Protein AF-A0A8B8AY73-F1 (afdb_monomer_lite)

Structure (mmCIF, N/CA/C/O backbone):
data_AF-A0A8B8AY73-F1
#
_entry.id   AF-A0A8B8AY73-F1
#
loop_
_atom_site.group_PDB
_atom_site.id
_atom_site.type_symbol
_atom_site.label_atom_id
_atom_site.label_alt_id
_atom_site.label_comp_id
_atom_site.label_asym_id
_atom_site.label_entity_id
_atom_site.label_seq_id
_atom_site.pdbx_PDB_ins_code
_atom_site.Cartn_x
_atom_site.Cartn_y
_atom_site.Cartn_z
_atom_site.occupancy
_atom_site.B_iso_or_equiv
_atom_site.auth_seq_id
_atom_site.auth_comp_id
_atom_site.auth_asym_id
_atom_site.auth_atom_id
_atom_site.pdbx_PDB_model_num
ATOM 1 N N . MET A 1 1 ? 14.470 41.910 -40.630 1.00 61.94 1 MET A N 1
ATOM 2 C CA . MET A 1 1 ? 15.644 41.073 -40.271 1.00 61.94 1 MET A CA 1
ATOM 3 C C . MET A 1 1 ? 15.359 40.024 -39.194 1.00 61.94 1 MET A C 1
ATOM 5 O O . MET A 1 1 ? 15.831 38.907 -39.354 1.00 61.94 1 MET A O 1
ATOM 9 N N . TYR A 1 2 ? 14.580 40.313 -38.143 1.00 66.38 2 TYR A N 1
ATOM 10 C CA . TYR A 1 2 ? 14.285 39.324 -37.088 1.00 66.38 2 TYR A CA 1
ATOM 11 C C . TYR A 1 2 ? 13.473 38.103 -37.562 1.00 66.38 2 TYR A C 1
ATOM 13 O O . TYR A 1 2 ? 13.771 36.991 -37.144 1.00 66.38 2 TYR A O 1
ATOM 21 N N . ALA A 1 3 ? 12.538 38.277 -38.503 1.00 70.81 3 ALA A N 1
ATOM 22 C CA . ALA A 1 3 ? 11.755 37.168 -39.062 1.00 70.81 3 ALA A CA 1
ATOM 23 C C . ALA A 1 3 ? 12.611 36.147 -39.840 1.00 70.81 3 ALA A C 1
ATOM 25 O O . ALA A 1 3 ? 12.424 34.948 -39.692 1.00 70.81 3 ALA A O 1
ATOM 26 N N . ILE A 1 4 ? 13.611 36.607 -40.604 1.00 75.69 4 ILE A N 1
ATOM 27 C CA . ILE A 1 4 ? 14.516 35.720 -41.358 1.00 75.69 4 ILE A CA 1
ATOM 28 C C . ILE A 1 4 ? 15.413 34.925 -40.401 1.00 75.69 4 ILE A C 1
ATOM 30 O O . ILE A 1 4 ? 15.630 33.737 -40.614 1.00 75.69 4 ILE A O 1
ATOM 34 N N . ARG A 1 5 ? 15.877 35.536 -39.300 1.00 70.19 5 ARG A N 1
ATOM 35 C CA . ARG A 1 5 ? 16.622 34.804 -38.262 1.00 70.19 5 ARG A CA 1
ATOM 36 C C . ARG A 1 5 ? 15.757 33.753 -37.568 1.00 70.19 5 ARG A C 1
ATOM 38 O O . ARG A 1 5 ? 16.247 32.659 -37.333 1.00 70.19 5 ARG A O 1
ATOM 45 N N . TYR A 1 6 ? 14.485 34.049 -37.299 1.00 74.44 6 TYR A N 1
ATOM 46 C CA . TYR A 1 6 ? 13.560 33.073 -36.718 1.00 74.44 6 TYR A CA 1
ATOM 47 C C . TYR A 1 6 ? 13.299 31.888 -37.653 1.00 74.44 6 TYR A C 1
ATOM 49 O O . TYR A 1 6 ? 13.301 30.752 -37.198 1.00 74.44 6 TYR A O 1
ATOM 57 N N . ILE A 1 7 ? 13.144 32.131 -38.958 1.00 72.38 7 ILE A N 1
ATOM 58 C CA . ILE A 1 7 ? 12.944 31.062 -39.947 1.00 72.38 7 ILE A CA 1
ATOM 59 C C . ILE A 1 7 ? 14.194 30.179 -40.044 1.00 72.38 7 ILE A C 1
ATOM 61 O O . ILE A 1 7 ? 14.075 28.961 -39.981 1.00 72.38 7 ILE A O 1
ATOM 65 N N . VAL A 1 8 ? 15.393 30.767 -40.114 1.00 71.38 8 VAL A N 1
ATOM 66 C CA . VAL A 1 8 ? 16.645 29.989 -40.152 1.00 71.38 8 VAL A CA 1
ATOM 67 C C . VAL A 1 8 ? 16.831 29.179 -38.866 1.00 71.38 8 VAL A C 1
ATOM 69 O O . VAL A 1 8 ? 17.129 27.994 -38.949 1.00 71.38 8 VAL A O 1
ATOM 72 N N . VAL A 1 9 ? 16.582 29.771 -37.692 1.00 68.94 9 VAL A N 1
ATOM 73 C CA . VAL A 1 9 ? 16.690 29.069 -36.403 1.00 68.94 9 VAL A CA 1
ATOM 74 C C . VAL A 1 9 ? 15.668 27.931 -36.305 1.00 68.94 9 VAL A C 1
ATOM 76 O O . VAL A 1 9 ? 16.051 26.826 -35.937 1.00 68.94 9 VAL A O 1
ATOM 79 N N . MET A 1 10 ? 14.414 28.140 -36.716 1.00 67.19 10 MET A N 1
ATOM 80 C CA . MET A 1 10 ? 13.390 27.086 -36.711 1.00 67.19 10 MET A CA 1
ATOM 81 C C . MET A 1 10 ? 13.726 25.940 -37.674 1.00 67.19 10 MET A C 1
ATOM 83 O O . MET A 1 10 ? 13.630 24.787 -37.268 1.00 67.19 10 MET A O 1
ATOM 87 N N . PHE A 1 11 ? 14.199 26.229 -38.894 1.00 62.84 11 PHE A N 1
ATOM 88 C CA . PHE A 1 11 ? 14.614 25.188 -39.846 1.00 62.84 11 PHE A CA 1
ATOM 89 C C . PHE A 1 11 ? 15.855 24.419 -39.375 1.00 62.84 11 PHE A C 1
ATOM 91 O O . PHE A 1 11 ? 15.918 23.200 -39.534 1.00 62.84 11 PHE A O 1
ATOM 98 N N . THR A 1 12 ? 16.820 25.096 -38.741 1.00 59.38 12 THR A N 1
ATOM 99 C CA . THR A 1 12 ? 17.968 24.401 -38.141 1.00 59.38 12 THR A CA 1
ATOM 100 C C . THR A 1 12 ? 17.558 23.574 -36.925 1.00 59.38 12 THR A C 1
ATOM 102 O O . THR A 1 12 ? 18.043 22.464 -36.770 1.00 59.38 12 THR A O 1
ATOM 105 N N . LEU A 1 13 ? 16.623 24.036 -36.093 1.00 55.59 13 LEU A N 1
ATOM 106 C CA . LEU A 1 13 ? 16.191 23.284 -34.912 1.00 55.59 13 LEU A CA 1
ATOM 107 C C . LEU A 1 13 ? 15.340 22.058 -35.275 1.00 55.59 13 LEU A C 1
ATOM 109 O O . LEU A 1 13 ? 15.451 21.035 -34.605 1.00 55.59 13 LEU A O 1
ATOM 113 N N . THR A 1 14 ? 14.562 22.104 -36.363 1.00 56.53 14 THR A N 1
ATOM 114 C CA . THR A 1 14 ? 13.767 20.945 -36.810 1.00 56.53 14 THR A CA 1
ATOM 115 C C . THR A 1 14 ? 14.602 19.771 -37.320 1.00 56.53 14 THR A C 1
ATOM 117 O O . THR A 1 14 ? 14.114 18.646 -37.323 1.00 56.53 14 THR A O 1
ATOM 120 N N . TRP A 1 15 ? 15.853 19.992 -37.733 1.00 58.78 15 TRP A N 1
ATOM 121 C CA . TRP A 1 15 ? 16.710 18.920 -38.258 1.00 58.78 15 TRP A CA 1
ATOM 122 C C . TRP A 1 15 ? 17.527 18.182 -37.198 1.00 58.78 15 TRP A C 1
ATOM 124 O O . TRP A 1 15 ? 18.015 17.087 -37.472 1.00 58.78 15 TRP A O 1
ATOM 134 N N . TYR A 1 16 ? 17.675 18.734 -35.992 1.00 60.34 16 TYR A N 1
ATOM 135 C CA . TYR A 1 16 ? 18.717 18.260 -35.080 1.00 60.34 16 TYR A CA 1
ATOM 136 C C . TYR A 1 16 ? 18.289 17.247 -34.018 1.00 60.34 16 TYR A C 1
ATOM 138 O O . TYR A 1 16 ? 19.160 16.727 -33.324 1.00 60.34 16 TYR A O 1
ATOM 146 N N . SER A 1 17 ? 17.008 16.905 -33.849 1.00 57.53 17 SER A N 1
ATOM 147 C CA . SER A 1 17 ? 16.617 15.979 -32.766 1.00 57.53 17 SER A CA 1
ATOM 148 C C . SER A 1 17 ? 15.270 15.292 -32.986 1.00 57.53 17 SER A C 1
ATOM 150 O O . SER A 1 17 ? 14.418 15.302 -32.101 1.00 57.53 17 SER A O 1
ATOM 152 N N . ALA A 1 18 ? 15.049 14.683 -34.151 1.00 70.94 18 ALA A N 1
ATOM 153 C CA . ALA A 1 18 ? 13.910 13.782 -34.289 1.00 70.94 18 ALA A CA 1
ATOM 154 C C . ALA A 1 18 ? 14.233 12.452 -33.586 1.00 70.94 18 ALA A C 1
ATOM 156 O O . ALA A 1 18 ? 15.113 11.703 -34.017 1.00 70.94 18 ALA A O 1
ATOM 157 N N . ALA A 1 19 ? 13.549 12.183 -32.475 1.00 84.38 19 ALA A N 1
ATOM 158 C CA . ALA A 1 19 ? 13.449 10.838 -31.926 1.00 84.38 19 ALA A CA 1
ATOM 159 C C . ALA A 1 19 ? 12.525 10.019 -32.835 1.00 84.38 19 ALA A C 1
ATOM 161 O O . ALA A 1 19 ? 11.444 10.483 -33.206 1.00 84.38 19 ALA A O 1
ATOM 162 N N . TYR A 1 20 ? 12.956 8.822 -33.221 1.00 90.69 20 TYR A N 1
ATOM 163 C CA . TYR A 1 20 ? 12.123 7.891 -33.967 1.00 90.69 20 TYR A CA 1
ATOM 164 C C . TYR A 1 20 ? 11.442 6.932 -32.992 1.00 90.69 20 TYR A C 1
ATOM 166 O O . TYR A 1 20 ? 12.063 5.980 -32.519 1.00 90.69 20 TYR A O 1
ATOM 174 N N . TYR A 1 21 ? 10.171 7.198 -32.700 1.00 92.00 21 TYR A N 1
ATOM 175 C CA . TYR A 1 21 ? 9.333 6.324 -31.885 1.00 92.00 21 TYR A CA 1
ATOM 176 C C . TYR A 1 21 ? 9.052 5.021 -32.640 1.00 92.00 21 TYR A C 1
ATOM 178 O O . TYR A 1 21 ? 8.460 5.038 -33.724 1.00 92.00 21 TYR A O 1
ATOM 186 N N . ILE A 1 22 ? 9.506 3.895 -32.086 1.00 92.25 22 ILE A N 1
ATOM 187 C CA . ILE A 1 22 ? 9.282 2.567 -32.670 1.00 92.25 22 ILE A CA 1
ATOM 188 C C . ILE A 1 22 ? 7.903 2.042 -32.263 1.00 92.25 22 ILE A C 1
ATOM 190 O O . ILE A 1 22 ? 7.213 1.433 -33.080 1.00 92.25 22 ILE A O 1
ATOM 194 N N . GLY A 1 23 ? 7.509 2.263 -31.009 1.00 92.56 23 GLY A N 1
ATOM 195 C CA . GLY A 1 23 ? 6.276 1.726 -30.442 1.00 92.56 23 GLY A CA 1
ATOM 196 C C . GLY A 1 23 ? 6.382 1.426 -28.949 1.00 92.56 23 GLY A C 1
ATOM 197 O O . GLY A 1 23 ? 7.413 1.659 -28.316 1.00 92.56 23 GLY A O 1
ATOM 198 N N . ASP A 1 24 ? 5.304 0.857 -28.413 1.00 92.94 24 ASP A N 1
ATOM 199 C CA . ASP A 1 24 ? 5.203 0.427 -27.021 1.00 92.94 24 ASP A CA 1
ATOM 200 C C . ASP A 1 24 ? 5.350 -1.095 -26.905 1.00 92.94 24 ASP A C 1
ATOM 202 O O . ASP A 1 24 ? 4.497 -1.854 -27.382 1.00 92.94 24 ASP A O 1
ATOM 206 N N . PHE A 1 25 ? 6.389 -1.553 -26.205 1.00 92.06 25 PHE A N 1
ATOM 207 C CA . PHE A 1 25 ? 6.745 -2.972 -26.101 1.00 92.06 25 PHE A CA 1
ATOM 208 C C . PHE A 1 25 ? 7.022 -3.406 -24.665 1.00 92.06 25 PHE A C 1
ATOM 210 O O . PHE A 1 25 ? 7.200 -2.593 -23.762 1.00 92.06 25 PHE A O 1
ATOM 217 N N . CYS A 1 26 ? 7.067 -4.716 -24.440 1.00 90.38 26 CYS A N 1
ATOM 218 C CA . CYS A 1 26 ? 7.536 -5.270 -23.176 1.00 90.38 26 CYS A CA 1
ATOM 219 C C . CYS A 1 26 ? 9.020 -4.938 -22.972 1.00 90.38 26 CYS A C 1
ATOM 221 O O . CYS A 1 26 ? 9.791 -4.933 -23.937 1.00 90.38 26 CYS A O 1
ATOM 223 N N . LEU A 1 27 ? 9.424 -4.678 -21.725 1.00 89.38 27 LEU A N 1
ATOM 224 C CA . LEU A 1 27 ? 10.815 -4.351 -21.392 1.00 89.38 27 LEU A CA 1
ATOM 225 C C . LEU A 1 27 ? 11.759 -5.463 -21.866 1.00 89.38 27 LEU A C 1
ATOM 227 O O . LEU A 1 27 ? 12.796 -5.186 -22.456 1.00 89.38 27 LEU A O 1
ATOM 231 N N . GLU A 1 28 ? 11.342 -6.712 -21.691 1.00 87.94 28 GLU A N 1
ATOM 232 C CA . GLU A 1 28 ? 12.053 -7.922 -22.094 1.00 87.94 28 GLU A CA 1
ATOM 233 C C . GLU A 1 28 ? 12.333 -7.936 -23.601 1.00 87.94 28 GLU A C 1
ATOM 235 O O . GLU A 1 28 ? 13.419 -8.326 -24.018 1.00 87.94 28 GLU A O 1
ATOM 240 N N . LYS A 1 29 ? 11.396 -7.438 -24.423 1.00 90.88 29 LYS A N 1
ATOM 241 C CA . LYS A 1 29 ? 11.581 -7.328 -25.877 1.00 90.88 29 LYS A CA 1
ATOM 242 C C . LYS A 1 29 ? 12.611 -6.248 -26.219 1.00 90.88 29 LYS A C 1
ATOM 244 O O . LYS A 1 29 ? 13.487 -6.478 -27.045 1.00 90.88 29 LYS A O 1
ATOM 249 N N . GLY A 1 30 ? 12.548 -5.092 -25.554 1.00 90.19 30 GLY A N 1
ATOM 250 C CA . GLY A 1 30 ? 13.546 -4.029 -25.718 1.00 90.19 30 GLY A CA 1
ATOM 251 C C . GLY A 1 30 ? 14.954 -4.459 -25.293 1.00 90.19 30 GLY A C 1
ATOM 252 O O . GLY A 1 30 ? 15.928 -4.096 -25.943 1.00 90.19 30 GLY A O 1
ATOM 253 N N . VAL A 1 31 ? 15.063 -5.277 -24.245 1.00 87.81 31 VAL A N 1
ATOM 254 C CA . VAL A 1 31 ? 16.336 -5.851 -23.781 1.00 87.81 31 VAL A CA 1
ATOM 255 C C . VAL A 1 31 ? 16.847 -6.918 -24.747 1.00 87.81 31 VAL A C 1
ATOM 257 O O . VAL A 1 31 ? 18.011 -6.865 -25.134 1.00 87.81 31 VAL A O 1
ATOM 260 N N . ALA A 1 32 ? 15.981 -7.828 -25.201 1.00 90.31 32 ALA A N 1
ATOM 261 C CA . ALA A 1 32 ? 16.337 -8.863 -26.172 1.00 90.31 32 ALA A CA 1
ATOM 262 C C . ALA A 1 32 ? 16.864 -8.264 -27.487 1.00 90.31 32 ALA A C 1
ATOM 264 O O . ALA A 1 32 ? 17.840 -8.768 -28.038 1.00 90.31 32 ALA A O 1
ATOM 265 N N . PHE A 1 33 ? 16.297 -7.136 -27.939 1.00 91.38 33 PHE A N 1
ATOM 266 C CA . PHE A 1 33 ? 16.811 -6.401 -29.099 1.00 91.38 33 PHE A CA 1
ATOM 267 C C . PHE A 1 33 ? 18.294 -6.044 -28.942 1.00 91.38 33 PHE A C 1
ATOM 269 O O . PHE A 1 33 ? 19.082 -6.198 -29.872 1.00 91.38 33 PHE A O 1
ATOM 276 N N . ILE A 1 34 ? 18.685 -5.592 -27.749 1.00 88.06 34 ILE A N 1
ATOM 277 C CA . ILE A 1 34 ? 20.070 -5.229 -27.447 1.00 88.06 34 ILE A CA 1
ATOM 278 C C . ILE A 1 34 ? 20.938 -6.477 -27.396 1.00 88.06 34 ILE A C 1
ATOM 280 O O . ILE A 1 34 ? 22.070 -6.431 -27.849 1.00 88.06 34 ILE A O 1
ATOM 284 N N . GLU A 1 35 ? 20.451 -7.593 -26.865 1.00 87.19 35 GLU A N 1
ATOM 285 C CA . GLU A 1 35 ? 21.243 -8.822 -26.792 1.00 87.19 35 GLU A CA 1
ATOM 286 C C . GLU A 1 35 ? 21.496 -9.458 -28.164 1.00 87.19 35 GLU A C 1
ATOM 288 O O . GLU A 1 35 ? 22.598 -9.962 -28.399 1.00 87.19 35 GLU A O 1
ATOM 293 N N . GLU A 1 36 ? 20.517 -9.397 -29.066 1.00 87.44 36 GLU A N 1
ATOM 294 C CA . GLU A 1 36 ? 20.599 -9.970 -30.412 1.00 87.44 36 GLU A CA 1
ATOM 295 C C . GLU A 1 36 ? 21.353 -9.052 -31.388 1.00 87.44 36 GLU A C 1
ATOM 297 O O . GLU A 1 36 ? 22.216 -9.512 -32.136 1.00 87.44 36 GLU A O 1
ATOM 302 N N . TYR A 1 37 ? 21.107 -7.738 -31.330 1.00 83.75 37 TYR A N 1
ATOM 303 C CA . TYR A 1 37 ? 21.655 -6.749 -32.271 1.00 83.75 37 TYR A CA 1
ATOM 304 C C . TYR A 1 37 ? 22.689 -5.809 -31.642 1.00 83.75 37 TYR A C 1
ATOM 306 O O . TYR A 1 37 ? 22.854 -4.681 -32.114 1.00 83.75 37 TYR A O 1
ATOM 314 N N . LYS A 1 38 ? 23.402 -6.283 -30.605 1.00 74.75 38 LYS A N 1
ATOM 315 C CA . LYS A 1 38 ? 24.306 -5.531 -29.702 1.00 74.75 38 LYS A CA 1
ATOM 316 C C . LYS A 1 38 ? 24.895 -4.253 -30.276 1.00 74.75 38 LYS A C 1
ATOM 318 O O . LYS A 1 38 ? 24.752 -3.207 -29.655 1.00 74.75 38 LYS A O 1
ATOM 323 N N . CYS A 1 39 ? 25.528 -4.324 -31.446 1.00 85.69 39 CYS A N 1
ATOM 324 C CA . CYS A 1 39 ? 26.230 -3.177 -32.010 1.00 85.69 39 CYS A CA 1
ATOM 325 C C . CYS A 1 39 ? 25.720 -2.668 -33.351 1.00 85.69 39 CYS A C 1
ATOM 327 O O . CYS A 1 39 ? 26.046 -1.533 -33.681 1.00 85.69 39 CYS A O 1
ATOM 329 N N . PHE A 1 40 ? 24.975 -3.449 -34.138 1.00 91.00 40 PHE A N 1
ATOM 330 C CA . PHE A 1 40 ? 24.633 -3.048 -35.504 1.00 91.00 40 PHE A CA 1
ATOM 331 C C . PHE A 1 40 ? 23.257 -3.543 -35.930 1.00 91.00 40 PHE A C 1
ATOM 333 O O . PHE A 1 40 ? 22.960 -4.731 -35.837 1.00 91.00 40 PHE A O 1
ATOM 340 N N . PHE A 1 41 ? 22.453 -2.639 -36.480 1.00 92.81 41 PHE A N 1
ATOM 341 C CA . PHE A 1 41 ? 21.157 -2.964 -37.069 1.00 92.81 41 PHE A CA 1
ATOM 342 C C . PHE A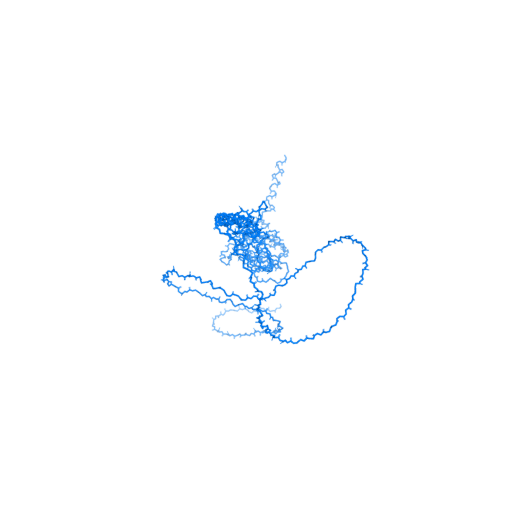 1 41 ? 20.797 -1.968 -38.176 1.00 92.81 41 PHE A C 1
ATOM 344 O O . PHE A 1 41 ? 21.440 -0.932 -38.343 1.00 92.81 41 PHE A O 1
ATOM 351 N N . THR A 1 42 ? 19.765 -2.286 -38.949 1.00 92.44 42 THR A N 1
ATOM 352 C CA . THR A 1 42 ? 19.176 -1.384 -39.947 1.00 92.44 42 THR A CA 1
ATOM 353 C C . THR A 1 42 ? 17.793 -0.934 -39.485 1.00 92.44 42 THR A C 1
ATOM 355 O O . THR A 1 42 ? 17.164 -1.588 -38.648 1.00 92.44 42 THR A O 1
ATOM 358 N N . LYS A 1 43 ? 17.265 0.158 -40.051 1.00 89.56 43 LYS A N 1
ATOM 359 C CA . LYS A 1 43 ? 15.889 0.605 -39.754 1.00 89.56 43 LYS A CA 1
ATOM 360 C C . LYS A 1 43 ? 14.880 -0.523 -39.974 1.00 89.56 43 LYS A C 1
ATOM 362 O O . LYS A 1 43 ? 13.939 -0.678 -39.197 1.00 89.56 43 LYS A O 1
ATOM 367 N N . LYS A 1 44 ? 15.093 -1.294 -41.042 1.00 92.00 44 LYS A N 1
ATOM 368 C CA . LYS A 1 44 ? 14.260 -2.427 -41.430 1.00 92.00 44 LYS A CA 1
ATOM 369 C C . LYS A 1 44 ? 14.298 -3.539 -40.383 1.00 92.00 44 LYS A C 1
ATOM 371 O O . LYS A 1 44 ? 13.241 -3.905 -39.886 1.00 92.00 44 LYS A O 1
ATOM 376 N N . THR A 1 45 ? 15.486 -3.987 -39.972 1.00 93.31 45 THR A N 1
ATOM 377 C CA . THR A 1 45 ? 15.614 -5.076 -38.985 1.00 93.31 45 THR A CA 1
ATOM 378 C C . THR A 1 45 ? 15.055 -4.685 -37.618 1.00 93.31 45 THR A C 1
ATOM 380 O O . THR A 1 45 ? 14.402 -5.500 -36.978 1.00 93.31 45 THR A O 1
ATOM 383 N N . ALA A 1 46 ? 15.231 -3.430 -37.180 1.00 92.75 46 ALA A N 1
ATOM 384 C CA . ALA A 1 46 ? 14.607 -2.955 -35.941 1.00 92.75 46 ALA A CA 1
ATOM 385 C C . ALA A 1 46 ? 13.075 -2.986 -36.030 1.00 92.75 46 ALA A C 1
ATOM 387 O O . ALA A 1 46 ? 12.411 -3.495 -35.130 1.00 92.75 46 ALA A O 1
ATOM 388 N N . LYS A 1 47 ? 12.500 -2.487 -37.131 1.00 91.19 47 LYS A N 1
ATOM 389 C CA . LYS A 1 47 ? 11.048 -2.545 -37.346 1.00 91.19 47 LYS A CA 1
ATOM 390 C C . LYS A 1 47 ? 10.533 -3.972 -37.395 1.00 91.19 47 LYS A C 1
ATOM 392 O O . LYS A 1 47 ? 9.510 -4.238 -36.786 1.00 91.19 47 LYS A O 1
ATOM 397 N N . GLU A 1 48 ? 11.210 -4.861 -38.112 1.00 92.50 48 GLU A N 1
ATOM 398 C CA . GLU A 1 48 ? 10.830 -6.272 -38.207 1.00 92.50 48 GLU A CA 1
ATOM 399 C C . GLU A 1 48 ? 10.840 -6.922 -36.821 1.00 92.50 48 GLU A C 1
ATOM 401 O O . GLU A 1 48 ? 9.808 -7.440 -36.404 1.00 92.50 48 GLU A O 1
ATOM 406 N N . PHE A 1 49 ? 11.922 -6.761 -36.054 1.00 92.62 49 PHE A N 1
ATOM 407 C CA . PHE A 1 49 ? 12.028 -7.286 -34.691 1.00 92.62 49 PHE A CA 1
ATOM 408 C C . PHE A 1 49 ? 10.896 -6.786 -33.778 1.00 92.62 49 PHE A C 1
ATOM 410 O O . PHE A 1 49 ? 10.240 -7.559 -33.073 1.00 92.62 49 PHE A O 1
ATOM 417 N N . PHE A 1 50 ? 10.624 -5.479 -33.787 1.00 90.88 50 PHE A N 1
ATOM 418 C CA . PHE A 1 50 ? 9.609 -4.889 -32.916 1.00 90.88 50 PHE A CA 1
ATOM 419 C C . PHE A 1 50 ? 8.169 -5.143 -33.394 1.00 90.88 50 PHE A C 1
ATOM 421 O O . PHE A 1 50 ? 7.301 -5.357 -32.545 1.00 90.88 50 PHE A O 1
ATOM 428 N N . ASN A 1 51 ? 7.926 -5.236 -34.703 1.00 90.12 51 ASN A N 1
ATOM 429 C CA . ASN A 1 51 ? 6.610 -5.537 -35.280 1.00 90.12 51 ASN A CA 1
ATOM 430 C C . ASN A 1 51 ? 6.261 -7.026 -35.285 1.00 90.12 51 ASN A C 1
ATOM 432 O O . ASN A 1 51 ? 5.094 -7.354 -35.472 1.00 90.12 51 ASN A O 1
ATOM 436 N N . GLU A 1 52 ? 7.232 -7.924 -35.111 1.00 85.44 52 GLU A N 1
ATOM 437 C CA . GLU A 1 52 ? 6.945 -9.352 -35.052 1.00 85.44 52 GLU A CA 1
ATOM 438 C C . GLU A 1 52 ? 5.973 -9.631 -33.893 1.00 85.44 52 GLU A C 1
ATOM 440 O O . GLU A 1 52 ? 6.263 -9.294 -32.732 1.00 85.44 52 GLU A O 1
ATOM 445 N N . ASP A 1 53 ? 4.802 -10.189 -34.240 1.00 70.12 53 ASP A N 1
ATOM 446 C CA . ASP A 1 53 ? 3.686 -10.536 -33.351 1.00 70.12 53 ASP A CA 1
ATOM 447 C C . ASP A 1 53 ? 4.108 -11.652 -32.388 1.00 70.12 53 ASP A C 1
ATOM 449 O O . ASP A 1 53 ? 3.675 -12.806 -32.453 1.00 70.12 53 ASP A O 1
ATOM 453 N N . ASN A 1 54 ? 4.984 -11.308 -31.453 1.00 60.09 54 ASN A N 1
ATOM 454 C CA . ASN A 1 54 ? 5.432 -12.225 -30.433 1.00 60.09 54 ASN A CA 1
ATOM 455 C C . ASN A 1 54 ? 4.359 -12.312 -29.353 1.00 60.09 54 ASN A C 1
ATOM 457 O O . ASN A 1 54 ? 4.426 -11.660 -28.310 1.00 60.09 54 ASN A O 1
ATOM 461 N N . LYS A 1 55 ? 3.421 -13.241 -29.580 1.00 63.81 55 LYS A N 1
ATOM 462 C CA . LYS A 1 55 ? 2.571 -13.871 -28.552 1.00 63.81 55 LYS A CA 1
ATOM 463 C C . LYS A 1 55 ? 3.371 -14.340 -27.321 1.00 63.81 55 LYS A C 1
ATOM 465 O O . LYS A 1 55 ? 2.787 -14.624 -26.286 1.00 63.81 55 LYS A O 1
ATOM 470 N N . MET A 1 56 ? 4.698 -14.423 -27.439 1.00 64.62 56 MET A N 1
ATOM 471 C CA . MET A 1 56 ? 5.628 -14.850 -26.401 1.00 64.62 56 MET A CA 1
ATOM 472 C C . MET A 1 56 ? 5.735 -13.879 -25.213 1.00 64.62 56 MET A C 1
ATOM 474 O O . MET A 1 56 ? 6.055 -14.323 -24.115 1.00 64.62 56 MET A O 1
ATOM 478 N N . TYR A 1 57 ? 5.433 -12.586 -25.385 1.00 70.62 57 TYR A N 1
ATOM 479 C CA . TYR A 1 57 ? 5.550 -11.603 -24.300 1.00 70.62 57 TYR A CA 1
ATOM 480 C C . TYR A 1 57 ? 4.179 -11.097 -23.847 1.00 70.62 57 TYR A C 1
ATOM 482 O O . TYR A 1 57 ? 3.715 -10.029 -24.247 1.00 70.62 57 TYR A O 1
ATOM 490 N N . HIS A 1 58 ? 3.530 -11.847 -22.958 1.00 74.06 58 HIS A N 1
ATOM 491 C CA . HIS A 1 58 ? 2.426 -11.312 -22.166 1.00 74.06 58 HIS A CA 1
ATOM 492 C C . HIS A 1 58 ? 2.993 -10.438 -21.042 1.00 74.06 58 HIS A C 1
ATOM 494 O O . HIS A 1 58 ? 3.206 -10.909 -19.929 1.00 74.06 58 HIS A O 1
ATOM 500 N N . CYS A 1 59 ? 3.257 -9.161 -21.323 1.00 76.81 59 CYS A N 1
ATOM 501 C CA . CYS A 1 59 ? 3.624 -8.211 -20.277 1.00 76.81 59 CYS A CA 1
ATOM 502 C C . CYS A 1 59 ? 2.417 -7.394 -19.817 1.00 76.81 59 CYS A C 1
ATOM 504 O O . CYS A 1 59 ? 1.601 -6.921 -20.609 1.00 76.81 59 CYS A O 1
ATOM 506 N N . GLN A 1 60 ? 2.336 -7.182 -18.505 1.00 70.75 60 GLN A N 1
ATOM 507 C CA . GLN A 1 60 ? 1.285 -6.371 -17.897 1.00 70.75 60 GLN A CA 1
ATOM 508 C C . GLN A 1 60 ? 1.454 -4.872 -18.203 1.00 70.75 60 GLN A C 1
ATOM 510 O O . GLN A 1 60 ? 0.479 -4.125 -18.170 1.00 70.75 60 GLN A O 1
ATOM 515 N N . ARG A 1 61 ? 2.684 -4.413 -18.487 1.00 82.25 61 ARG A N 1
ATOM 516 C CA . ARG A 1 61 ? 2.992 -3.001 -18.766 1.00 82.25 61 ARG A CA 1
ATOM 517 C C . ARG A 1 61 ? 3.967 -2.863 -19.928 1.00 82.25 61 ARG A C 1
ATOM 519 O O . ARG A 1 61 ? 4.991 -3.544 -19.957 1.00 82.25 61 ARG A O 1
ATOM 526 N N . LYS A 1 62 ? 3.649 -1.936 -20.832 1.00 90.25 62 LYS A N 1
ATOM 527 C CA . LYS A 1 62 ? 4.471 -1.578 -21.990 1.00 90.25 62 LYS A CA 1
ATOM 528 C C . LYS A 1 62 ? 5.370 -0.375 -21.682 1.00 90.25 62 LYS A C 1
ATOM 530 O O . LYS A 1 62 ? 5.014 0.474 -20.858 1.00 90.25 62 LYS A O 1
ATOM 535 N N . CYS A 1 63 ? 6.508 -0.324 -22.358 1.00 92.69 63 CYS A N 1
ATOM 536 C CA . CYS A 1 63 ? 7.484 0.755 -22.350 1.00 92.69 63 CYS A CA 1
ATOM 537 C C . CYS A 1 63 ? 7.607 1.337 -23.761 1.00 92.69 63 CYS A C 1
ATOM 539 O O . CYS A 1 63 ? 7.624 0.577 -24.729 1.00 92.69 63 CYS A O 1
ATOM 541 N N . SER A 1 64 ? 7.730 2.659 -23.857 1.00 94.69 64 SER A N 1
ATOM 542 C CA . SER A 1 64 ? 8.046 3.351 -25.109 1.00 94.69 64 SER A CA 1
ATOM 543 C C . SER A 1 64 ? 9.473 3.018 -25.514 1.00 94.69 64 SER A C 1
ATOM 545 O O . SER A 1 64 ? 10.373 3.069 -24.672 1.00 94.69 64 SER A O 1
ATOM 547 N N . VAL A 1 65 ? 9.690 2.672 -26.777 1.00 94.25 65 VAL A N 1
ATOM 548 C CA . VAL A 1 65 ? 11.030 2.469 -27.328 1.00 94.25 65 VAL A CA 1
ATOM 549 C C . VAL A 1 65 ? 11.273 3.499 -28.422 1.00 94.25 65 VAL A C 1
ATOM 551 O O . VAL A 1 65 ? 10.559 3.539 -29.427 1.00 94.25 65 VAL A O 1
ATOM 554 N N . ASP A 1 66 ? 12.310 4.308 -28.232 1.00 94.25 66 ASP A N 1
ATOM 555 C CA . ASP A 1 66 ? 12.667 5.424 -29.101 1.00 94.25 66 ASP A CA 1
ATOM 556 C C . ASP A 1 66 ? 14.131 5.320 -29.538 1.00 94.25 66 ASP A C 1
ATOM 558 O O . ASP A 1 66 ? 15.024 5.061 -28.728 1.00 94.25 66 ASP A O 1
ATOM 562 N N . LEU A 1 67 ? 14.402 5.578 -30.817 1.00 92.12 67 LEU A N 1
ATOM 563 C CA . LEU A 1 67 ? 15.763 5.716 -31.340 1.00 92.12 67 LEU A CA 1
ATOM 564 C C . LEU A 1 67 ? 16.071 7.198 -31.553 1.00 92.12 67 LEU A C 1
ATOM 566 O O . LEU A 1 67 ? 15.509 7.834 -32.449 1.00 92.12 67 LEU A O 1
ATOM 570 N N . ASN A 1 68 ? 16.979 7.760 -30.759 1.00 90.88 68 ASN A N 1
ATOM 571 C CA . ASN A 1 68 ? 17.428 9.138 -30.951 1.00 90.88 68 ASN A CA 1
ATOM 572 C C . ASN A 1 68 ? 18.505 9.232 -32.034 1.00 90.88 68 ASN A C 1
ATOM 574 O O . ASN A 1 68 ? 19.331 8.335 -32.178 1.00 90.88 68 ASN A O 1
ATOM 578 N N . TRP A 1 69 ? 18.522 10.371 -32.735 1.00 84.06 69 TRP A N 1
ATOM 579 C CA . TRP A 1 69 ? 19.482 10.702 -33.803 1.00 84.06 69 TRP A CA 1
ATOM 580 C C . TRP A 1 69 ? 19.327 9.860 -35.075 1.00 84.06 69 TRP A C 1
ATOM 582 O O . TRP A 1 69 ? 20.286 9.568 -35.789 1.00 84.06 69 TRP A O 1
ATOM 592 N N . PHE A 1 70 ? 18.083 9.519 -35.404 1.00 80.38 70 PHE A N 1
ATOM 593 C CA . PHE A 1 70 ? 17.753 8.821 -36.639 1.00 80.38 70 PHE A CA 1
ATOM 594 C C . PHE A 1 70 ? 17.754 9.802 -37.830 1.00 80.38 70 PHE A C 1
ATOM 596 O O . PHE A 1 70 ? 16.768 10.492 -38.072 1.00 80.38 70 PHE A O 1
ATOM 603 N N . HIS A 1 71 ? 18.879 9.917 -38.550 1.00 74.19 71 HIS A N 1
ATOM 604 C CA . HIS A 1 71 ? 19.089 10.991 -39.543 1.00 74.19 71 HIS A CA 1
ATOM 605 C C . HIS A 1 71 ? 18.681 10.652 -40.994 1.00 74.19 71 HIS A C 1
ATOM 607 O O . HIS A 1 71 ? 18.668 11.545 -41.835 1.00 74.19 71 HIS A O 1
ATOM 613 N N . SER A 1 72 ? 18.347 9.395 -41.316 1.00 75.06 72 SER A N 1
ATOM 614 C CA . SER A 1 72 ? 18.098 8.972 -42.706 1.00 75.06 72 SER A CA 1
ATOM 615 C C . SER A 1 72 ? 16.765 8.239 -42.886 1.00 75.06 72 SER A C 1
ATOM 617 O O . SER A 1 72 ? 16.353 7.416 -42.059 1.00 75.06 72 SER A O 1
ATOM 619 N N . ASP A 1 73 ? 16.090 8.539 -43.996 1.00 76.19 73 ASP A N 1
ATOM 620 C CA . ASP A 1 73 ? 14.910 7.802 -44.455 1.00 76.19 73 ASP A CA 1
ATOM 621 C C . ASP A 1 73 ? 15.263 6.483 -45.143 1.00 76.19 73 ASP A C 1
ATOM 623 O O . ASP A 1 73 ? 14.416 5.589 -45.217 1.00 76.19 73 ASP A O 1
ATOM 627 N N . ASP A 1 74 ? 16.510 6.341 -45.587 1.00 83.19 74 ASP A N 1
ATOM 628 C CA . ASP A 1 74 ? 16.997 5.129 -46.227 1.00 83.19 74 ASP A CA 1
ATOM 629 C C . ASP A 1 74 ? 17.079 3.982 -45.205 1.00 83.19 74 ASP A C 1
ATOM 631 O O . ASP A 1 74 ? 17.634 4.102 -44.107 1.00 83.19 74 ASP A O 1
ATOM 635 N N . GLN A 1 75 ? 16.428 2.875 -45.561 1.00 81.31 75 GLN A N 1
ATOM 636 C CA . GLN A 1 75 ? 16.217 1.739 -44.676 1.00 81.31 75 GLN A CA 1
ATOM 637 C C . GLN A 1 75 ? 17.453 0.854 -44.524 1.00 81.31 75 GLN A C 1
ATOM 639 O O . GLN A 1 75 ? 17.517 0.122 -43.533 1.00 81.31 75 GLN A O 1
ATOM 644 N N . ASP A 1 76 ? 18.414 0.949 -45.448 1.00 85.56 76 ASP A N 1
ATOM 645 C CA . ASP A 1 76 ? 19.569 0.050 -45.529 1.00 85.56 76 ASP A CA 1
ATOM 646 C C . ASP A 1 76 ? 20.808 0.595 -44.800 1.00 85.56 76 ASP A C 1
ATOM 648 O O . ASP A 1 76 ? 21.816 -0.107 -44.654 1.00 85.56 76 ASP A O 1
ATOM 652 N N . TYR A 1 77 ? 20.742 1.827 -44.279 1.00 88.38 77 TYR A N 1
ATOM 653 C CA . TYR A 1 77 ? 21.816 2.364 -43.449 1.00 88.38 77 TYR A CA 1
ATOM 654 C C . TYR A 1 77 ? 22.017 1.521 -42.191 1.00 88.38 77 TYR A C 1
ATOM 656 O O . TYR A 1 77 ? 21.078 1.179 -41.468 1.00 88.38 77 TYR A O 1
ATOM 664 N N . LYS A 1 78 ? 23.291 1.225 -41.919 1.00 90.69 78 LYS A N 1
ATOM 665 C CA . LYS A 1 78 ? 23.719 0.551 -40.697 1.00 90.69 78 LYS A CA 1
ATOM 666 C C . LYS A 1 78 ? 23.875 1.566 -39.577 1.00 90.69 78 LYS A C 1
ATOM 668 O O . LYS A 1 78 ? 24.652 2.519 -39.672 1.00 90.69 78 LYS A O 1
ATOM 673 N N . TYR A 1 79 ? 23.148 1.306 -38.511 1.00 90.94 79 TYR A N 1
ATOM 674 C CA . TYR A 1 79 ? 23.119 2.075 -37.288 1.00 90.94 79 TYR A CA 1
ATOM 675 C C . TYR A 1 79 ? 23.796 1.300 -36.167 1.00 90.94 79 TYR A C 1
ATOM 677 O O . TYR A 1 79 ? 23.770 0.069 -36.164 1.00 90.94 79 TYR A O 1
ATOM 685 N N . HIS A 1 80 ? 24.375 2.025 -35.214 1.00 90.94 80 HIS A N 1
ATOM 686 C CA . HIS A 1 80 ? 25.061 1.451 -34.065 1.00 90.94 80 HIS A CA 1
ATOM 687 C C . HIS A 1 80 ? 24.522 2.017 -32.748 1.00 90.94 80 HIS A C 1
ATOM 689 O O . HIS A 1 80 ? 24.520 3.238 -32.556 1.00 90.94 80 HIS A O 1
ATOM 695 N N . VAL A 1 81 ? 24.110 1.141 -31.820 1.00 92.25 81 VAL A N 1
ATOM 696 C CA . VAL A 1 81 ? 23.699 1.543 -30.461 1.00 92.25 81 VAL A CA 1
ATOM 697 C C . VAL A 1 81 ? 24.935 1.965 -29.672 1.00 92.25 81 VAL A C 1
ATOM 699 O O . VAL A 1 81 ? 25.702 1.129 -29.203 1.00 92.25 81 VAL A O 1
ATOM 702 N N . GLN A 1 82 ? 25.139 3.272 -29.516 1.00 92.94 82 GLN A N 1
ATOM 703 C CA . GLN A 1 82 ? 26.229 3.789 -28.690 1.00 92.94 82 GLN A CA 1
ATOM 704 C C . GLN A 1 82 ? 25.857 3.736 -27.213 1.00 92.94 82 GLN A C 1
ATOM 706 O O . GLN A 1 82 ? 26.615 3.203 -26.405 1.00 92.94 82 GLN A O 1
ATOM 711 N N . GLU A 1 83 ? 24.684 4.262 -26.875 1.00 93.75 83 GLU A N 1
ATOM 712 C CA . GLU A 1 83 ? 24.194 4.352 -25.503 1.00 93.75 83 GLU A CA 1
ATOM 713 C C . GLU A 1 83 ? 22.793 3.738 -25.417 1.00 93.75 83 GLU A C 1
ATOM 715 O O . GLU A 1 83 ? 21.910 4.037 -26.223 1.00 93.75 83 GLU A O 1
ATOM 720 N N . LEU A 1 84 ? 22.594 2.874 -24.427 1.00 93.50 84 LEU A N 1
ATOM 721 C CA . LEU A 1 84 ? 21.284 2.491 -23.926 1.00 93.50 84 LEU A CA 1
ATOM 722 C C . LEU A 1 84 ? 20.911 3.462 -22.810 1.00 93.50 84 LEU A C 1
ATOM 724 O O . LEU A 1 84 ? 21.631 3.557 -21.815 1.00 93.50 84 LEU A O 1
ATOM 728 N N . GLN A 1 85 ? 19.764 4.116 -22.945 1.00 95.31 85 GLN A N 1
ATOM 729 C CA . GLN A 1 85 ? 19.151 4.900 -21.885 1.00 95.31 85 GLN A CA 1
ATOM 730 C C . GLN A 1 85 ? 17.823 4.250 -21.480 1.00 95.31 85 GLN A C 1
ATOM 732 O O . GLN A 1 85 ? 16.822 4.340 -22.184 1.00 95.31 85 GLN A O 1
ATOM 737 N N . LEU A 1 86 ? 17.813 3.577 -20.335 1.00 93.56 86 LEU A N 1
ATOM 738 C CA . LEU A 1 86 ? 16.626 2.931 -19.782 1.00 93.56 86 LEU A CA 1
ATOM 739 C C . LEU A 1 86 ? 16.075 3.770 -18.630 1.00 93.56 86 LEU A C 1
ATOM 741 O O . LEU A 1 86 ? 16.726 3.906 -17.596 1.00 93.56 86 LEU A O 1
ATOM 745 N N . THR A 1 87 ? 14.866 4.292 -18.787 1.00 93.25 87 THR A N 1
ATOM 746 C CA . THR A 1 87 ? 14.163 5.060 -17.757 1.00 93.25 87 THR A CA 1
ATOM 747 C C . THR A 1 87 ? 13.005 4.237 -17.197 1.00 93.25 87 THR A C 1
ATOM 749 O O . THR A 1 87 ? 12.139 3.784 -17.942 1.00 93.25 87 THR A O 1
ATOM 752 N N . ILE A 1 88 ? 12.978 4.029 -15.881 1.00 90.12 88 ILE A N 1
ATOM 753 C CA . ILE A 1 88 ? 11.897 3.346 -15.161 1.00 90.12 88 ILE A CA 1
ATOM 754 C C . ILE A 1 88 ? 11.474 4.228 -13.991 1.00 90.12 88 ILE A C 1
ATOM 756 O O . ILE A 1 88 ? 12.243 4.408 -13.042 1.00 90.12 88 ILE A O 1
ATOM 760 N N . GLY A 1 89 ? 10.258 4.777 -14.066 1.00 87.50 89 GLY A N 1
ATOM 761 C CA . GLY A 1 89 ? 9.806 5.847 -13.170 1.00 87.50 89 GLY A CA 1
ATOM 762 C C . GLY A 1 89 ? 10.842 6.973 -13.112 1.00 87.50 89 GLY A C 1
ATOM 763 O O . GLY A 1 89 ? 11.239 7.491 -14.152 1.00 87.50 89 GLY A O 1
ATOM 764 N N . ASP A 1 90 ? 11.332 7.291 -11.914 1.00 87.25 90 ASP A N 1
ATOM 765 C CA . ASP A 1 90 ? 12.330 8.356 -11.708 1.00 87.25 90 ASP A CA 1
ATOM 766 C C . ASP A 1 90 ? 13.786 7.891 -11.899 1.00 87.25 90 ASP A C 1
ATOM 768 O O . ASP A 1 90 ? 14.719 8.695 -11.870 1.00 87.25 90 ASP A O 1
ATOM 772 N N . PHE A 1 91 ? 14.010 6.589 -12.084 1.00 87.81 91 PHE A N 1
ATOM 773 C CA . PHE A 1 91 ? 15.343 6.025 -12.255 1.00 87.81 91 PHE A CA 1
ATOM 774 C C . PHE A 1 91 ? 15.734 6.002 -13.734 1.00 87.81 91 PHE A C 1
ATOM 776 O O . PHE A 1 91 ? 14.971 5.533 -14.575 1.00 87.81 91 PHE A O 1
ATOM 783 N N . THR A 1 92 ? 16.941 6.469 -14.060 1.00 93.25 92 THR A N 1
ATOM 784 C CA . THR A 1 92 ? 17.497 6.402 -15.419 1.00 93.25 92 THR A CA 1
ATOM 785 C C . THR A 1 92 ? 18.865 5.732 -15.401 1.00 93.25 92 THR A C 1
ATOM 787 O O . THR A 1 92 ? 19.806 6.240 -14.794 1.00 93.25 92 THR A O 1
ATOM 790 N N . LEU A 1 93 ? 18.980 4.611 -16.109 1.00 92.25 93 LEU A N 1
ATOM 791 C CA . LEU A 1 93 ? 20.225 3.902 -16.372 1.00 92.25 93 LEU A CA 1
ATOM 792 C C . LEU A 1 93 ? 20.773 4.326 -17.732 1.00 92.25 93 LEU A C 1
ATOM 794 O O . LEU A 1 93 ? 20.064 4.251 -18.733 1.00 92.25 93 LEU A O 1
ATOM 798 N N . LYS A 1 94 ? 22.046 4.715 -17.769 1.00 94.25 94 LYS A N 1
ATOM 799 C CA . LYS A 1 94 ? 22.794 4.945 -19.008 1.00 94.25 94 LYS A CA 1
ATOM 800 C C . LYS A 1 94 ? 23.923 3.937 -19.108 1.00 94.25 94 LYS A C 1
ATOM 802 O O . LYS A 1 94 ? 24.688 3.779 -18.156 1.00 94.25 94 LYS A O 1
ATOM 807 N N . HIS A 1 95 ? 24.031 3.261 -20.243 1.00 91.94 95 HIS A N 1
ATOM 808 C CA . HIS A 1 95 ? 25.087 2.289 -20.479 1.00 91.94 95 HIS A CA 1
ATOM 809 C C . HIS A 1 95 ? 25.627 2.383 -21.900 1.00 91.94 95 HIS A C 1
ATOM 811 O O . HIS A 1 95 ? 24.864 2.350 -22.861 1.00 91.94 95 HIS A O 1
ATOM 817 N N . ASN A 1 96 ? 26.950 2.440 -22.032 1.00 92.62 96 ASN A N 1
ATOM 818 C CA . ASN A 1 96 ? 27.604 2.360 -23.332 1.00 92.62 96 ASN A CA 1
ATOM 819 C C . ASN A 1 96 ? 27.596 0.907 -23.798 1.00 92.62 96 ASN A C 1
ATOM 821 O O . ASN A 1 96 ? 28.270 0.073 -23.198 1.00 92.62 96 ASN A O 1
ATOM 825 N N . VAL A 1 97 ? 26.825 0.604 -24.840 1.00 89.94 97 VAL A N 1
ATOM 826 C CA . VAL A 1 97 ? 26.650 -0.778 -25.311 1.00 89.94 97 VAL A CA 1
ATOM 827 C C . VAL A 1 97 ? 27.831 -1.193 -26.182 1.00 89.94 97 VAL A C 1
ATOM 829 O O . VAL A 1 97 ? 28.398 -2.266 -25.984 1.00 89.94 97 VAL A O 1
ATOM 832 N N . CYS A 1 98 ? 28.237 -0.328 -27.114 1.00 89.25 98 CYS A N 1
ATOM 833 C CA . CYS A 1 98 ? 29.277 -0.642 -28.085 1.00 89.25 98 CYS A CA 1
ATOM 834 C C . CYS A 1 98 ? 30.285 0.500 -28.250 1.00 89.25 98 CYS A C 1
ATOM 836 O O . CYS A 1 98 ? 29.964 1.686 -28.134 1.00 89.25 98 CYS A O 1
ATOM 838 N N . GLN A 1 99 ? 31.545 0.121 -28.486 1.00 86.12 99 GLN A N 1
ATOM 839 C CA . GLN A 1 99 ? 32.617 1.068 -28.774 1.00 86.12 99 GLN A CA 1
ATOM 840 C C . GLN A 1 99 ? 32.459 1.634 -30.186 1.00 86.12 99 GLN A C 1
ATOM 842 O O . GLN A 1 99 ? 32.090 0.924 -31.116 1.00 86.12 99 GLN A O 1
ATOM 847 N N . TYR A 1 100 ? 32.776 2.921 -30.330 1.00 82.94 100 TYR A N 1
ATOM 848 C CA . TYR A 1 100 ? 32.672 3.662 -31.583 1.00 82.94 100 TYR A CA 1
ATOM 849 C C . TYR A 1 100 ? 33.310 2.915 -32.765 1.00 82.94 100 TYR A C 1
ATOM 851 O O . TYR A 1 100 ? 34.485 2.551 -32.721 1.00 82.94 100 TYR A O 1
ATOM 859 N N . SER A 1 101 ? 32.541 2.755 -33.845 1.00 79.12 101 SER A N 1
ATOM 860 C CA . SER A 1 101 ? 33.008 2.198 -35.114 1.00 79.12 101 SER A CA 1
ATOM 861 C C . SER A 1 101 ? 33.059 3.288 -36.185 1.00 79.12 101 SER A C 1
ATOM 863 O O . SER A 1 101 ? 32.105 4.045 -36.374 1.00 79.12 101 SER A O 1
ATOM 865 N N . TYR A 1 102 ? 34.173 3.363 -36.915 1.00 83.38 102 TYR A N 1
ATOM 866 C CA . TYR A 1 102 ? 34.328 4.299 -38.027 1.00 83.38 102 TYR A CA 1
ATOM 867 C C . TYR A 1 102 ? 33.341 3.969 -39.157 1.00 83.38 102 TYR A C 1
ATOM 869 O O . TYR A 1 102 ? 33.232 2.820 -39.580 1.00 83.38 102 TYR A O 1
ATOM 877 N N . GLY A 1 103 ? 32.641 4.989 -39.665 1.00 80.62 103 GLY A N 1
ATOM 878 C CA . GLY A 1 103 ? 31.733 4.863 -40.813 1.00 80.62 103 GLY A CA 1
ATOM 879 C C . GLY A 1 103 ? 30.291 4.464 -40.481 1.00 80.62 103 GLY A C 1
ATOM 880 O O . GLY A 1 103 ? 29.498 4.284 -41.402 1.00 80.62 103 GLY A O 1
ATOM 881 N N . THR A 1 104 ? 29.928 4.356 -39.201 1.00 82.88 104 THR A N 1
ATOM 882 C CA . THR A 1 104 ? 28.545 4.109 -38.759 1.00 82.88 104 THR A CA 1
ATOM 883 C C . THR A 1 104 ? 28.014 5.262 -37.923 1.00 82.88 104 THR A C 1
ATOM 885 O O . THR A 1 104 ? 28.754 5.862 -37.146 1.00 82.88 104 THR A O 1
ATOM 888 N N . TRP A 1 105 ? 26.721 5.553 -38.059 1.00 84.62 105 TRP A N 1
ATOM 889 C CA . TRP A 1 105 ? 26.051 6.555 -37.236 1.00 84.62 105 TRP A CA 1
ATOM 890 C C . TRP A 1 105 ? 25.742 5.976 -35.859 1.00 84.62 105 TRP A C 1
ATOM 892 O O . TRP A 1 105 ? 25.163 4.889 -35.752 1.00 84.62 105 TRP A O 1
ATOM 902 N N . SER A 1 106 ? 26.125 6.701 -34.812 1.00 88.56 106 SER A N 1
ATOM 903 C CA . SER A 1 106 ? 25.756 6.350 -33.451 1.00 88.56 106 SER A CA 1
ATOM 904 C C . SER A 1 106 ? 24.349 6.831 -33.120 1.00 88.56 106 SER A C 1
ATOM 906 O O . SER A 1 106 ? 23.940 7.927 -33.502 1.00 88.56 106 SER A O 1
ATOM 908 N N . LEU A 1 107 ? 23.618 6.007 -32.379 1.00 92.38 107 LEU A N 1
ATOM 909 C CA . LEU A 1 107 ? 22.315 6.358 -31.828 1.00 92.38 107 LEU A CA 1
ATOM 910 C C . LEU A 1 107 ? 22.245 6.061 -30.334 1.00 92.38 107 LEU A C 1
ATOM 912 O O . LEU A 1 107 ? 23.017 5.256 -29.799 1.00 92.38 107 LEU A O 1
ATOM 916 N N . ILE A 1 108 ? 21.259 6.684 -29.698 1.00 93.31 108 ILE A N 1
ATOM 917 C CA . ILE A 1 108 ? 20.861 6.380 -28.327 1.00 93.31 108 ILE A CA 1
ATOM 918 C C . ILE A 1 108 ? 19.538 5.622 -28.391 1.00 93.31 108 ILE A C 1
ATOM 920 O O . ILE A 1 108 ? 18.558 6.134 -28.939 1.00 93.31 108 ILE A O 1
ATOM 924 N N . LEU A 1 109 ? 19.525 4.400 -27.864 1.00 94.12 109 LEU A N 1
ATOM 925 C CA . LEU A 1 109 ? 18.307 3.615 -27.694 1.00 94.12 109 LEU A CA 1
ATOM 926 C C . LEU A 1 109 ? 17.686 4.011 -26.358 1.00 94.12 109 LEU A C 1
ATOM 928 O O . LEU A 1 109 ? 18.230 3.673 -25.305 1.00 94.12 109 LEU A O 1
ATOM 932 N N . ASN A 1 110 ? 16.560 4.716 -26.397 1.00 95.31 110 ASN A N 1
ATOM 933 C CA . ASN A 1 110 ? 15.806 5.031 -25.195 1.00 95.31 110 ASN A CA 1
ATOM 934 C C . ASN A 1 110 ? 14.699 4.004 -24.997 1.00 95.31 110 ASN A C 1
ATOM 936 O O . ASN A 1 110 ? 13.872 3.791 -25.882 1.00 95.31 110 ASN A O 1
ATOM 940 N N . ILE A 1 111 ? 14.656 3.407 -23.814 1.00 94.31 111 ILE A N 1
ATOM 941 C CA . ILE A 1 111 ? 13.541 2.577 -23.370 1.00 94.31 111 ILE A CA 1
ATOM 942 C C . ILE A 1 111 ? 12.918 3.292 -22.182 1.00 94.31 111 ILE A C 1
ATOM 944 O O . ILE A 1 111 ? 13.558 3.450 -21.145 1.00 94.31 111 ILE A O 1
ATOM 948 N N . ASN A 1 112 ? 11.679 3.743 -22.332 1.00 94.81 112 ASN A N 1
ATOM 949 C CA . ASN A 1 112 ? 11.009 4.558 -21.339 1.00 94.81 112 ASN A CA 1
ATOM 950 C C . ASN A 1 112 ? 9.770 3.860 -20.762 1.00 94.81 112 ASN A C 1
ATOM 952 O O . ASN A 1 112 ? 8.741 3.703 -21.417 1.00 94.81 112 ASN A O 1
ATOM 956 N N . CYS A 1 113 ? 9.865 3.460 -19.499 1.00 91.75 113 CYS A N 1
ATOM 957 C CA . CYS A 1 113 ? 8.858 2.717 -18.751 1.00 91.75 113 CYS A CA 1
ATOM 958 C C . CYS A 1 113 ? 8.180 3.586 -17.668 1.00 91.75 113 CYS A C 1
ATOM 960 O O . CYS A 1 113 ? 7.982 3.119 -16.546 1.00 91.75 113 CYS A O 1
ATOM 962 N N . LEU A 1 114 ? 7.812 4.842 -17.968 1.00 86.56 114 LEU A N 1
ATOM 963 C CA . LEU A 1 114 ? 7.157 5.757 -17.001 1.00 86.56 114 LEU A CA 1
ATOM 964 C C . LEU A 1 114 ? 5.815 5.248 -16.470 1.00 86.56 114 LEU A C 1
ATOM 966 O O . LEU A 1 114 ? 5.381 5.645 -15.395 1.00 86.56 114 LEU A O 1
ATOM 970 N N . SER A 1 115 ? 5.158 4.345 -17.199 1.00 77.50 115 SER A N 1
ATOM 971 C CA . SER A 1 115 ? 3.928 3.694 -16.741 1.00 77.50 115 SER A CA 1
ATOM 972 C C . SER A 1 115 ? 4.141 2.817 -15.492 1.00 77.50 115 SER A C 1
ATOM 974 O O . SER A 1 115 ? 3.169 2.328 -14.911 1.00 77.50 115 SER A O 1
ATOM 976 N N . ARG A 1 116 ? 5.391 2.586 -15.059 1.00 69.56 116 ARG A N 1
ATOM 977 C CA . ARG A 1 116 ? 5.743 1.875 -13.822 1.00 69.56 116 ARG A CA 1
ATOM 978 C C . ARG A 1 116 ? 5.872 2.864 -12.656 1.00 69.56 116 ARG A C 1
ATOM 980 O O . ARG A 1 116 ? 6.762 3.702 -12.648 1.00 69.56 116 ARG A O 1
ATOM 987 N N . THR A 1 117 ? 4.996 2.734 -11.660 1.00 66.62 117 THR A N 1
ATOM 988 C CA . THR A 1 117 ? 5.117 3.428 -10.368 1.00 66.62 117 THR A CA 1
ATOM 989 C C . THR A 1 117 ? 6.150 2.711 -9.490 1.00 66.62 117 THR A C 1
ATOM 991 O O . THR A 1 117 ? 6.319 1.495 -9.615 1.00 66.62 117 THR A O 1
ATOM 994 N N . GLN A 1 118 ? 6.856 3.458 -8.631 1.00 58.22 118 GLN A N 1
ATOM 995 C CA . GLN A 1 118 ? 7.968 2.962 -7.795 1.00 58.22 118 GLN A CA 1
ATOM 996 C C . GLN A 1 118 ? 7.594 1.795 -6.871 1.00 58.22 118 GLN A C 1
ATOM 998 O O . GLN A 1 118 ? 8.462 1.012 -6.506 1.00 58.22 118 GLN A O 1
ATOM 1003 N N . ASP A 1 119 ? 6.312 1.607 -6.564 1.00 58.12 119 ASP A N 1
ATOM 1004 C CA . ASP A 1 119 ? 5.836 0.584 -5.621 1.00 58.12 119 ASP A CA 1
ATOM 1005 C C . ASP A 1 119 ? 6.074 -0.872 -6.083 1.00 58.12 119 ASP A C 1
ATOM 1007 O O . ASP A 1 119 ? 5.766 -1.816 -5.354 1.00 58.12 119 ASP A O 1
ATOM 1011 N N . VAL A 1 120 ? 6.572 -1.075 -7.310 1.00 69.12 120 VAL A N 1
ATOM 1012 C CA . VAL A 1 120 ? 6.593 -2.387 -7.979 1.00 69.12 120 VAL A CA 1
ATOM 1013 C C . VAL A 1 120 ? 8.000 -2.881 -8.327 1.00 69.12 120 VAL A C 1
ATOM 1015 O O . VAL A 1 120 ? 8.148 -4.072 -8.607 1.00 69.12 120 VAL A O 1
ATOM 1018 N N . TYR A 1 121 ? 9.033 -2.030 -8.321 1.00 77.69 121 TYR A N 1
ATOM 1019 C CA . TYR A 1 121 ? 10.362 -2.433 -8.794 1.00 77.69 121 TYR A CA 1
ATOM 1020 C C . TYR A 1 121 ? 11.521 -1.945 -7.928 1.00 77.69 121 TYR A C 1
ATOM 1022 O O . TYR A 1 121 ? 11.468 -0.878 -7.324 1.00 77.69 121 TYR A O 1
ATOM 1030 N N . THR A 1 122 ? 12.608 -2.715 -7.931 1.00 81.38 122 THR A N 1
ATOM 1031 C CA . THR A 1 122 ? 13.918 -2.264 -7.445 1.00 81.38 122 THR A CA 1
ATOM 1032 C C . THR A 1 122 ? 14.978 -2.471 -8.505 1.00 81.38 122 THR A C 1
ATOM 1034 O O . THR A 1 122 ? 14.878 -3.363 -9.352 1.00 81.38 122 THR A O 1
ATOM 1037 N N . VAL A 1 123 ? 15.991 -1.612 -8.459 1.00 85.19 123 VAL A N 1
ATOM 1038 C CA . VAL A 1 123 ? 17.130 -1.667 -9.364 1.00 85.19 123 VAL A CA 1
ATOM 1039 C C . VAL A 1 123 ? 18.397 -1.874 -8.550 1.00 85.19 123 VAL A C 1
ATOM 1041 O O . VAL A 1 123 ? 18.687 -1.091 -7.648 1.00 85.19 123 VAL A O 1
ATOM 1044 N N . TRP A 1 124 ? 19.150 -2.915 -8.893 1.00 83.19 124 TRP A N 1
ATOM 1045 C CA . TRP A 1 124 ? 20.412 -3.279 -8.250 1.00 83.19 124 TRP A CA 1
ATOM 1046 C C . TRP A 1 124 ? 21.520 -3.230 -9.292 1.00 83.19 124 TRP A C 1
ATOM 1048 O O . TRP A 1 124 ? 21.413 -3.872 -10.335 1.00 83.19 124 TRP A O 1
ATOM 1058 N N . THR A 1 125 ? 22.578 -2.464 -9.043 1.00 81.56 125 THR A N 1
ATOM 1059 C CA . THR A 1 125 ? 23.708 -2.336 -9.979 1.00 81.56 125 THR A CA 1
ATOM 1060 C C . THR A 1 125 ? 24.768 -3.419 -9.800 1.00 81.56 125 THR A C 1
ATOM 1062 O O . THR A 1 125 ? 25.632 -3.555 -10.660 1.00 81.56 125 THR A O 1
ATOM 1065 N N . GLU A 1 126 ? 24.716 -4.178 -8.702 1.00 78.94 126 GLU A N 1
ATOM 1066 C CA . GLU A 1 126 ? 25.687 -5.215 -8.350 1.00 78.94 126 GLU A CA 1
ATOM 1067 C C . GLU A 1 126 ? 24.979 -6.342 -7.578 1.00 78.94 126 GLU A C 1
ATOM 1069 O O . GLU A 1 126 ? 24.174 -6.068 -6.688 1.00 78.94 126 GLU A O 1
ATOM 1074 N N . GLY A 1 127 ? 25.260 -7.604 -7.919 1.00 77.25 127 GLY A N 1
ATOM 1075 C CA . GLY A 1 127 ? 24.715 -8.773 -7.220 1.00 77.25 127 GLY A CA 1
ATOM 1076 C C . GLY A 1 127 ? 24.223 -9.887 -8.143 1.00 77.25 127 GLY A C 1
ATOM 1077 O O . GLY A 1 127 ? 24.169 -9.739 -9.365 1.00 77.25 127 GLY A O 1
ATOM 1078 N N . ASN A 1 128 ? 23.887 -11.031 -7.544 1.00 77.69 128 ASN A N 1
ATOM 1079 C CA . ASN A 1 128 ? 23.220 -12.116 -8.252 1.00 77.69 128 ASN A CA 1
ATOM 1080 C C . ASN A 1 128 ? 21.742 -11.735 -8.428 1.00 77.69 128 ASN A C 1
ATOM 1082 O O . ASN A 1 128 ? 21.079 -11.395 -7.449 1.00 77.69 128 ASN A O 1
ATOM 1086 N N . CYS A 1 129 ? 21.238 -11.738 -9.664 1.00 81.38 129 CYS A N 1
ATOM 1087 C CA . CYS A 1 129 ? 19.819 -11.499 -9.907 1.00 81.38 129 CYS A CA 1
ATOM 1088 C C . CYS A 1 129 ? 19.045 -12.756 -9.478 1.00 81.38 129 CYS A C 1
ATOM 1090 O O . CYS A 1 129 ? 18.985 -13.723 -10.237 1.00 81.38 129 CYS A O 1
ATOM 1092 N N . ASP A 1 130 ? 18.494 -12.757 -8.265 1.00 78.50 130 ASP A N 1
ATOM 1093 C CA . ASP A 1 130 ? 17.641 -13.843 -7.768 1.00 78.50 130 ASP A CA 1
ATOM 1094 C C . ASP A 1 130 ? 16.262 -13.862 -8.479 1.00 78.50 130 ASP A C 1
ATOM 1096 O O . ASP A 1 130 ? 15.981 -13.080 -9.394 1.00 78.50 130 ASP A O 1
ATOM 1100 N N . PHE A 1 131 ? 15.398 -14.811 -8.096 1.00 66.31 131 PHE A N 1
ATOM 1101 C CA . PHE A 1 131 ? 14.110 -15.093 -8.743 1.00 66.31 131 PHE A CA 1
ATOM 1102 C C . PHE A 1 131 ? 13.232 -13.832 -8.944 1.00 66.31 131 PHE A C 1
ATOM 1104 O O . PHE A 1 131 ? 13.002 -13.069 -8.009 1.00 66.31 131 PHE A O 1
ATOM 1111 N N . ASN A 1 132 ? 12.679 -13.672 -10.158 1.00 78.62 132 ASN A N 1
ATOM 1112 C CA . ASN A 1 132 ? 11.836 -12.555 -10.645 1.00 78.62 132 ASN A CA 1
ATOM 1113 C C . ASN A 1 132 ? 12.552 -11.234 -10.992 1.00 78.62 132 ASN A C 1
ATOM 1115 O O . ASN A 1 132 ? 11.915 -10.179 -11.091 1.00 78.62 132 ASN A O 1
ATOM 1119 N N . CYS A 1 133 ? 13.858 -11.285 -11.242 1.00 85.44 133 CYS A N 1
ATOM 1120 C CA . CYS A 1 133 ? 14.613 -10.154 -11.771 1.00 85.44 133 CYS A CA 1
ATOM 1121 C C . CYS A 1 133 ? 14.943 -10.333 -13.256 1.00 85.44 133 CYS A C 1
ATOM 1123 O O . CYS A 1 133 ? 15.417 -11.383 -13.683 1.00 85.44 133 CYS A O 1
ATOM 1125 N N . THR A 1 134 ? 14.741 -9.279 -14.046 1.00 84.94 134 THR A N 1
ATOM 1126 C CA . THR A 1 134 ? 15.283 -9.197 -15.406 1.00 84.94 134 THR A CA 1
ATOM 1127 C C . THR A 1 134 ? 16.677 -8.597 -15.323 1.00 84.94 134 THR A C 1
ATOM 1129 O O . THR A 1 134 ? 16.848 -7.467 -14.856 1.00 84.94 134 THR A O 1
ATOM 1132 N N . ARG A 1 135 ? 17.686 -9.352 -15.758 1.00 86.75 135 ARG A N 1
ATOM 1133 C CA . ARG A 1 135 ? 19.050 -8.841 -15.866 1.00 86.75 135 ARG A CA 1
ATOM 1134 C C . ARG A 1 135 ? 19.174 -8.032 -17.149 1.00 86.75 135 ARG A C 1
ATOM 1136 O O . ARG A 1 135 ? 18.913 -8.539 -18.232 1.00 86.75 135 ARG A O 1
ATOM 1143 N N . ILE A 1 136 ? 19.595 -6.785 -17.018 1.00 86.50 136 ILE A N 1
ATOM 1144 C CA . ILE A 1 136 ? 19.935 -5.912 -18.134 1.00 86.50 136 ILE A CA 1
ATOM 1145 C C . ILE A 1 136 ? 21.394 -5.535 -17.938 1.00 86.50 136 ILE A C 1
ATOM 1147 O O . ILE A 1 136 ? 21.729 -4.710 -17.087 1.00 86.50 136 ILE A O 1
ATOM 1151 N N . LEU A 1 137 ? 22.273 -6.179 -18.709 1.00 84.81 137 LEU A N 1
ATOM 1152 C CA . LEU A 1 137 ? 23.726 -6.026 -18.594 1.00 84.81 137 LEU A CA 1
ATOM 1153 C C . LEU A 1 137 ? 24.219 -6.446 -17.192 1.00 84.81 137 LEU A C 1
ATOM 1155 O O . LEU A 1 137 ? 24.134 -7.620 -16.823 1.00 84.81 137 LEU A O 1
ATOM 1159 N N . ASN A 1 138 ? 24.714 -5.494 -16.397 1.00 85.50 138 ASN A N 1
ATOM 1160 C CA . ASN A 1 138 ? 25.139 -5.704 -15.009 1.00 85.50 138 ASN A CA 1
ATOM 1161 C C . ASN A 1 138 ? 24.105 -5.214 -13.988 1.00 85.50 138 ASN A C 1
ATOM 1163 O O . ASN A 1 138 ? 24.369 -5.239 -12.795 1.00 85.50 138 ASN A O 1
ATOM 1167 N N . THR A 1 139 ? 22.936 -4.764 -14.441 1.00 86.94 139 THR A N 1
ATOM 1168 C CA . THR A 1 139 ? 21.884 -4.228 -13.582 1.00 86.94 139 THR A CA 1
ATOM 1169 C C . THR A 1 139 ? 20.723 -5.216 -13.501 1.00 86.94 139 THR A C 1
ATOM 1171 O O . THR A 1 139 ? 20.198 -5.651 -14.524 1.00 86.94 139 THR A O 1
ATOM 1174 N N . CYS A 1 140 ? 20.301 -5.573 -12.291 1.00 88.81 140 CYS A N 1
ATOM 1175 C CA . CYS A 1 140 ? 19.105 -6.379 -12.064 1.00 88.81 140 CYS A CA 1
ATOM 1176 C C . CYS A 1 140 ? 17.909 -5.452 -11.857 1.00 88.81 140 CYS A C 1
ATOM 1178 O O . CYS A 1 140 ? 17.945 -4.565 -11.001 1.00 88.81 140 CYS A O 1
ATOM 1180 N N . ILE A 1 141 ? 16.842 -5.675 -12.618 1.00 87.50 141 ILE A N 1
ATOM 1181 C CA . ILE A 1 141 ? 15.568 -4.979 -12.452 1.00 87.50 141 ILE A CA 1
ATOM 1182 C C . ILE A 1 141 ? 14.557 -6.000 -11.968 1.00 87.50 141 ILE A C 1
ATOM 1184 O O . ILE A 1 141 ? 14.114 -6.865 -12.723 1.00 87.50 141 ILE A O 1
ATOM 1188 N N . CYS A 1 142 ? 14.232 -5.916 -10.688 1.00 86.19 142 CYS A N 1
ATOM 1189 C CA . CYS A 1 142 ? 13.368 -6.868 -10.014 1.00 86.19 142 CYS A CA 1
ATOM 1190 C C . CYS A 1 142 ? 11.961 -6.304 -9.919 1.00 86.19 142 CYS A C 1
ATOM 1192 O O . CYS A 1 142 ? 11.793 -5.129 -9.592 1.00 86.19 142 CYS A O 1
ATOM 1194 N N . SER A 1 143 ? 10.959 -7.136 -10.193 1.00 85.12 143 SER A N 1
ATOM 1195 C CA . SER A 1 143 ? 9.554 -6.780 -9.995 1.00 85.12 143 SER A CA 1
ATOM 1196 C C . SER A 1 143 ? 8.839 -7.851 -9.197 1.00 85.12 143 SER A C 1
ATOM 1198 O O . SER A 1 143 ? 9.066 -9.041 -9.413 1.00 85.12 143 SER A O 1
ATOM 1200 N N . CYS A 1 144 ? 7.939 -7.433 -8.313 1.00 86.56 144 CYS A N 1
ATOM 1201 C CA . CYS A 1 144 ? 7.145 -8.389 -7.560 1.00 86.56 144 CYS A CA 1
ATOM 1202 C C . CYS A 1 144 ? 5.948 -8.927 -8.347 1.00 86.56 144 CYS A C 1
ATOM 1204 O O . CYS A 1 144 ? 5.368 -8.197 -9.155 1.00 86.56 144 CYS A O 1
ATOM 1206 N N . PRO A 1 145 ? 5.542 -10.186 -8.090 1.00 85.12 145 PRO A N 1
ATOM 1207 C CA . PRO A 1 145 ? 4.288 -10.716 -8.605 1.00 85.12 145 PRO A CA 1
ATOM 1208 C C . PRO A 1 145 ? 3.088 -9.849 -8.190 1.00 85.12 145 PRO A C 1
ATOM 1210 O O . PRO A 1 145 ? 3.138 -9.177 -7.153 1.00 85.12 145 PRO A O 1
ATOM 1213 N N . PRO A 1 146 ? 1.975 -9.884 -8.946 1.00 82.56 146 PRO A N 1
ATOM 1214 C CA . PRO A 1 146 ? 0.739 -9.223 -8.542 1.00 82.56 146 PRO A CA 1
ATOM 1215 C C . PRO A 1 146 ? 0.324 -9.612 -7.116 1.00 82.56 146 PRO A C 1
ATOM 1217 O O . PRO A 1 146 ? 0.344 -10.786 -6.756 1.00 82.56 146 PRO A O 1
ATOM 1220 N N . GLY A 1 147 ? -0.046 -8.620 -6.303 1.00 89.50 147 GLY A N 1
ATOM 1221 C CA . GLY A 1 147 ? -0.393 -8.817 -4.889 1.00 89.50 147 GLY A CA 1
ATOM 1222 C C . GLY A 1 147 ? 0.789 -8.726 -3.917 1.00 89.50 147 GLY A C 1
ATOM 1223 O O . GLY A 1 147 ? 0.572 -8.783 -2.712 1.00 89.50 147 GLY A O 1
ATOM 1224 N N . TYR A 1 148 ? 2.013 -8.523 -4.406 1.00 91.69 148 TYR A N 1
ATOM 1225 C CA . TYR A 1 148 ? 3.208 -8.312 -3.589 1.00 91.69 148 TYR A CA 1
ATOM 1226 C C . TYR A 1 148 ? 3.771 -6.899 -3.805 1.00 91.69 148 TYR A C 1
ATOM 1228 O O . TYR A 1 148 ? 3.589 -6.303 -4.867 1.00 91.69 148 TYR A O 1
ATOM 1236 N N . ILE A 1 149 ? 4.450 -6.360 -2.795 1.00 90.31 149 ILE A N 1
ATOM 1237 C CA . ILE A 1 149 ? 5.200 -5.098 -2.836 1.00 90.31 149 ILE A CA 1
ATOM 1238 C C . ILE A 1 149 ? 6.669 -5.365 -2.571 1.00 90.31 149 ILE A C 1
ATOM 1240 O O . ILE A 1 149 ? 7.014 -6.283 -1.822 1.00 90.31 149 ILE A O 1
ATOM 1244 N N . MET A 1 150 ? 7.535 -4.552 -3.172 1.00 88.88 150 MET A N 1
ATOM 1245 C CA . MET A 1 150 ? 8.952 -4.628 -2.869 1.00 88.88 150 MET A CA 1
ATOM 1246 C C . MET A 1 150 ? 9.313 -3.724 -1.694 1.00 88.88 150 MET A C 1
ATOM 1248 O O . MET A 1 150 ? 9.177 -2.508 -1.783 1.00 88.88 150 MET A O 1
ATOM 1252 N N . LEU A 1 151 ? 9.842 -4.317 -0.625 1.00 88.88 151 LEU A N 1
ATOM 1253 C CA . LEU A 1 151 ? 10.383 -3.598 0.527 1.00 88.88 151 LEU A CA 1
ATOM 1254 C C . LEU A 1 151 ? 11.778 -4.136 0.837 1.00 88.88 151 LEU A C 1
ATOM 1256 O O . LEU A 1 151 ? 11.957 -5.339 1.028 1.00 88.88 151 LEU A O 1
ATOM 1260 N N . ASN A 1 152 ? 12.776 -3.248 0.852 1.00 87.31 152 ASN A N 1
ATOM 1261 C CA . ASN A 1 152 ? 14.182 -3.584 1.110 1.00 87.31 152 ASN A CA 1
ATOM 1262 C C . ASN A 1 152 ? 14.715 -4.760 0.264 1.00 87.31 152 ASN A C 1
ATOM 1264 O O . ASN A 1 152 ? 15.459 -5.597 0.760 1.00 87.31 152 ASN A O 1
ATOM 1268 N N . GLY A 1 153 ? 14.309 -4.844 -1.008 1.00 82.94 153 GLY A N 1
ATOM 1269 C CA . GLY A 1 153 ? 14.745 -5.907 -1.924 1.00 82.94 153 GLY A CA 1
ATOM 1270 C C . GLY A 1 153 ? 13.976 -7.219 -1.841 1.00 82.94 153 GLY A C 1
ATOM 1271 O O . GLY A 1 153 ? 14.235 -8.120 -2.633 1.00 82.94 153 GLY A O 1
ATOM 1272 N N . HIS A 1 154 ? 13.007 -7.335 -0.936 1.00 86.56 154 HIS A N 1
ATOM 1273 C CA . HIS A 1 154 ? 12.182 -8.529 -0.806 1.00 86.56 154 HIS A CA 1
ATOM 1274 C C . HIS A 1 154 ? 10.774 -8.282 -1.340 1.00 86.56 154 HIS A C 1
ATOM 1276 O O . HIS A 1 154 ? 10.183 -7.230 -1.095 1.00 86.56 154 HIS A O 1
ATOM 1282 N N . CYS A 1 155 ? 10.221 -9.272 -2.045 1.00 90.88 155 CYS A N 1
ATOM 1283 C CA . CYS A 1 155 ? 8.802 -9.285 -2.381 1.00 90.88 155 CYS A CA 1
ATOM 1284 C C . CYS A 1 155 ? 7.999 -9.793 -1.199 1.00 90.88 155 CYS A C 1
ATOM 1286 O O . CYS A 1 155 ? 8.079 -10.967 -0.839 1.00 90.88 155 CYS A O 1
ATOM 1288 N N . LEU A 1 156 ? 7.199 -8.908 -0.621 1.00 93.38 156 LEU A N 1
ATOM 1289 C CA . LEU A 1 156 ? 6.351 -9.207 0.519 1.00 93.38 156 LEU A CA 1
ATOM 1290 C C . LEU A 1 156 ? 4.889 -9.037 0.135 1.00 93.38 156 LEU A C 1
ATOM 1292 O O . LEU A 1 156 ? 4.566 -8.242 -0.743 1.00 93.38 156 LEU A O 1
ATOM 1296 N N . LEU A 1 157 ? 4.003 -9.802 0.770 1.00 95.56 157 LEU A N 1
ATOM 1297 C CA . LEU A 1 157 ? 2.572 -9.714 0.497 1.00 95.56 157 LEU A CA 1
ATOM 1298 C C . LEU A 1 157 ? 2.096 -8.277 0.757 1.00 95.56 157 LEU A C 1
ATOM 1300 O O . LEU A 1 157 ? 2.376 -7.712 1.820 1.00 95.56 157 LEU A O 1
ATOM 1304 N N . ASN A 1 158 ? 1.422 -7.695 -0.230 1.00 95.38 158 ASN A N 1
ATOM 1305 C CA . ASN A 1 158 ? 0.825 -6.370 -0.146 1.00 95.38 158 ASN A CA 1
ATOM 1306 C C . ASN A 1 158 ? -0.580 -6.461 0.455 1.00 95.38 158 ASN A C 1
ATOM 1308 O O . ASN A 1 158 ? -1.221 -7.508 0.376 1.00 95.38 158 ASN A O 1
ATOM 1312 N N . ASN A 1 159 ? -1.083 -5.345 0.986 1.00 96.12 159 ASN A N 1
ATOM 1313 C CA . ASN A 1 159 ? -2.449 -5.226 1.496 1.00 96.12 159 ASN A CA 1
ATOM 1314 C C . ASN A 1 159 ? -2.806 -6.347 2.486 1.00 96.12 159 ASN A C 1
ATOM 1316 O O . ASN A 1 159 ? -3.876 -6.951 2.419 1.00 96.12 159 ASN A O 1
ATOM 1320 N N . VAL A 1 160 ? -1.891 -6.631 3.410 1.00 97.44 160 VAL A N 1
ATOM 1321 C CA . VAL A 1 160 ? -2.113 -7.566 4.508 1.00 97.44 160 VAL A CA 1
ATOM 1322 C C . VAL A 1 160 ? -3.199 -6.991 5.415 1.00 97.44 160 VAL A C 1
ATOM 1324 O O . VAL A 1 160 ? -3.132 -5.833 5.835 1.00 97.44 160 VAL A O 1
ATOM 1327 N N . VAL A 1 161 ? -4.225 -7.797 5.679 1.00 98.06 161 VAL A N 1
ATOM 1328 C CA . VAL A 1 161 ? -5.341 -7.449 6.567 1.00 98.06 161 VAL A CA 1
ATOM 1329 C C . VAL A 1 161 ? -4.925 -7.530 8.038 1.00 98.06 161 VAL A C 1
ATOM 1331 O O . VAL A 1 161 ? -3.932 -8.175 8.386 1.00 98.06 161 VAL A O 1
ATOM 1334 N N . VAL A 1 162 ? -5.697 -6.906 8.928 1.00 98.31 162 VAL A N 1
ATOM 1335 C CA . VAL A 1 162 ? -5.469 -6.991 10.384 1.00 98.31 162 VAL A CA 1
ATOM 1336 C C . VAL A 1 162 ? -5.424 -8.443 10.852 1.00 98.31 162 VAL A C 1
ATOM 1338 O O . VAL A 1 162 ? -6.291 -9.244 10.512 1.00 98.31 162 VAL A O 1
ATOM 1341 N N . GLY A 1 163 ? -4.434 -8.771 11.682 1.00 97.75 163 GLY A N 1
ATOM 1342 C CA . GLY A 1 163 ? -4.164 -10.132 12.148 1.00 97.75 163 GLY A CA 1
ATOM 1343 C C . GLY A 1 163 ? -3.268 -10.944 11.210 1.00 97.75 163 GLY A C 1
ATOM 1344 O O . GLY A 1 163 ? -2.772 -11.993 11.615 1.00 97.75 163 GLY A O 1
ATOM 1345 N N . GLY A 1 164 ? -3.020 -10.465 9.988 1.00 98.06 164 GLY A N 1
ATOM 1346 C CA . GLY A 1 164 ? -2.082 -11.077 9.053 1.00 98.06 164 GLY A CA 1
ATOM 1347 C C . GLY A 1 164 ? -0.620 -10.811 9.418 1.00 98.06 164 GLY A C 1
ATOM 1348 O O . GLY A 1 164 ? -0.297 -9.835 10.097 1.00 98.06 164 GLY A O 1
ATOM 1349 N N . ALA A 1 165 ? 0.275 -11.685 8.956 1.00 98.00 165 ALA A N 1
ATOM 1350 C CA . ALA A 1 165 ? 1.707 -11.566 9.209 1.00 98.00 165 ALA A CA 1
ATOM 1351 C C . ALA A 1 165 ? 2.343 -10.436 8.384 1.00 98.00 165 ALA A C 1
ATOM 1353 O O . ALA A 1 165 ? 2.103 -10.317 7.182 1.00 98.00 165 ALA A O 1
ATOM 1354 N N . CYS A 1 166 ? 3.207 -9.650 9.018 1.00 98.31 166 CYS A N 1
ATOM 1355 C CA . CYS A 1 166 ? 3.936 -8.552 8.389 1.00 98.31 166 CYS A CA 1
ATOM 1356 C C . CYS A 1 166 ? 5.389 -8.498 8.871 1.00 98.31 166 CYS A C 1
ATOM 1358 O O . CYS A 1 166 ? 5.736 -8.970 9.955 1.00 98.31 166 CYS A O 1
ATOM 1360 N N . MET A 1 167 ? 6.241 -7.906 8.043 1.00 97.56 167 MET A N 1
ATOM 1361 C CA . MET A 1 167 ? 7.607 -7.508 8.381 1.00 97.56 167 MET A CA 1
ATOM 1362 C C . MET A 1 167 ? 7.735 -5.989 8.491 1.00 97.56 167 MET A C 1
ATOM 1364 O O . MET A 1 167 ? 8.526 -5.514 9.302 1.00 97.56 167 MET A O 1
ATOM 1368 N N . TYR A 1 168 ? 6.944 -5.252 7.707 1.00 97.31 168 TYR A N 1
ATOM 1369 C CA . TYR A 1 168 ? 6.957 -3.794 7.647 1.00 97.31 168 TYR A CA 1
ATOM 1370 C C . TYR A 1 168 ? 5.535 -3.219 7.669 1.00 97.31 168 TYR A C 1
ATOM 1372 O O . TYR A 1 168 ? 4.570 -3.902 7.313 1.00 97.31 168 TYR A O 1
ATOM 1380 N N . GLU A 1 169 ? 5.406 -1.960 8.089 1.00 97.38 169 GLU A N 1
ATOM 1381 C CA . GLU A 1 169 ? 4.122 -1.259 8.243 1.00 97.38 169 GLU A CA 1
ATOM 1382 C C . GLU A 1 169 ? 3.420 -1.032 6.898 1.00 97.38 169 GLU A C 1
ATOM 1384 O O . GLU A 1 169 ? 2.196 -1.136 6.804 1.00 97.38 169 GLU A O 1
ATOM 1389 N N . GLU A 1 170 ? 4.186 -0.836 5.824 1.00 95.75 170 GLU A N 1
ATOM 1390 C CA . GLU A 1 170 ? 3.686 -0.587 4.471 1.00 95.75 170 GLU A CA 1
ATOM 1391 C C . GLU A 1 170 ? 2.863 -1.752 3.908 1.00 95.75 170 GLU A C 1
ATOM 1393 O O . GLU A 1 170 ? 2.065 -1.543 2.992 1.00 95.75 170 GLU A O 1
ATOM 1398 N N . GLN A 1 171 ? 3.028 -2.959 4.461 1.00 97.00 171 GLN A N 1
ATOM 1399 C CA . GLN A 1 171 ? 2.228 -4.128 4.101 1.00 97.00 171 GLN A CA 1
ATOM 1400 C C . GLN A 1 171 ? 0.802 -4.047 4.644 1.00 97.00 171 GLN A C 1
ATOM 1402 O O . GLN A 1 171 ? -0.110 -4.605 4.037 1.00 97.00 171 GLN A O 1
ATOM 1407 N N . CYS A 1 172 ? 0.590 -3.369 5.772 1.00 98.00 172 CYS A N 1
ATOM 1408 C CA . CYS A 1 172 ? -0.651 -3.411 6.538 1.00 98.00 172 CYS A CA 1
ATOM 1409 C C . CYS A 1 172 ? -1.730 -2.481 5.979 1.00 98.00 172 CYS A C 1
ATOM 1411 O O . CYS A 1 172 ? -2.368 -1.770 6.736 1.00 98.00 172 CYS A O 1
ATOM 1413 N N . LYS A 1 173 ? -1.950 -2.477 4.662 1.00 96.69 173 LYS A N 1
ATOM 1414 C CA . LYS A 1 173 ? -2.943 -1.628 3.974 1.00 96.69 173 LYS A CA 1
ATOM 1415 C C . LYS A 1 173 ? -4.214 -2.385 3.570 1.00 96.69 173 LYS A C 1
ATOM 1417 O O . LYS A 1 173 ? -5.065 -1.841 2.873 1.00 96.69 173 LYS A O 1
ATOM 1422 N N . GLY A 1 174 ? -4.336 -3.655 3.968 1.00 96.56 174 GLY A N 1
ATOM 1423 C CA . GLY A 1 174 ? -5.457 -4.517 3.581 1.00 96.56 174 GLY A CA 1
ATOM 1424 C C . GLY A 1 174 ? -6.775 -4.188 4.269 1.00 96.56 174 GLY A C 1
ATOM 1425 O O . GLY A 1 174 ? -7.836 -4.608 3.813 1.00 96.56 174 GLY A O 1
ATOM 1426 N N . THR A 1 175 ? -6.728 -3.449 5.372 1.00 97.56 175 THR A N 1
ATOM 1427 C CA . THR A 1 175 ? -7.900 -3.047 6.143 1.00 97.56 175 THR A CA 1
ATOM 1428 C C . THR A 1 175 ? -7.840 -1.541 6.378 1.00 97.56 175 THR A C 1
ATOM 1430 O O . THR A 1 175 ? -6.783 -0.980 6.642 1.00 97.56 175 THR A O 1
ATOM 1433 N N . GLU A 1 176 ? -8.974 -0.853 6.282 1.00 97.75 176 GLU A N 1
ATOM 1434 C CA . GLU A 1 176 ? -9.027 0.570 6.623 1.00 97.75 176 GLU A CA 1
ATOM 1435 C C . GLU A 1 176 ? -8.617 0.768 8.091 1.00 97.75 176 GLU A C 1
ATOM 1437 O O . GLU A 1 176 ? -9.068 0.022 8.961 1.00 97.75 176 GLU A O 1
ATOM 1442 N N . HIS A 1 177 ? -7.737 1.737 8.361 1.00 97.69 177 HIS A N 1
ATOM 1443 C CA . HIS A 1 177 ? -7.114 1.970 9.673 1.00 97.69 177 HIS A CA 1
ATOM 1444 C C . HIS A 1 177 ? -6.250 0.815 10.205 1.00 97.69 177 HIS A C 1
ATOM 1446 O O . HIS A 1 177 ? -5.912 0.801 11.393 1.00 97.69 177 HIS A O 1
ATOM 1452 N N . SER A 1 178 ? -5.866 -0.150 9.361 1.00 93.69 178 SER A N 1
ATOM 1453 C CA . SER A 1 178 ? -4.647 -0.916 9.598 1.00 93.69 178 SER A CA 1
ATOM 1454 C C . SER A 1 178 ? -3.485 -0.153 8.983 1.00 93.69 178 SER A C 1
ATOM 1456 O O . SER A 1 178 ? -3.588 0.347 7.867 1.00 93.69 178 SER A O 1
ATOM 1458 N N . GLY A 1 179 ? -2.396 -0.032 9.728 1.00 94.56 179 GLY A N 1
ATOM 1459 C CA . GLY A 1 179 ? -1.217 0.700 9.264 1.00 94.56 179 GLY A CA 1
ATOM 1460 C C . GLY A 1 179 ? 0.028 0.439 10.096 1.00 94.56 179 GLY A C 1
ATOM 1461 O O . GLY A 1 179 ? 1.073 1.006 9.820 1.00 94.56 179 GLY A O 1
ATOM 1462 N N . VAL A 1 180 ? -0.069 -0.420 11.114 1.00 97.62 180 VAL A N 1
ATOM 1463 C CA . VAL A 1 180 ? 1.012 -0.674 12.065 1.00 97.62 180 VAL A CA 1
ATOM 1464 C C . VAL A 1 180 ? 1.333 -2.160 12.052 1.00 97.62 180 VAL A C 1
ATOM 1466 O O . VAL A 1 180 ? 0.441 -3.002 12.180 1.00 97.62 180 VAL A O 1
ATOM 1469 N N . CYS A 1 181 ? 2.616 -2.487 11.924 1.00 98.25 181 CYS A N 1
ATOM 1470 C CA . CYS A 1 181 ? 3.120 -3.848 12.034 1.00 98.25 181 CYS A CA 1
ATOM 1471 C C . CYS A 1 181 ? 3.702 -4.057 13.436 1.00 98.25 181 CYS A C 1
ATOM 1473 O O . CYS A 1 181 ? 4.849 -3.704 13.710 1.00 98.25 181 CYS A O 1
ATOM 1475 N N . LEU A 1 182 ? 2.915 -4.639 14.343 1.00 98.12 182 LEU A N 1
ATOM 1476 C CA . LEU A 1 182 ? 3.316 -4.863 15.732 1.00 98.12 182 LEU A CA 1
ATOM 1477 C C . LEU A 1 182 ? 3.526 -6.356 15.984 1.00 98.12 182 LEU A C 1
ATOM 1479 O O . LEU A 1 182 ? 2.649 -7.170 15.709 1.00 98.12 182 LEU A O 1
ATOM 1483 N N . ASN A 1 183 ? 4.687 -6.734 16.527 1.00 97.62 183 ASN A N 1
ATOM 1484 C CA . ASN A 1 183 ? 5.038 -8.138 16.789 1.00 97.62 183 ASN A CA 1
ATOM 1485 C C . ASN A 1 183 ? 4.835 -9.049 15.561 1.00 97.62 183 ASN A C 1
ATOM 1487 O O . ASN A 1 183 ? 4.319 -10.160 15.677 1.00 97.62 183 ASN A O 1
ATOM 1491 N N . ARG A 1 184 ? 5.242 -8.567 14.378 1.00 97.81 184 ARG A N 1
ATOM 1492 C CA . ARG A 1 184 ? 5.086 -9.251 13.080 1.00 97.81 184 ARG A CA 1
ATOM 1493 C C . ARG A 1 184 ? 3.638 -9.503 12.651 1.00 97.81 184 ARG A C 1
ATOM 1495 O O . ARG A 1 184 ? 3.392 -10.379 11.828 1.00 97.81 184 ARG A O 1
ATOM 1502 N N . THR A 1 185 ? 2.685 -8.764 13.208 1.00 98.25 185 THR A N 1
ATOM 1503 C CA . THR A 1 185 ? 1.265 -8.876 12.873 1.00 98.25 185 THR A CA 1
ATOM 1504 C C . THR A 1 185 ? 0.694 -7.496 12.571 1.00 98.25 185 THR A C 1
ATOM 1506 O O . THR A 1 185 ? 0.989 -6.534 13.281 1.00 98.25 185 THR A O 1
ATOM 1509 N N . CYS A 1 186 ? -0.123 -7.381 11.527 1.00 98.62 186 CYS A N 1
ATOM 1510 C CA . CYS A 1 186 ? -0.814 -6.134 11.230 1.00 98.62 186 CYS A CA 1
ATOM 1511 C C . CYS A 1 186 ? -1.863 -5.853 12.303 1.00 98.62 186 CYS A C 1
ATOM 1513 O O . CYS A 1 186 ? -2.737 -6.684 12.567 1.00 98.62 186 CYS A O 1
ATOM 1515 N N . VAL A 1 187 ? -1.791 -4.674 12.909 1.00 98.44 187 VAL A N 1
ATOM 1516 C CA . VAL A 1 187 ? -2.732 -4.214 13.931 1.00 98.44 187 VAL A CA 1
ATOM 1517 C C . VAL A 1 187 ? -3.390 -2.907 13.501 1.00 98.44 187 VAL A C 1
ATOM 1519 O O . VAL A 1 187 ? -2.944 -2.229 12.572 1.00 98.44 187 VAL A O 1
ATOM 1522 N N . CYS A 1 188 ? -4.489 -2.576 14.173 1.00 98.50 188 CYS A N 1
ATOM 1523 C CA . CYS A 1 188 ? -5.167 -1.306 13.974 1.00 98.50 188 CYS A CA 1
ATOM 1524 C C . CYS A 1 188 ? -4.319 -0.140 14.488 1.00 98.50 188 CYS A C 1
ATOM 1526 O O . CYS A 1 188 ? -3.584 -0.278 15.468 1.00 98.50 188 CYS A O 1
ATOM 1528 N N . GLU A 1 189 ? -4.451 1.009 13.835 1.00 98.12 189 GLU A N 1
ATOM 1529 C CA . GLU A 1 189 ? -3.846 2.267 14.262 1.00 98.12 189 GLU A CA 1
ATOM 1530 C C . GLU A 1 189 ? -4.304 2.674 15.673 1.00 98.12 189 GLU A C 1
ATOM 1532 O O . GLU A 1 189 ? -5.361 2.272 16.170 1.00 98.12 189 GLU A O 1
ATOM 1537 N N . THR A 1 190 ? -3.512 3.524 16.327 1.00 96.56 190 THR A N 1
ATOM 1538 C CA . THR A 1 190 ? -3.832 4.051 17.657 1.00 96.56 190 THR A CA 1
ATOM 1539 C C . THR A 1 190 ? -5.223 4.692 17.683 1.00 96.56 190 THR A C 1
ATOM 1541 O O . THR A 1 190 ? -5.535 5.573 16.886 1.00 96.56 190 THR A O 1
ATOM 1544 N N . GLY A 1 191 ? -6.057 4.275 18.640 1.00 96.31 191 GLY A N 1
ATOM 1545 C CA . GLY A 1 191 ? -7.447 4.730 18.764 1.00 96.31 191 GLY A CA 1
ATOM 1546 C C . GLY A 1 191 ? -8.470 3.834 18.059 1.00 96.31 191 GLY A C 1
ATOM 1547 O O . GLY A 1 191 ? -9.671 4.065 18.202 1.00 96.31 191 GLY A O 1
ATOM 1548 N N . TYR A 1 192 ? -8.024 2.788 17.364 1.00 98.12 192 TYR A N 1
ATOM 1549 C CA . TYR A 1 192 ? -8.874 1.760 16.772 1.00 98.12 192 TYR A CA 1
ATOM 1550 C C . TYR A 1 192 ? -8.668 0.408 17.467 1.00 98.12 192 TYR A C 1
ATOM 1552 O O . TYR A 1 192 ? -7.615 0.126 18.036 1.00 98.12 192 TYR A O 1
ATOM 1560 N N . ILE A 1 193 ? -9.697 -0.434 17.432 1.00 97.12 193 ILE A N 1
ATOM 1561 C CA . ILE A 1 193 ? -9.694 -1.801 17.958 1.00 97.12 193 ILE A CA 1
ATOM 1562 C C . ILE A 1 193 ? -10.052 -2.788 16.848 1.00 97.12 193 ILE A C 1
ATOM 1564 O O . ILE A 1 193 ? -10.858 -2.480 15.969 1.00 97.12 193 ILE A O 1
ATOM 1568 N N . SER A 1 194 ? -9.456 -3.979 16.899 1.00 97.75 194 SER A N 1
ATOM 1569 C CA . SER A 1 194 ? -9.721 -5.049 15.935 1.00 97.75 194 SER A CA 1
ATOM 1570 C C . SER A 1 194 ? -10.938 -5.868 16.357 1.00 97.75 194 SER A C 1
ATOM 1572 O O . SER A 1 194 ? -10.953 -6.440 17.448 1.00 97.75 194 SER A O 1
ATOM 1574 N N . ILE A 1 195 ? -11.950 -5.938 15.492 1.00 97.19 195 ILE A N 1
ATOM 1575 C CA . ILE A 1 195 ? -13.126 -6.801 15.653 1.00 97.19 195 ILE A CA 1
ATOM 1576 C C . ILE A 1 195 ? -13.370 -7.481 14.305 1.00 97.19 195 ILE A C 1
ATOM 1578 O O . ILE A 1 195 ? -13.537 -6.807 13.294 1.00 97.19 195 ILE A O 1
ATOM 1582 N N . HIS A 1 196 ? -13.365 -8.817 14.272 1.00 96.38 196 HIS A N 1
ATOM 1583 C CA . HIS A 1 196 ? -13.547 -9.604 13.040 1.00 96.38 196 HIS A CA 1
ATOM 1584 C C . HIS A 1 196 ? -12.629 -9.170 11.875 1.00 96.38 196 HIS A C 1
ATOM 1586 O O . HIS A 1 196 ? -13.094 -8.993 10.752 1.00 96.38 196 HIS A O 1
ATOM 1592 N N . GLN A 1 197 ? -11.329 -8.978 12.146 1.00 96.50 197 GLN A N 1
ATOM 1593 C CA . GLN A 1 197 ? -10.317 -8.543 11.159 1.00 96.50 197 GLN A CA 1
ATOM 1594 C C . GLN A 1 197 ? -10.595 -7.167 10.521 1.00 96.50 197 GLN A C 1
ATOM 1596 O O . GLN A 1 197 ? -10.030 -6.829 9.484 1.00 96.50 197 GLN A O 1
ATOM 1601 N N . LYS A 1 198 ? -11.453 -6.352 11.141 1.00 97.62 198 LYS A N 1
ATOM 1602 C CA . LYS A 1 198 ? -11.697 -4.959 10.764 1.00 97.62 198 LYS A CA 1
ATOM 1603 C C . LYS A 1 198 ? -11.326 -4.035 11.911 1.00 97.62 198 LYS A C 1
ATOM 1605 O O . LYS A 1 198 ? -11.471 -4.399 13.078 1.00 97.62 198 LYS A O 1
ATOM 1610 N N . CYS A 1 199 ? -10.875 -2.833 11.576 1.00 98.31 199 CYS A N 1
ATOM 1611 C CA . CYS A 1 199 ? -10.609 -1.801 12.564 1.00 98.31 199 CYS A CA 1
ATOM 1612 C C . CYS A 1 199 ? -11.843 -0.937 12.772 1.00 98.31 199 CYS A C 1
ATOM 1614 O O . CYS A 1 199 ? -12.389 -0.357 11.836 1.00 98.31 199 CYS A O 1
ATOM 1616 N N . TYR A 1 200 ? -12.260 -0.828 14.025 1.00 97.94 200 TYR A N 1
ATOM 1617 C CA . TYR A 1 200 ? -13.335 0.056 14.446 1.00 97.94 200 TYR A CA 1
ATOM 1618 C C . TYR A 1 200 ? -12.784 1.074 15.423 1.00 97.94 200 TYR A C 1
ATOM 1620 O O . TYR A 1 200 ? -11.913 0.750 16.227 1.00 97.94 200 TYR A O 1
ATOM 1628 N N . LYS A 1 201 ? -13.301 2.303 15.386 1.00 97.88 201 LYS A N 1
ATOM 1629 C CA . LYS A 1 201 ? -12.920 3.319 16.368 1.00 97.88 201 LYS A CA 1
ATOM 1630 C C . LYS A 1 201 ? -13.190 2.777 17.774 1.00 97.88 201 LYS A C 1
ATOM 1632 O O . LYS A 1 201 ? -14.319 2.377 18.075 1.00 97.88 201 LYS A O 1
ATOM 1637 N N . GLY A 1 202 ? -12.141 2.707 18.583 1.00 97.00 202 GLY A N 1
ATOM 1638 C CA . GLY A 1 202 ? -12.199 2.319 19.985 1.00 97.00 202 GLY A CA 1
ATOM 1639 C C . GLY A 1 202 ? -12.350 3.540 20.882 1.00 97.00 202 GLY A C 1
ATOM 1640 O O . GLY A 1 202 ? -12.351 4.679 20.409 1.00 97.00 202 GLY A O 1
ATOM 1641 N N . ASN A 1 203 ? -12.459 3.299 22.188 1.00 95.75 203 ASN A N 1
ATOM 1642 C CA . ASN A 1 203 ? -12.566 4.350 23.202 1.00 95.75 203 ASN A CA 1
ATOM 1643 C C . ASN A 1 203 ? -13.637 5.408 22.882 1.00 95.75 203 ASN A C 1
ATOM 1645 O O . ASN A 1 203 ? -13.437 6.606 23.085 1.00 95.75 203 ASN A O 1
ATOM 1649 N N . ILE A 1 204 ? -14.776 4.959 22.358 1.00 96.56 204 ILE A N 1
ATOM 1650 C CA . ILE A 1 204 ? -15.923 5.811 22.073 1.00 96.56 204 ILE A CA 1
ATOM 1651 C C . ILE A 1 204 ? -16.510 6.278 23.408 1.00 96.56 204 ILE A C 1
ATOM 1653 O O . ILE A 1 204 ? -16.754 5.469 24.304 1.00 96.56 204 ILE A O 1
ATOM 1657 N N . SER A 1 205 ? -16.696 7.592 23.552 1.00 96.19 205 SER A N 1
ATOM 1658 C CA . SER A 1 205 ? -17.310 8.175 24.746 1.00 96.19 205 SER A CA 1
ATOM 1659 C C . SER A 1 205 ? -18.804 7.853 24.817 1.00 96.19 205 SER A C 1
ATOM 1661 O O . SER A 1 205 ? -19.414 7.452 23.825 1.00 96.19 205 SER A O 1
ATOM 1663 N N . LEU A 1 206 ? -19.414 8.075 25.981 1.00 96.69 206 LEU A N 1
ATOM 1664 C CA . LEU A 1 206 ? -20.865 7.958 26.133 1.00 96.69 206 LEU A CA 1
ATOM 1665 C C . LEU A 1 206 ? -21.619 8.820 25.110 1.00 96.69 206 LEU A C 1
ATOM 1667 O O . LEU A 1 206 ? -21.090 9.823 24.625 1.00 96.69 206 LEU A O 1
ATOM 1671 N N . GLU A 1 207 ? -22.834 8.380 24.773 1.00 94.75 207 GLU A N 1
ATOM 1672 C CA . GLU A 1 207 ? -23.767 9.030 23.833 1.00 94.75 207 GLU A CA 1
ATOM 1673 C C . GLU A 1 207 ? -23.292 9.102 22.373 1.00 94.75 207 GLU A C 1
ATOM 1675 O O . GLU A 1 207 ? -24.018 9.576 21.498 1.00 94.75 207 GLU A O 1
ATOM 1680 N N . ASN A 1 208 ? -22.107 8.574 22.067 1.00 97.06 208 ASN A N 1
ATOM 1681 C CA . ASN A 1 208 ? -21.631 8.428 20.700 1.00 97.06 208 ASN A CA 1
ATOM 1682 C C . ASN A 1 208 ? -22.005 7.070 20.107 1.00 97.06 208 ASN A C 1
ATOM 1684 O O . ASN A 1 208 ? -22.210 6.083 20.818 1.00 97.06 208 ASN A O 1
ATOM 1688 N N . ARG A 1 209 ? -22.085 7.036 18.772 1.00 97.81 209 ARG A N 1
ATOM 1689 C CA . ARG A 1 209 ? -22.483 5.845 18.021 1.00 97.81 209 ARG A CA 1
ATOM 1690 C C . ARG A 1 209 ? -21.454 4.728 18.131 1.00 97.81 209 ARG A C 1
ATOM 1692 O O . ARG A 1 209 ? -20.259 4.967 17.982 1.00 97.81 209 ARG A O 1
ATOM 1699 N N . CYS A 1 210 ? -21.939 3.508 18.288 1.00 98.19 210 CYS A N 1
ATOM 1700 C CA . CYS A 1 210 ? -21.151 2.283 18.326 1.00 98.19 210 CYS A CA 1
ATOM 1701 C C . CYS A 1 210 ? -21.871 1.161 17.567 1.00 98.19 210 CYS A C 1
ATOM 1703 O O . CYS A 1 210 ? -23.071 1.225 17.310 1.00 98.19 210 CYS A O 1
ATOM 1705 N N . LEU A 1 211 ? -21.114 0.131 17.202 1.00 97.94 211 LEU A N 1
ATOM 1706 C CA . LEU A 1 211 ? -21.599 -1.107 16.588 1.00 97.94 211 LEU A CA 1
ATOM 1707 C C . LEU A 1 211 ? -21.388 -2.309 17.516 1.00 97.94 211 LEU A C 1
ATOM 1709 O O . LEU A 1 211 ? -22.193 -3.233 17.522 1.00 97.94 211 LEU A O 1
ATOM 1713 N N . PHE A 1 212 ? -20.317 -2.288 18.315 1.00 98.00 212 PHE A N 1
ATOM 1714 C CA . PHE A 1 212 ? -19.941 -3.375 19.216 1.00 98.00 212 PHE A CA 1
ATOM 1715 C C . PHE A 1 212 ? -19.656 -2.852 20.622 1.00 98.00 212 PHE A C 1
ATOM 1717 O O . PHE A 1 212 ? -19.084 -1.772 20.787 1.00 98.00 212 PHE A O 1
ATOM 1724 N N . HIS A 1 213 ? -19.970 -3.651 21.648 1.00 97.50 213 HIS A N 1
ATOM 1725 C CA . HIS A 1 213 ? -19.740 -3.270 23.048 1.00 97.50 213 HIS A CA 1
ATOM 1726 C C . HIS A 1 213 ? -18.274 -2.918 23.347 1.00 97.50 213 HIS A C 1
ATOM 1728 O O . HIS A 1 213 ? -18.017 -1.978 24.095 1.00 97.50 213 HIS A O 1
ATOM 1734 N N . ALA A 1 214 ? -17.318 -3.608 22.715 1.00 96.94 214 ALA A N 1
ATOM 1735 C CA . ALA A 1 214 ? -15.885 -3.373 22.907 1.00 96.94 214 ALA A CA 1
ATOM 1736 C C . ALA A 1 214 ? -15.436 -1.946 22.537 1.00 96.94 214 ALA A C 1
ATOM 1738 O O . ALA A 1 214 ? -14.424 -1.475 23.047 1.00 96.94 214 ALA A O 1
ATOM 1739 N N . GLN A 1 215 ? -16.185 -1.230 21.690 1.00 97.75 215 GLN A N 1
ATOM 1740 C CA . GLN A 1 215 ? -15.843 0.141 21.302 1.00 97.75 215 GLN A CA 1
ATOM 1741 C C . GLN A 1 215 ? -16.017 1.146 22.446 1.00 97.75 215 GLN A C 1
ATOM 1743 O O . GLN A 1 215 ? -15.353 2.180 22.448 1.00 97.75 215 GLN A O 1
ATOM 1748 N N . CYS A 1 216 ? -16.866 0.840 23.429 1.00 97.69 216 CYS A N 1
ATOM 1749 C CA . CYS A 1 216 ? -17.167 1.718 24.561 1.00 97.69 216 CYS A CA 1
ATOM 1750 C C . CYS A 1 216 ? -16.141 1.606 25.706 1.00 97.69 216 CYS A C 1
ATOM 1752 O O . CYS A 1 216 ? -16.380 2.103 26.803 1.00 97.69 216 CYS A O 1
ATOM 1754 N N . SER A 1 217 ? -14.977 0.986 25.468 1.00 94.94 217 SER A N 1
ATOM 1755 C CA . SER A 1 217 ? -13.906 0.790 26.460 1.00 94.94 217 SER A CA 1
ATOM 1756 C C . SER A 1 217 ? -13.337 2.081 27.062 1.00 94.94 217 SER A C 1
ATOM 1758 O O . SER A 1 217 ? -12.653 2.029 28.081 1.00 94.94 217 SER A O 1
ATOM 1760 N N . GLY A 1 218 ? -13.611 3.236 26.446 1.00 91.88 218 GLY A N 1
ATOM 1761 C CA . GLY A 1 218 ? -13.180 4.550 26.930 1.00 91.88 218 GLY A CA 1
ATOM 1762 C C . GLY A 1 218 ? -13.923 5.008 28.188 1.00 91.88 218 GLY A C 1
ATOM 1763 O O . GLY A 1 218 ? -13.379 5.793 28.965 1.00 91.88 218 GLY A O 1
ATOM 1764 N N . SER A 1 219 ? -15.126 4.477 28.421 1.00 94.62 219 SER A N 1
ATOM 1765 C CA . SER A 1 219 ? -15.918 4.720 29.625 1.00 94.62 219 SER A CA 1
ATOM 1766 C C . SER A 1 219 ? -16.099 3.393 30.373 1.00 94.62 219 SER A C 1
ATOM 1768 O O . SER A 1 219 ? -16.849 2.533 29.912 1.00 94.62 219 SER A O 1
ATOM 1770 N N . PRO A 1 220 ? -15.432 3.178 31.523 1.00 95.12 220 PRO A N 1
ATOM 1771 C CA . PRO A 1 220 ? -15.599 1.941 32.281 1.00 95.12 220 PRO A CA 1
ATOM 1772 C C . PRO A 1 220 ? -17.066 1.761 32.681 1.00 95.12 220 PRO A C 1
ATOM 1774 O O . PRO A 1 220 ? -17.726 2.732 33.044 1.00 95.12 220 PRO A O 1
ATOM 1777 N N . ASN A 1 221 ? -17.562 0.522 32.642 1.00 96.88 221 ASN A N 1
ATOM 1778 C CA . ASN A 1 221 ? -18.974 0.174 32.865 1.00 96.88 221 ASN A CA 1
ATOM 1779 C C . ASN A 1 221 ? -19.941 0.730 31.800 1.00 96.88 221 ASN A C 1
ATOM 1781 O O . ASN A 1 221 ? -21.123 0.926 32.082 1.00 96.88 221 ASN A O 1
ATOM 1785 N N . ALA A 1 222 ? -19.461 0.982 30.580 1.00 97.69 222 ALA A N 1
ATOM 1786 C CA . ALA A 1 222 ? -20.301 1.276 29.425 1.00 97.69 222 ALA A CA 1
ATOM 1787 C C . ALA A 1 222 ? -20.363 0.088 28.455 1.00 97.69 222 ALA A C 1
ATOM 1789 O O . ALA A 1 222 ? -19.429 -0.707 28.352 1.00 97.69 222 ALA A O 1
ATOM 1790 N N . SER A 1 223 ? -21.465 -0.016 27.719 1.00 98.00 223 SER A N 1
ATOM 1791 C CA . SER A 1 223 ? -21.661 -0.991 26.648 1.00 98.00 223 SER A CA 1
ATOM 1792 C C . SER A 1 223 ? -22.446 -0.358 25.501 1.00 98.00 223 SER A C 1
ATOM 1794 O O . SER A 1 223 ? -23.131 0.644 25.688 1.00 98.00 223 SER A O 1
ATOM 1796 N N . CYS A 1 224 ? -22.338 -0.930 24.306 1.00 98.38 224 CYS A N 1
ATOM 1797 C CA . CYS A 1 224 ? -23.116 -0.473 23.160 1.00 98.38 224 CYS A CA 1
ATOM 1798 C C . CYS A 1 224 ? -24.576 -0.942 23.261 1.00 98.38 224 CYS A C 1
ATOM 1800 O O . CYS A 1 224 ? -24.824 -2.140 23.168 1.00 98.38 224 CYS A O 1
ATOM 1802 N N . HIS A 1 225 ? -25.526 -0.029 23.434 1.00 97.81 225 HIS A N 1
ATOM 1803 C CA . HIS A 1 225 ? -26.960 -0.318 23.474 1.00 97.81 225 HIS A CA 1
ATOM 1804 C C . HIS A 1 225 ? -27.689 0.593 22.482 1.00 97.81 225 HIS A C 1
ATOM 1806 O O . HIS A 1 225 ? -27.411 1.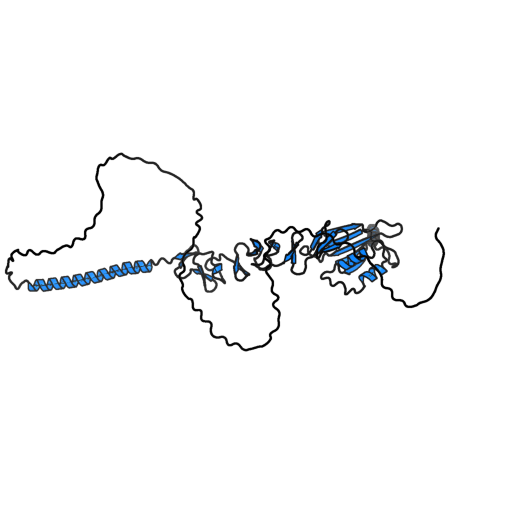788 22.419 1.00 97.81 225 HIS A O 1
ATOM 1812 N N . ASP A 1 226 ? -28.584 0.032 21.666 1.00 96.94 226 ASP A N 1
ATOM 1813 C CA . ASP A 1 226 ? -29.306 0.752 20.599 1.00 96.94 226 ASP A CA 1
ATOM 1814 C C . ASP A 1 226 ? -28.402 1.569 19.655 1.00 96.94 226 ASP A C 1
ATOM 1816 O O . ASP A 1 226 ? -28.783 2.614 19.129 1.00 96.94 226 ASP A O 1
ATOM 1820 N N . GLY A 1 227 ? -27.173 1.091 19.438 1.00 97.50 227 GLY A N 1
ATOM 1821 C CA . GLY A 1 227 ? -26.180 1.757 18.596 1.00 97.50 227 GLY A CA 1
ATOM 1822 C C . GLY A 1 227 ? -25.470 2.941 19.256 1.00 97.50 227 GLY A C 1
ATOM 1823 O O . GLY A 1 227 ? -24.782 3.679 18.552 1.00 97.50 227 GLY A O 1
ATOM 1824 N N . TYR A 1 228 ? -25.598 3.126 20.573 1.00 98.19 228 TYR A N 1
ATOM 1825 C CA . TYR A 1 228 ? -24.924 4.174 21.344 1.00 98.19 228 TYR A CA 1
ATOM 1826 C C . TYR A 1 228 ? -24.215 3.611 22.577 1.00 98.19 228 TYR A C 1
ATOM 1828 O O . TYR A 1 228 ? -24.663 2.643 23.185 1.00 98.19 228 TYR A O 1
ATOM 1836 N N . CYS A 1 229 ? -23.090 4.210 22.968 1.00 98.31 229 CYS A N 1
ATOM 1837 C CA . CYS A 1 229 ? -22.427 3.828 24.212 1.00 98.31 229 CYS A CA 1
ATOM 1838 C C . CYS A 1 229 ? -23.222 4.356 25.412 1.00 98.31 229 CYS A C 1
ATOM 1840 O O . CYS A 1 229 ? -23.306 5.570 25.621 1.00 98.31 229 CYS A O 1
ATOM 1842 N N . THR A 1 230 ? -23.769 3.448 26.218 1.00 98.06 230 THR A N 1
ATOM 1843 C CA . THR A 1 230 ? -24.532 3.760 27.434 1.00 98.06 230 THR A CA 1
ATOM 1844 C C . THR A 1 230 ? -23.955 3.023 28.636 1.00 98.06 230 THR A C 1
ATOM 1846 O O . THR A 1 230 ? -23.290 1.996 28.498 1.00 98.06 230 THR A O 1
ATOM 1849 N N . CYS A 1 231 ? -24.212 3.532 29.840 1.00 98.12 231 CYS A N 1
ATOM 1850 C CA . CYS A 1 231 ? -23.848 2.819 31.060 1.00 98.12 231 CYS A CA 1
ATOM 1851 C C . CYS A 1 231 ? -24.622 1.499 31.168 1.00 98.12 231 CYS A C 1
ATOM 1853 O O . CYS A 1 231 ? -25.806 1.445 30.832 1.00 98.12 231 CYS A O 1
ATOM 1855 N N . ILE A 1 232 ? -23.949 0.443 31.625 1.00 97.19 232 ILE A N 1
ATOM 1856 C CA . ILE A 1 232 ? -24.588 -0.848 31.906 1.00 97.19 232 ILE A CA 1
ATOM 1857 C C . ILE A 1 232 ? -25.561 -0.727 33.086 1.00 97.19 232 ILE A C 1
ATOM 1859 O O . ILE A 1 232 ? -25.519 0.238 33.858 1.00 97.19 232 ILE A O 1
ATOM 1863 N N . GLU A 1 233 ? -26.435 -1.720 33.246 1.00 95.69 233 GLU A N 1
ATOM 1864 C CA . GLU A 1 233 ? -27.418 -1.735 34.328 1.00 95.69 233 GLU A CA 1
ATOM 1865 C C . GLU A 1 233 ? -26.757 -1.561 35.708 1.00 95.69 233 GLU A C 1
ATOM 1867 O O . GLU A 1 233 ? -25.718 -2.144 36.012 1.00 95.69 233 GLU A O 1
ATOM 1872 N N . GLY A 1 234 ? -27.355 -0.707 36.545 1.00 94.00 234 GLY A N 1
ATOM 1873 C CA . GLY A 1 234 ? -26.815 -0.349 37.859 1.00 94.00 234 GLY A CA 1
ATOM 1874 C C . GLY A 1 234 ? -25.846 0.836 37.851 1.00 94.00 234 GLY A C 1
ATOM 1875 O O . GLY A 1 234 ? -25.491 1.313 38.928 1.00 94.00 234 GLY A O 1
ATOM 1876 N N . TYR A 1 235 ? -25.479 1.371 36.684 1.00 96.25 235 TYR A N 1
ATOM 1877 C CA . TYR A 1 235 ? -24.639 2.561 36.554 1.00 96.25 235 TYR A CA 1
ATOM 1878 C C . TYR A 1 235 ? -25.408 3.725 35.918 1.00 96.25 235 TYR A C 1
ATOM 1880 O O . TYR A 1 235 ? -26.355 3.531 35.158 1.00 96.25 235 TYR A O 1
ATOM 1888 N N . VAL A 1 236 ? -25.012 4.953 36.247 1.00 95.12 236 VAL A N 1
ATOM 1889 C CA . VAL A 1 236 ? -25.563 6.195 35.684 1.00 95.12 236 VAL A CA 1
ATOM 1890 C C . VAL A 1 236 ? -24.427 7.097 35.215 1.00 95.12 236 VAL A C 1
ATOM 1892 O O . VAL A 1 236 ? -23.343 7.074 35.798 1.00 95.12 236 VAL A O 1
ATOM 1895 N N . SER A 1 237 ? -24.660 7.870 34.152 1.00 95.81 237 SER A N 1
ATOM 1896 C CA . SER A 1 237 ? -23.678 8.848 33.681 1.00 95.81 237 SER A CA 1
ATOM 1897 C C . SER A 1 237 ? -23.612 10.030 34.643 1.00 95.81 237 SER A C 1
ATOM 1899 O O . SER A 1 237 ? -24.639 10.612 34.983 1.00 95.81 237 SER A O 1
ATOM 1901 N N . ASP A 1 238 ? -22.401 10.381 35.054 1.00 94.06 238 ASP A N 1
ATOM 1902 C CA . ASP A 1 238 ? -22.090 11.631 35.746 1.00 94.06 238 ASP A CA 1
ATOM 1903 C C . ASP A 1 238 ? -21.904 12.792 34.744 1.00 94.06 238 ASP A C 1
ATOM 1905 O O . ASP A 1 238 ? -21.806 12.565 33.533 1.00 94.06 238 ASP A O 1
ATOM 1909 N N . GLU A 1 239 ? -21.784 14.029 35.234 1.00 92.94 239 GLU A N 1
ATOM 1910 C CA . GLU A 1 239 ? -21.533 15.241 34.430 1.00 92.94 239 GLU A CA 1
ATOM 1911 C C . GLU A 1 239 ? -20.257 15.130 33.574 1.00 92.94 239 GLU A C 1
ATOM 1913 O O . GLU A 1 239 ? -20.155 15.713 32.498 1.00 92.94 239 GLU A O 1
ATOM 1918 N N . SER A 1 240 ? -19.291 14.318 34.016 1.00 91.94 240 SER A N 1
ATOM 1919 C CA . SER A 1 240 ? -18.051 14.035 33.279 1.00 91.94 240 SER A CA 1
ATOM 1920 C C . SER A 1 240 ? -18.184 12.931 32.217 1.00 91.94 240 SER A C 1
ATOM 1922 O O . SER A 1 240 ? -17.162 12.444 31.733 1.00 91.94 240 SER A O 1
ATOM 1924 N N . SER A 1 241 ? -19.400 12.477 31.885 1.00 91.94 241 SER A N 1
ATOM 1925 C CA . SER A 1 241 ? -19.634 11.346 30.963 1.00 91.94 241 SER A CA 1
ATOM 1926 C C . SER A 1 241 ? -18.948 10.041 31.403 1.00 91.94 241 SER A C 1
ATOM 1928 O O . SER A 1 241 ? -18.470 9.242 30.590 1.00 91.94 241 SER A O 1
ATOM 1930 N N . LYS A 1 242 ? -18.873 9.824 32.720 1.00 94.38 242 LYS A N 1
ATOM 1931 C CA . LYS A 1 242 ? -18.351 8.598 33.336 1.00 94.38 242 LYS A CA 1
ATOM 1932 C C . LYS A 1 242 ? -19.497 7.824 33.967 1.00 94.38 242 LYS A C 1
ATOM 1934 O O . LYS A 1 242 ? -20.352 8.420 34.612 1.00 94.38 242 LYS A O 1
ATOM 1939 N N . CYS A 1 243 ? -19.486 6.503 33.832 1.00 96.31 243 CYS A N 1
ATOM 1940 C CA . CYS A 1 243 ? -20.482 5.651 34.468 1.00 96.31 243 CYS A CA 1
ATOM 1941 C C . CYS A 1 243 ? -20.112 5.402 35.930 1.00 96.31 243 CYS A C 1
ATOM 1943 O O . CYS A 1 243 ? -19.142 4.699 36.231 1.00 96.31 243 CYS A O 1
ATOM 1945 N N . ILE A 1 244 ? -20.897 5.969 36.841 1.00 95.56 244 ILE A N 1
ATOM 1946 C CA . ILE A 1 244 ? -20.772 5.765 38.285 1.00 95.56 244 ILE A CA 1
ATOM 1947 C C . ILE A 1 244 ? -21.856 4.807 38.767 1.00 95.56 244 ILE A C 1
ATOM 1949 O O . ILE A 1 244 ? -22.955 4.770 38.213 1.00 95.56 244 ILE A O 1
ATOM 1953 N N . LEU A 1 245 ? -21.552 4.009 39.793 1.00 94.94 245 LEU A N 1
ATOM 1954 C CA . LEU A 1 245 ? -22.539 3.113 40.387 1.00 94.94 245 LEU A CA 1
ATOM 1955 C C . LEU A 1 245 ? -23.722 3.958 40.867 1.00 94.94 245 LEU A C 1
ATOM 1957 O O . LEU A 1 245 ? -23.533 4.942 41.589 1.00 94.94 245 LEU A O 1
ATOM 1961 N N . LYS A 1 246 ? -24.937 3.577 40.470 1.00 91.00 246 LYS A N 1
ATOM 1962 C CA . LYS A 1 246 ? -26.168 4.196 40.949 1.00 91.00 246 LYS A CA 1
ATOM 1963 C C . LYS A 1 246 ? -26.234 3.942 42.445 1.00 91.00 246 LYS A C 1
ATOM 1965 O O . LYS A 1 246 ? -26.680 2.884 42.884 1.00 91.00 246 LYS A O 1
ATOM 1970 N N . SER A 1 247 ? -25.750 4.906 43.225 1.00 81.75 247 SER A N 1
ATOM 1971 C CA . SER A 1 247 ? -25.842 4.874 44.675 1.00 81.75 247 SER A CA 1
ATOM 1972 C C . SER A 1 247 ? -27.299 4.611 45.014 1.00 81.75 247 SER A C 1
ATOM 1974 O O . SER A 1 247 ? -28.166 5.451 44.768 1.00 81.75 247 SER A O 1
ATOM 1976 N N . SER A 1 248 ? -27.585 3.432 45.563 1.00 68.00 248 SER A N 1
ATOM 1977 C CA . SER A 1 248 ? -28.919 3.031 46.002 1.00 68.00 248 SER A CA 1
ATOM 1978 C C . SER A 1 248 ? -29.329 3.792 47.268 1.00 68.00 248 SER A C 1
ATOM 1980 O O . SER A 1 248 ? -30.016 3.251 48.131 1.00 68.00 248 SER A O 1
ATOM 1982 N N . LEU A 1 249 ? -28.939 5.069 47.374 1.00 61.06 249 LEU A N 1
ATOM 1983 C CA . LEU A 1 249 ? -29.293 5.967 48.463 1.00 61.06 249 LEU A CA 1
ATOM 1984 C C . LEU A 1 249 ? -30.810 5.985 48.666 1.00 61.06 249 LEU A C 1
ATOM 1986 O O . LEU A 1 249 ? -31.267 6.062 49.796 1.00 61.06 249 LEU A O 1
ATOM 1990 N N . GLY A 1 250 ? -31.599 5.821 47.598 1.00 60.31 250 GLY A N 1
ATOM 1991 C CA . GLY A 1 250 ? -33.052 5.682 47.702 1.00 60.31 250 GLY A CA 1
ATOM 1992 C C . GLY A 1 250 ? -33.515 4.419 48.442 1.00 60.31 250 GLY A C 1
ATOM 1993 O O . GLY A 1 250 ? -34.491 4.479 49.183 1.00 60.31 250 GLY A O 1
ATOM 1994 N N . SER A 1 251 ? -32.812 3.291 48.304 1.00 61.75 251 SER A N 1
ATOM 1995 C CA . SER A 1 251 ? -33.179 2.032 48.969 1.00 61.75 251 SER A CA 1
ATOM 1996 C C . SER A 1 251 ? -32.720 2.009 50.431 1.00 61.75 251 SER A C 1
ATOM 1998 O O . SER A 1 251 ? -33.463 1.575 51.311 1.00 61.75 251 SER A O 1
ATOM 2000 N N . THR A 1 252 ? -31.542 2.570 50.732 1.00 62.84 252 THR A N 1
ATOM 2001 C CA . THR A 1 252 ? -31.072 2.717 52.120 1.00 62.84 252 THR A CA 1
ATOM 2002 C C . THR A 1 252 ? -31.833 3.797 52.887 1.00 62.84 252 THR A C 1
ATOM 2004 O O . THR A 1 252 ? -32.196 3.553 54.039 1.00 62.84 252 THR A O 1
ATOM 2007 N N . LEU A 1 253 ? -32.177 4.940 52.274 1.00 65.25 253 LEU A N 1
ATOM 2008 C CA . LEU A 1 253 ? -33.103 5.893 52.900 1.00 65.25 253 LEU A CA 1
ATOM 2009 C C . LEU A 1 253 ? -34.503 5.286 53.044 1.00 65.25 253 LEU A C 1
ATOM 2011 O O . LEU A 1 253 ? -35.106 5.423 54.104 1.00 65.25 253 LEU A O 1
ATOM 2015 N N . GLY A 1 254 ? -35.013 4.579 52.034 1.00 65.88 254 GLY A N 1
ATOM 2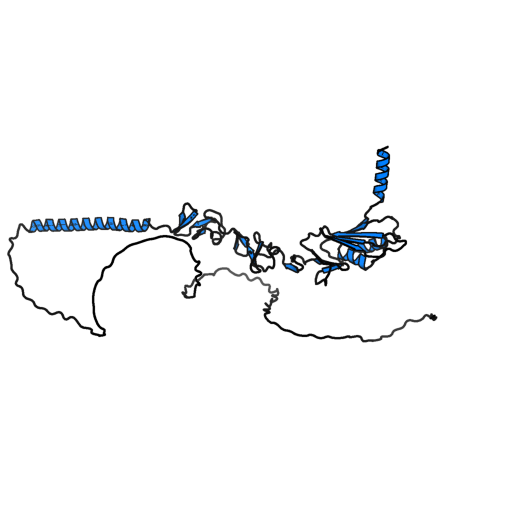016 C CA . GLY A 1 254 ? -36.319 3.918 52.107 1.00 65.88 254 GLY A CA 1
ATOM 2017 C C . GLY A 1 254 ? -36.421 2.932 53.275 1.00 65.88 254 GLY A C 1
ATOM 2018 O O . GLY A 1 254 ? -37.402 2.959 54.015 1.00 65.88 254 GLY A O 1
ATOM 2019 N N . ALA A 1 255 ? -35.382 2.124 53.507 1.00 73.88 255 ALA A N 1
ATOM 2020 C CA . ALA A 1 255 ? -35.325 1.203 54.643 1.00 73.88 255 ALA A CA 1
ATOM 2021 C C . ALA A 1 255 ? -35.192 1.926 55.997 1.00 73.88 255 ALA A C 1
ATOM 2023 O O . ALA A 1 255 ? -35.849 1.541 56.965 1.00 73.88 255 ALA A O 1
ATOM 2024 N N . LEU A 1 256 ? -34.391 2.995 56.074 1.00 72.75 256 LEU A N 1
ATOM 2025 C CA . LEU A 1 256 ? -34.211 3.760 57.313 1.00 72.75 256 LEU A CA 1
ATOM 2026 C C . LEU A 1 256 ? -35.475 4.541 57.694 1.00 72.75 256 LEU A C 1
ATOM 2028 O O . LEU A 1 256 ? -35.938 4.446 58.830 1.00 72.75 256 LEU A O 1
ATOM 2032 N N . PHE A 1 257 ? -36.080 5.265 56.755 1.00 74.88 257 PHE A N 1
ATOM 2033 C CA . PHE A 1 257 ? -37.303 6.025 57.019 1.00 74.88 257 PHE A CA 1
ATOM 2034 C C . PHE A 1 257 ? -38.524 5.111 57.161 1.00 74.88 257 PHE A C 1
ATOM 2036 O O . PHE A 1 257 ? -39.346 5.333 58.052 1.00 74.88 257 PHE A O 1
ATOM 2043 N N . GLY A 1 258 ? -38.609 4.040 56.368 1.00 74.12 258 GLY A N 1
ATOM 2044 C CA . GLY A 1 258 ? -39.643 3.017 56.512 1.00 74.12 258 GLY A CA 1
ATOM 2045 C C . GLY A 1 258 ? -39.597 2.340 57.883 1.00 74.12 258 GLY A C 1
ATOM 2046 O O . GLY A 1 258 ? -40.629 2.225 58.541 1.00 74.12 258 GLY A O 1
ATOM 2047 N N . GLY A 1 259 ? -38.403 1.978 58.367 1.00 77.62 259 GLY A N 1
ATOM 2048 C CA . GLY A 1 259 ? -38.220 1.390 59.696 1.00 77.62 259 GLY A CA 1
ATOM 2049 C C . GLY A 1 259 ? -38.585 2.341 60.840 1.00 77.62 259 GLY A C 1
ATOM 2050 O O . GLY A 1 259 ? -39.257 1.933 61.789 1.00 77.62 259 GLY A O 1
ATOM 2051 N N . VAL A 1 260 ? -38.208 3.620 60.742 1.00 82.25 260 VAL A N 1
ATOM 2052 C CA . VAL A 1 260 ? -38.497 4.621 61.786 1.00 82.25 260 VAL A CA 1
ATOM 2053 C C . VAL A 1 260 ? -39.993 4.931 61.878 1.00 82.25 260 VAL A C 1
ATOM 2055 O O . VAL A 1 260 ? -40.543 4.964 62.981 1.00 82.25 260 VAL A O 1
ATOM 2058 N N . VAL A 1 261 ? -40.680 5.110 60.745 1.00 83.44 261 VAL A N 1
ATOM 2059 C CA . VAL A 1 261 ? -42.123 5.414 60.737 1.00 83.44 261 VAL A CA 1
ATOM 2060 C C . VAL A 1 261 ? -42.936 4.215 61.224 1.00 83.44 261 VAL A C 1
ATOM 2062 O O . VAL A 1 261 ? -43.828 4.378 62.061 1.00 83.44 261 VAL A O 1
ATOM 2065 N N . LEU A 1 262 ? -42.602 3.001 60.774 1.00 85.00 262 LEU A N 1
ATOM 2066 C CA . LEU A 1 262 ? -43.272 1.789 61.245 1.00 85.00 262 LEU A CA 1
ATOM 2067 C C . LEU A 1 262 ? -43.029 1.574 62.749 1.00 85.00 262 LEU A C 1
ATOM 2069 O O . LEU A 1 262 ? -43.961 1.259 63.489 1.00 85.00 262 LEU A O 1
ATOM 2073 N N . GLY A 1 263 ? -41.803 1.822 63.223 1.00 85.31 263 GLY A N 1
ATOM 2074 C CA . GLY A 1 263 ? -41.453 1.773 64.643 1.00 85.31 263 GLY A CA 1
ATOM 2075 C C . GLY A 1 263 ? -42.250 2.767 65.498 1.00 85.31 263 GLY A C 1
ATOM 2076 O O . GLY A 1 263 ? -42.758 2.399 66.560 1.00 85.31 263 GLY A O 1
ATOM 2077 N N . ALA A 1 264 ? -42.437 4.003 65.029 1.00 88.38 264 ALA A N 1
ATOM 2078 C CA . ALA A 1 264 ? -43.253 5.012 65.713 1.00 88.38 264 ALA A CA 1
ATOM 2079 C C . ALA A 1 264 ? -44.745 4.620 65.784 1.00 88.38 264 ALA A C 1
ATOM 2081 O O . ALA A 1 264 ? -45.400 4.794 66.815 1.00 88.38 264 ALA A O 1
ATOM 2082 N N . LEU A 1 265 ? -45.291 4.033 64.716 1.00 87.44 265 LEU A N 1
ATOM 2083 C CA . LEU A 1 265 ? -46.674 3.542 64.701 1.00 87.44 265 LEU A CA 1
ATOM 2084 C C . LEU A 1 265 ? -46.872 2.353 65.649 1.00 87.44 265 LEU A C 1
ATOM 2086 O O . LEU A 1 265 ? -47.835 2.312 66.413 1.00 87.44 265 LEU A O 1
ATOM 2090 N N . ILE A 1 266 ? -45.937 1.405 65.663 1.00 90.00 266 ILE A N 1
ATOM 2091 C CA . ILE A 1 266 ? -46.017 0.244 66.558 1.00 90.00 266 ILE A CA 1
ATOM 2092 C C . ILE A 1 266 ? -45.911 0.689 68.023 1.00 90.00 266 ILE A C 1
ATOM 2094 O O . ILE A 1 266 ? -46.709 0.264 68.861 1.00 90.00 266 ILE A O 1
ATOM 2098 N N . THR A 1 267 ? -44.974 1.584 68.343 1.00 89.62 267 THR A N 1
ATOM 2099 C CA . THR A 1 267 ? -44.789 2.089 69.715 1.00 89.62 267 THR A CA 1
ATOM 2100 C C . THR A 1 267 ? -45.987 2.900 70.212 1.00 89.62 267 THR A C 1
ATOM 2102 O O . THR A 1 267 ? -46.398 2.722 71.360 1.00 89.62 267 THR A O 1
ATOM 2105 N N . THR A 1 268 ? -46.614 3.720 69.365 1.00 89.25 268 THR A N 1
ATOM 2106 C CA . THR A 1 268 ? -47.841 4.455 69.726 1.00 89.25 268 THR A CA 1
ATOM 2107 C C . THR A 1 268 ? -49.038 3.529 69.948 1.00 89.25 268 THR A C 1
ATOM 2109 O O . THR A 1 268 ? -49.761 3.701 70.932 1.00 89.25 268 THR A O 1
ATOM 2112 N N . VAL A 1 269 ? -49.224 2.500 69.113 1.00 91.38 269 VAL A N 1
ATOM 2113 C CA . VAL A 1 269 ? -50.291 1.498 69.298 1.00 91.38 269 VAL A CA 1
ATOM 2114 C C . VAL A 1 269 ? -50.087 0.700 70.587 1.00 91.38 269 VAL A C 1
ATOM 2116 O O . VAL A 1 269 ? -51.025 0.557 71.376 1.00 91.38 269 VAL A O 1
ATOM 2119 N N . ILE A 1 270 ? -48.867 0.223 70.851 1.00 91.12 270 ILE A N 1
ATOM 2120 C CA . ILE A 1 270 ? -48.546 -0.495 72.095 1.00 91.12 270 ILE A CA 1
ATOM 2121 C C . ILE A 1 270 ? -48.767 0.416 73.310 1.00 91.12 270 ILE A C 1
ATOM 2123 O O . ILE A 1 270 ? -49.403 -0.001 74.282 1.00 91.12 270 ILE A O 1
ATOM 2127 N N . GLY A 1 271 ? -48.313 1.672 73.243 1.00 90.62 271 GLY A N 1
ATOM 2128 C CA . GLY A 1 271 ? -48.542 2.672 74.286 1.00 90.62 271 GLY A CA 1
ATOM 2129 C C . GLY A 1 271 ? -50.030 2.905 74.559 1.00 90.62 271 GLY A C 1
ATOM 2130 O O . GLY A 1 271 ? -50.452 2.907 75.717 1.00 90.62 271 GLY A O 1
ATOM 2131 N N . PHE A 1 272 ? -50.852 3.004 73.512 1.00 90.06 272 PHE A N 1
ATOM 2132 C CA . PHE A 1 272 ? -52.304 3.150 73.635 1.00 90.06 272 PHE A CA 1
ATOM 2133 C C . PHE A 1 272 ? -52.967 1.918 74.272 1.00 90.06 272 PHE A C 1
ATOM 2135 O O . PHE A 1 272 ? -53.824 2.059 75.151 1.00 90.06 272 PHE A O 1
ATOM 2142 N N . ILE A 1 273 ? -52.548 0.707 73.887 1.00 89.25 273 ILE A N 1
ATOM 2143 C CA . ILE A 1 273 ? -53.042 -0.548 74.478 1.00 89.25 273 ILE A CA 1
ATOM 2144 C C . ILE A 1 273 ? -52.696 -0.613 75.971 1.00 89.25 273 ILE A C 1
ATOM 2146 O O . ILE A 1 273 ? -53.571 -0.911 76.791 1.00 89.25 273 ILE A O 1
ATOM 2150 N N . LEU A 1 274 ? -51.451 -0.299 76.346 1.00 87.38 274 LEU A N 1
ATOM 2151 C CA . LEU A 1 274 ? -51.011 -0.279 77.744 1.00 87.38 274 LEU A CA 1
ATOM 2152 C C . LEU A 1 274 ? -51.758 0.783 78.558 1.00 87.38 274 LEU A C 1
ATOM 2154 O O . LEU A 1 274 ? -52.266 0.473 79.637 1.00 87.38 274 LEU A O 1
ATOM 2158 N N . HIS A 1 275 ? -51.908 1.996 78.021 1.00 86.25 275 HIS A N 1
ATOM 2159 C CA . HIS A 1 275 ? -52.664 3.074 78.659 1.00 86.25 275 HIS A CA 1
ATOM 2160 C C . HIS A 1 275 ? -54.126 2.669 78.914 1.00 86.25 275 HIS A C 1
ATOM 2162 O O . HIS A 1 275 ? -54.638 2.812 80.028 1.00 86.25 275 HIS A O 1
ATOM 2168 N N . LYS A 1 276 ? -54.788 2.071 77.914 1.00 85.44 276 LYS A N 1
ATOM 2169 C CA . LYS A 1 276 ? -56.162 1.562 78.045 1.00 85.44 276 LYS A CA 1
ATOM 2170 C C . LYS A 1 276 ? -56.266 0.471 79.117 1.00 85.44 276 LYS A C 1
ATOM 2172 O O . LYS A 1 276 ? -57.208 0.484 79.913 1.00 85.44 276 LYS A O 1
ATOM 2177 N N . ARG A 1 277 ? -55.290 -0.443 79.182 1.00 83.19 277 ARG A N 1
ATOM 2178 C CA . ARG A 1 277 ? -55.247 -1.532 80.175 1.00 83.19 277 ARG A CA 1
ATOM 2179 C C . ARG A 1 277 ? -55.036 -1.005 81.599 1.00 83.19 277 ARG A C 1
ATOM 2181 O O . ARG A 1 277 ? -55.690 -1.479 82.527 1.00 83.19 277 ARG A O 1
ATOM 2188 N N . ILE A 1 278 ? -54.180 0.005 81.776 1.00 78.81 278 ILE A N 1
ATOM 2189 C CA . ILE A 1 278 ? -53.957 0.670 83.071 1.00 78.81 278 ILE A CA 1
ATOM 2190 C C . ILE A 1 278 ? -55.229 1.393 83.531 1.00 78.81 278 ILE A C 1
ATOM 2192 O O . ILE A 1 278 ? -55.648 1.212 84.674 1.00 78.81 278 ILE A O 1
ATOM 2196 N N . HIS A 1 279 ? -55.902 2.134 82.647 1.00 75.00 279 HIS A N 1
ATOM 2197 C CA . HIS A 1 279 ? -57.129 2.855 83.000 1.00 75.00 279 HIS A CA 1
ATOM 2198 C C . HIS A 1 279 ? -58.290 1.909 83.375 1.00 75.00 279 HIS A C 1
ATOM 2200 O O . HIS A 1 279 ? -59.087 2.213 84.268 1.00 75.00 279 HIS A O 1
ATOM 2206 N N . GLN A 1 280 ? -58.396 0.741 82.731 1.00 70.88 280 GLN A N 1
ATOM 2207 C CA . GLN A 1 280 ? -59.373 -0.286 83.117 1.00 70.88 280 GLN A CA 1
ATOM 2208 C C . GLN A 1 280 ? -59.053 -0.903 84.487 1.00 70.88 280 GLN A C 1
ATOM 2210 O O . GLN A 1 280 ? -59.958 -1.112 85.295 1.00 70.88 280 GLN A O 1
ATOM 2215 N N . ASN A 1 281 ? -57.771 -1.132 84.783 1.00 61.19 281 ASN A N 1
ATOM 2216 C CA . ASN A 1 281 ? -57.341 -1.641 86.086 1.00 61.19 281 ASN A CA 1
ATOM 2217 C C . ASN A 1 281 ? -57.486 -0.608 87.213 1.00 61.19 281 ASN A C 1
ATOM 2219 O O . ASN A 1 281 ? -57.795 -0.993 88.339 1.00 61.19 281 ASN A O 1
ATOM 2223 N N . TYR A 1 282 ? -57.340 0.689 86.928 1.00 61.03 282 TYR A N 1
ATOM 2224 C CA . TYR A 1 282 ? -57.569 1.750 87.914 1.00 61.03 282 TYR A CA 1
ATOM 2225 C C . TYR A 1 282 ? -59.027 1.768 88.404 1.00 61.03 282 TYR A C 1
ATOM 2227 O O . TYR A 1 282 ? -59.264 1.792 89.609 1.00 61.03 282 TYR A O 1
ATOM 2235 N N . LYS A 1 283 ? -60.011 1.618 87.500 1.00 55.91 283 LYS A N 1
ATOM 2236 C CA . LYS A 1 283 ? -61.431 1.486 87.888 1.00 55.91 283 LYS A CA 1
ATOM 2237 C C . LYS A 1 283 ? -61.728 0.225 88.710 1.0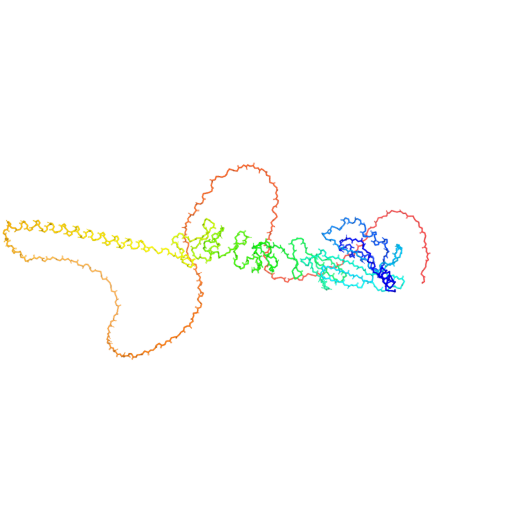0 55.91 283 LYS A C 1
ATOM 2239 O O . LYS A 1 283 ? -62.654 0.240 89.510 1.00 55.91 283 LYS A O 1
ATOM 2244 N N . ARG A 1 284 ? -60.949 -0.852 88.551 1.00 52.75 284 ARG A N 1
ATOM 2245 C CA . ARG A 1 284 ? -61.122 -2.096 89.326 1.00 52.75 284 ARG A CA 1
ATOM 2246 C C . ARG A 1 284 ? -60.513 -2.042 90.732 1.00 52.75 284 ARG A C 1
ATOM 2248 O O . ARG A 1 284 ? -60.926 -2.817 91.586 1.00 52.75 284 ARG A O 1
ATOM 2255 N N . ARG A 1 285 ? -59.566 -1.136 90.998 1.00 49.56 285 ARG A N 1
ATOM 2256 C CA . ARG A 1 285 ? -58.891 -1.019 92.307 1.00 49.56 285 ARG A CA 1
ATOM 2257 C C . ARG A 1 285 ? -59.643 -0.182 93.348 1.00 49.56 285 ARG A C 1
ATOM 2259 O O . ARG A 1 285 ? -59.210 -0.149 94.489 1.00 49.56 285 ARG A O 1
ATOM 2266 N N . GLN A 1 286 ? -60.772 0.440 93.006 1.00 50.28 286 GLN A N 1
ATOM 2267 C CA . GLN A 1 286 ? -61.617 1.146 93.983 1.00 50.28 286 GLN A CA 1
ATOM 2268 C C . GLN A 1 286 ? -62.658 0.255 94.690 1.00 50.28 286 GLN A C 1
ATOM 2270 O O . GLN A 1 286 ? -63.415 0.766 95.506 1.00 50.28 286 GLN A O 1
ATOM 2275 N N . THR A 1 287 ? -62.715 -1.059 94.427 1.00 51.00 287 THR A N 1
ATOM 2276 C CA . THR A 1 287 ? -63.761 -1.940 95.004 1.00 51.00 287 THR A CA 1
ATOM 2277 C C . THR A 1 287 ? -63.236 -3.129 95.812 1.00 51.00 287 THR A C 1
ATOM 2279 O O . THR A 1 287 ? -64.026 -3.976 96.213 1.00 51.00 287 THR A O 1
ATOM 2282 N N . GLN A 1 288 ? -61.934 -3.228 96.088 1.00 49.94 288 GLN A N 1
ATOM 2283 C CA . GLN A 1 288 ? -61.412 -4.294 96.950 1.00 49.94 288 GLN A CA 1
ATOM 2284 C C . GLN A 1 288 ? -60.326 -3.765 97.883 1.00 49.94 288 GLN A C 1
ATOM 2286 O O . GLN A 1 288 ? -59.283 -3.290 97.435 1.00 49.94 288 GLN A O 1
ATOM 2291 N N . GLU A 1 289 ? -60.602 -3.852 99.186 1.00 42.72 289 GLU A N 1
ATOM 2292 C CA . GLU A 1 289 ? -59.640 -3.593 100.253 1.00 42.72 289 GLU A CA 1
ATOM 2293 C C . GLU A 1 289 ? -58.429 -4.536 100.141 1.00 42.72 289 GLU A C 1
ATOM 2295 O O . GLU A 1 289 ? -58.591 -5.734 99.879 1.00 42.72 289 GLU A O 1
ATOM 2300 N N . PRO A 1 290 ? -57.206 -4.031 100.363 1.00 46.03 290 PRO A N 1
ATOM 2301 C CA . PRO A 1 290 ? -56.007 -4.846 100.300 1.00 46.03 290 PRO A CA 1
ATOM 2302 C C . PRO A 1 290 ? -55.859 -5.672 101.584 1.00 46.03 290 PRO A C 1
ATOM 2304 O O . PRO A 1 290 ? -55.508 -5.148 102.640 1.00 46.03 290 PRO A O 1
ATOM 2307 N N . ARG A 1 291 ? -56.062 -6.993 101.494 1.00 45.75 291 ARG A N 1
ATOM 2308 C CA . ARG A 1 291 ? -55.519 -7.931 102.487 1.00 45.75 291 ARG A CA 1
ATOM 2309 C C . ARG A 1 291 ? -54.039 -8.153 102.204 1.00 45.75 291 ARG A C 1
ATOM 2311 O O . ARG A 1 291 ? -53.666 -8.744 101.193 1.00 45.75 291 ARG A O 1
ATOM 2318 N N . VAL A 1 292 ? -53.217 -7.667 103.124 1.00 45.62 292 VAL A N 1
ATOM 2319 C CA . VAL A 1 292 ? -51.779 -7.911 103.188 1.00 45.62 292 VAL A CA 1
ATOM 2320 C C . VAL A 1 292 ? -51.568 -9.366 103.607 1.00 45.62 292 VAL A C 1
ATOM 2322 O O . VAL A 1 292 ? -52.009 -9.766 104.683 1.00 45.62 292 VAL A O 1
ATOM 2325 N N . VAL A 1 293 ? -50.916 -10.160 102.760 1.00 48.44 293 VAL A N 1
ATOM 2326 C CA . VAL A 1 293 ? -50.399 -11.483 103.126 1.00 48.44 293 VAL A CA 1
ATOM 2327 C C . VAL A 1 293 ? -48.890 -11.423 102.952 1.00 48.44 293 VAL A C 1
ATOM 2329 O O . VAL A 1 293 ? -48.390 -11.275 101.839 1.00 48.44 293 VAL A O 1
ATOM 2332 N N . PHE A 1 294 ? -48.184 -11.482 104.077 1.00 42.41 294 PHE A N 1
ATOM 2333 C CA . PHE A 1 294 ? -46.756 -11.752 104.122 1.00 42.41 294 PHE A CA 1
ATOM 2334 C C . PHE A 1 294 ? -46.557 -13.232 103.785 1.00 42.41 294 PHE A C 1
ATOM 2336 O O . PHE A 1 294 ? -47.189 -14.086 104.403 1.00 42.41 294 PHE A O 1
ATOM 2343 N N . ALA A 1 295 ? -45.723 -13.524 102.790 1.00 41.41 295 ALA A N 1
ATOM 2344 C CA . ALA A 1 295 ? -45.274 -14.877 102.501 1.00 41.41 295 ALA A CA 1
ATOM 2345 C C . ALA A 1 295 ? -43.780 -14.971 102.813 1.00 41.41 295 ALA A C 1
ATOM 2347 O O . ALA A 1 295 ? -42.982 -14.161 102.339 1.00 41.41 295 ALA A O 1
ATOM 2348 N N . ASP A 1 296 ? -43.473 -15.948 103.660 1.00 36.56 296 ASP A N 1
ATOM 2349 C CA . ASP A 1 296 ? -42.166 -16.298 104.191 1.00 36.56 296 ASP A CA 1
ATOM 2350 C C . ASP A 1 296 ? -41.173 -16.756 103.120 1.00 36.56 296 ASP A C 1
ATOM 2352 O O . ASP A 1 296 ? -41.507 -17.439 102.150 1.00 36.56 296 ASP A O 1
ATOM 2356 N N . ASN A 1 297 ? -39.912 -16.420 103.388 1.00 45.78 297 ASN A N 1
ATOM 2357 C CA . ASN A 1 297 ? -38.734 -17.039 102.800 1.00 45.78 297 ASN A CA 1
ATOM 2358 C C . ASN A 1 297 ? -38.651 -18.508 103.224 1.00 45.78 297 ASN A C 1
ATOM 2360 O O . ASN A 1 297 ? -38.693 -18.781 104.420 1.00 45.78 297 ASN A O 1
ATOM 2364 N N . ASN A 1 298 ? -38.454 -19.418 102.268 1.00 39.53 298 ASN A N 1
ATOM 2365 C CA . ASN A 1 298 ? -37.560 -20.582 102.360 1.00 39.53 298 ASN A CA 1
ATOM 2366 C C . ASN A 1 298 ? -37.636 -21.390 101.058 1.00 39.53 298 ASN A C 1
ATOM 2368 O O . ASN A 1 298 ? -38.724 -21.664 100.561 1.00 39.53 298 ASN A O 1
ATOM 2372 N N . GLY A 1 299 ? -36.489 -21.810 100.520 1.00 38.44 299 GLY A N 1
ATOM 2373 C CA . GLY A 1 299 ? -36.475 -22.696 99.355 1.00 38.44 299 GLY A CA 1
ATOM 2374 C C . GLY A 1 299 ? -35.128 -22.800 98.661 1.00 38.44 299 GLY A C 1
ATOM 2375 O O . GLY A 1 299 ? -34.955 -22.290 97.563 1.00 38.44 299 GLY A O 1
ATOM 2376 N N . TYR A 1 300 ? -34.190 -23.456 99.339 1.00 39.91 300 TYR A N 1
ATOM 2377 C CA . TYR A 1 300 ? -32.950 -24.013 98.799 1.00 39.91 300 TYR A CA 1
ATOM 2378 C C . TYR A 1 300 ? -33.247 -24.920 97.588 1.00 39.91 300 TYR A C 1
ATOM 2380 O O . TYR A 1 300 ? -34.189 -25.711 97.642 1.00 39.91 300 TYR A O 1
ATOM 2388 N N . GLY A 1 301 ? -32.441 -24.843 96.529 1.00 40.34 301 GLY A N 1
ATOM 2389 C CA . GLY A 1 301 ? -32.564 -25.712 95.359 1.00 40.34 301 GLY A CA 1
ATOM 2390 C C . GLY A 1 301 ? -31.345 -25.607 94.451 1.00 40.34 301 GLY A C 1
ATOM 2391 O O . GLY A 1 301 ? -31.232 -24.662 93.675 1.00 40.34 301 GLY A O 1
ATOM 2392 N N . ASP A 1 302 ? -30.445 -26.574 94.614 1.00 42.16 302 ASP A N 1
ATOM 2393 C CA . ASP A 1 302 ? -29.286 -26.874 93.776 1.00 42.16 302 ASP A CA 1
ATOM 2394 C C . ASP A 1 302 ? -29.625 -26.909 92.279 1.00 42.16 302 ASP A C 1
ATOM 2396 O O . ASP A 1 302 ? -30.605 -27.529 91.865 1.00 42.16 302 ASP A O 1
ATOM 2400 N N . ALA A 1 303 ? -28.746 -26.325 91.463 1.00 43.56 303 ALA A N 1
ATOM 2401 C CA . ALA A 1 303 ? -28.607 -26.686 90.060 1.00 43.56 303 ALA A CA 1
ATOM 2402 C C . ALA A 1 303 ? -27.117 -26.748 89.702 1.00 43.56 303 ALA A C 1
ATOM 2404 O O . ALA A 1 303 ? -26.402 -25.750 89.612 1.00 43.56 303 ALA A O 1
ATOM 2405 N N . GLU A 1 304 ? -26.704 -27.996 89.565 1.00 38.06 304 GLU A N 1
ATOM 2406 C CA . GLU A 1 304 ? -25.449 -28.579 89.127 1.00 38.06 304 GLU A CA 1
ATOM 2407 C C . GLU A 1 304 ? -24.920 -27.952 87.821 1.00 38.06 304 GLU A C 1
ATOM 2409 O O . GLU A 1 304 ? -25.609 -27.920 86.803 1.00 38.06 304 GLU A O 1
ATOM 2414 N N . ILE A 1 305 ? -23.682 -27.440 87.853 1.00 42.91 305 ILE A N 1
ATOM 2415 C CA . ILE A 1 305 ? -22.928 -27.012 86.666 1.00 42.91 305 ILE A CA 1
ATOM 2416 C C . ILE A 1 305 ? -21.820 -28.032 86.420 1.00 42.91 305 ILE A C 1
ATOM 2418 O O . ILE A 1 305 ? -20.887 -28.187 87.213 1.00 42.91 305 ILE A O 1
ATOM 2422 N N . GLU A 1 306 ? -21.953 -28.709 85.287 1.00 44.19 306 GLU A N 1
ATOM 2423 C CA . GLU A 1 306 ? -21.031 -29.688 84.735 1.00 44.19 306 GLU A CA 1
ATOM 2424 C C . GLU A 1 306 ? -19.671 -29.045 84.411 1.00 44.19 306 GLU A C 1
ATOM 2426 O O . GLU A 1 306 ? -19.566 -28.030 83.718 1.00 44.19 306 GLU A O 1
ATOM 2431 N N . ARG A 1 307 ? -18.607 -29.647 84.954 1.00 36.78 307 ARG A N 1
ATOM 2432 C CA . ARG A 1 307 ? -17.209 -29.345 84.632 1.00 36.78 307 ARG A CA 1
ATOM 2433 C C . ARG A 1 307 ? -16.789 -30.192 83.435 1.00 36.78 307 ARG A C 1
ATOM 2435 O O . ARG A 1 307 ? -16.806 -31.413 83.535 1.00 36.78 307 ARG A O 1
ATOM 2442 N N . ILE A 1 308 ? -16.252 -29.559 82.396 1.00 44.19 308 ILE A N 1
ATOM 2443 C CA . ILE A 1 308 ? -15.227 -30.184 81.554 1.00 44.19 308 ILE A CA 1
ATOM 2444 C C . ILE A 1 308 ? -13.914 -29.464 81.845 1.00 44.19 308 ILE A C 1
ATOM 2446 O O . ILE A 1 308 ? -13.755 -28.270 81.589 1.00 44.19 308 ILE A O 1
ATOM 2450 N N . ALA A 1 309 ? -13.003 -30.214 82.456 1.00 41.31 309 ALA A N 1
ATOM 2451 C CA . ALA A 1 309 ? -11.591 -29.902 82.523 1.00 41.31 309 ALA A CA 1
ATOM 2452 C C . ALA A 1 309 ? -10.954 -30.260 81.175 1.00 41.31 309 ALA A C 1
ATOM 2454 O O . ALA A 1 309 ? -11.259 -31.313 80.631 1.00 41.31 309 ALA A O 1
ATOM 2455 N N . ASP A 1 310 ? -10.042 -29.427 80.678 1.00 43.91 310 ASP A N 1
ATOM 2456 C CA . ASP A 1 310 ? -8.671 -29.904 80.540 1.00 43.91 310 ASP A CA 1
ATOM 2457 C C . ASP A 1 310 ? -7.645 -28.773 80.464 1.00 43.91 310 ASP A C 1
ATOM 2459 O O . ASP A 1 310 ? -7.872 -27.664 79.984 1.00 43.91 310 ASP A O 1
ATOM 2463 N N . ASN A 1 311 ? -6.513 -29.109 81.069 1.00 42.12 311 ASN A N 1
ATOM 2464 C CA . ASN A 1 311 ? -5.350 -28.306 81.384 1.00 42.12 311 ASN A CA 1
ATOM 2465 C C . ASN A 1 311 ? -4.538 -27.904 80.143 1.00 42.12 311 ASN A C 1
ATOM 2467 O O . ASN A 1 311 ? -4.336 -28.721 79.253 1.00 42.12 311 ASN A O 1
ATOM 2471 N N . ALA A 1 312 ? -3.895 -26.732 80.187 1.00 36.66 312 ALA A N 1
ATOM 2472 C CA . ALA A 1 312 ? -2.433 -26.660 80.332 1.00 36.66 312 ALA A CA 1
ATOM 2473 C C . ALA A 1 312 ? -1.910 -25.209 80.335 1.00 36.66 312 ALA A C 1
ATOM 2475 O O . ALA A 1 312 ? -2.058 -24.481 79.365 1.00 36.66 312 ALA A O 1
ATOM 2476 N N . SER A 1 313 ? -1.237 -24.866 81.446 1.00 37.59 313 SER A N 1
ATOM 2477 C CA . SER A 1 313 ? 0.134 -24.314 81.517 1.00 37.59 313 SER A CA 1
ATOM 2478 C C . SER A 1 313 ? 0.444 -23.106 80.604 1.00 37.59 313 SER A C 1
ATOM 2480 O O . SER A 1 313 ? 0.437 -23.217 79.391 1.00 37.59 313 SER A O 1
ATOM 2482 N N . ARG A 1 314 ? 0.897 -21.941 81.082 1.00 38.62 314 ARG A N 1
ATOM 2483 C CA . ARG A 1 314 ? 2.070 -21.788 81.955 1.00 38.62 314 ARG A CA 1
ATOM 2484 C C . ARG A 1 314 ? 2.279 -20.311 82.349 1.00 38.62 314 ARG A C 1
ATOM 2486 O O . ARG A 1 314 ? 2.277 -19.429 81.504 1.00 38.62 314 ARG A O 1
ATOM 2493 N N . SER A 1 315 ? 2.511 -20.120 83.647 1.00 35.91 315 SER A N 1
ATOM 2494 C CA . SER A 1 315 ? 3.374 -19.146 84.343 1.00 35.91 315 SER A CA 1
ATOM 2495 C C . SER A 1 315 ? 3.327 -17.624 84.063 1.00 35.91 315 SER A C 1
ATOM 2497 O O . SER A 1 315 ? 3.812 -17.137 83.050 1.00 35.91 315 SER A O 1
ATOM 2499 N N . ASN A 1 316 ? 2.980 -16.915 85.149 1.00 37.81 316 ASN A N 1
ATOM 2500 C CA . ASN A 1 316 ? 3.756 -15.856 85.828 1.00 37.81 316 ASN A CA 1
ATOM 2501 C C . ASN A 1 316 ? 3.913 -14.447 85.202 1.00 37.81 316 ASN A C 1
ATOM 2503 O O . ASN A 1 316 ? 4.823 -14.182 84.429 1.00 37.81 316 ASN A O 1
ATOM 2507 N N . LYS A 1 317 ? 3.055 -13.524 85.685 1.00 38.81 317 LYS A N 1
ATOM 2508 C CA . LYS A 1 317 ? 3.329 -12.279 86.468 1.00 38.81 317 LYS A CA 1
ATOM 2509 C C . LYS A 1 317 ? 4.788 -11.738 86.558 1.00 38.81 317 LYS A C 1
ATOM 2511 O O . LYS A 1 317 ? 5.705 -12.546 86.639 1.00 38.81 317 LYS A O 1
ATOM 2516 N N . PRO A 1 318 ? 4.997 -10.458 86.969 1.00 56.47 318 PRO A N 1
ATOM 2517 C CA . PRO A 1 318 ? 4.213 -9.229 86.740 1.00 56.47 318 PRO A CA 1
ATOM 2518 C C . PRO A 1 318 ? 5.099 -7.957 86.542 1.00 56.47 318 PRO A C 1
ATOM 2520 O O . PRO A 1 318 ? 6.321 -8.016 86.574 1.00 56.47 318 PRO A O 1
ATOM 2523 N N . ASN A 1 319 ? 4.431 -6.795 86.503 1.00 36.56 319 ASN A N 1
ATOM 2524 C CA . ASN A 1 319 ? 4.835 -5.484 87.050 1.00 36.56 319 ASN A CA 1
ATOM 2525 C C . ASN A 1 319 ? 5.289 -4.335 86.122 1.00 36.56 319 ASN A C 1
ATOM 2527 O O . ASN A 1 319 ? 6.360 -4.329 85.538 1.00 36.56 319 ASN A O 1
ATOM 2531 N N . GLN A 1 320 ? 4.490 -3.269 86.270 1.00 37.12 320 GLN A N 1
ATOM 2532 C CA . GLN A 1 320 ? 4.852 -1.866 86.511 1.00 37.12 320 GLN A CA 1
ATOM 2533 C C . GLN A 1 320 ? 5.023 -0.887 85.339 1.00 37.12 320 GLN A C 1
ATOM 2535 O O . GLN A 1 320 ? 5.827 -1.028 84.429 1.00 37.12 320 GLN A O 1
ATOM 2540 N N . ARG A 1 321 ? 4.244 0.194 85.490 1.00 44.12 321 ARG A N 1
ATOM 2541 C CA . ARG A 1 321 ? 4.279 1.479 84.788 1.00 44.12 321 ARG A CA 1
ATOM 2542 C C . ARG A 1 321 ? 5.645 2.162 84.903 1.00 44.12 321 ARG A C 1
ATOM 2544 O O . ARG A 1 321 ? 6.181 2.259 86.005 1.00 44.12 321 ARG A O 1
ATOM 2551 N N . LYS A 1 322 ? 6.052 2.863 83.839 1.00 33.56 322 LYS A N 1
ATOM 2552 C CA . LYS A 1 322 ? 6.720 4.166 83.969 1.00 33.56 322 LYS A CA 1
ATOM 2553 C C . LYS A 1 322 ? 6.424 5.070 82.766 1.00 33.56 322 LYS A C 1
ATOM 2555 O O . LYS A 1 322 ? 6.462 4.636 81.624 1.00 33.56 322 LYS A O 1
ATOM 2560 N N . ILE A 1 323 ? 6.083 6.311 83.090 1.00 39.72 323 ILE A N 1
ATOM 2561 C CA . ILE A 1 323 ? 5.782 7.460 82.225 1.00 39.72 323 ILE A CA 1
ATOM 2562 C C . ILE A 1 323 ? 7.101 8.145 81.844 1.00 39.72 323 ILE A C 1
ATOM 2564 O O . ILE A 1 323 ? 7.885 8.354 82.765 1.00 39.72 323 ILE A O 1
ATOM 2568 N N . VAL A 1 324 ? 7.297 8.575 80.585 1.00 34.06 324 VAL A N 1
ATOM 2569 C CA . VAL A 1 324 ? 8.097 9.769 80.199 1.00 34.06 324 VAL A CA 1
ATOM 2570 C C . VAL A 1 324 ? 7.549 10.371 78.880 1.00 34.06 324 VAL A C 1
ATOM 2572 O O . VAL A 1 324 ? 7.019 9.655 78.038 1.00 34.06 324 VAL A O 1
ATOM 2575 N N . ASN A 1 325 ? 7.647 11.701 78.772 1.00 33.06 325 ASN A N 1
ATOM 2576 C CA . ASN A 1 325 ? 6.987 12.667 77.882 1.00 33.06 325 ASN A CA 1
ATOM 2577 C C . ASN A 1 325 ? 7.515 12.805 76.420 1.00 33.06 325 ASN A C 1
ATOM 2579 O O . ASN A 1 325 ? 8.689 12.579 76.159 1.00 33.06 325 ASN A O 1
ATOM 2583 N N . VAL A 1 326 ? 6.593 13.264 75.545 1.00 36.69 326 VAL A N 1
ATOM 2584 C CA . VAL A 1 326 ? 6.581 14.202 74.362 1.00 36.69 326 VAL A CA 1
ATOM 2585 C C . VAL A 1 326 ? 7.877 15.049 74.107 1.00 36.69 326 VAL A C 1
ATOM 2587 O O . VAL A 1 326 ? 8.553 15.298 75.104 1.00 36.69 326 VAL A O 1
ATOM 2590 N N . PRO A 1 327 ? 8.203 15.634 72.901 1.00 45.50 327 PRO A N 1
ATOM 2591 C CA . PRO A 1 327 ? 7.286 16.093 71.830 1.00 45.50 327 PRO A CA 1
ATOM 2592 C C . PRO A 1 327 ? 7.860 16.064 70.354 1.00 45.50 327 PRO A C 1
ATOM 2594 O O . PRO A 1 327 ? 8.684 15.195 70.089 1.00 45.50 327 PRO A O 1
ATOM 2597 N N . PRO A 1 328 ? 7.402 16.868 69.350 1.00 57.91 328 PRO A N 1
ATOM 2598 C CA . PRO A 1 328 ? 6.956 16.392 68.022 1.00 57.91 328 PRO A CA 1
ATOM 2599 C C . PRO A 1 328 ? 7.861 16.875 66.857 1.00 57.91 328 PRO A C 1
ATOM 2601 O O . PRO A 1 328 ? 8.782 17.628 67.110 1.00 57.91 328 PRO A O 1
ATOM 2604 N N . TYR A 1 329 ? 7.605 16.477 65.600 1.00 35.41 329 TYR A N 1
ATOM 2605 C CA . TYR A 1 329 ? 7.722 17.297 64.363 1.00 35.41 329 TYR A CA 1
ATOM 2606 C C . TYR A 1 329 ? 7.425 16.426 63.115 1.00 35.41 329 TYR A C 1
ATOM 2608 O O . TYR A 1 329 ? 8.030 15.378 62.916 1.00 35.41 329 TYR A O 1
ATOM 2616 N N . ALA A 1 330 ? 6.479 16.869 62.280 1.00 36.44 330 ALA A N 1
ATOM 2617 C CA . ALA A 1 330 ? 6.350 16.538 60.843 1.00 36.44 330 ALA A CA 1
ATOM 2618 C C . ALA A 1 330 ? 7.194 17.567 60.025 1.00 36.44 330 ALA A C 1
ATOM 2620 O O . ALA A 1 330 ? 7.614 18.530 60.679 1.00 36.44 330 ALA A O 1
ATOM 2621 N N . PRO A 1 331 ? 7.416 17.510 58.675 1.00 46.28 331 PRO A N 1
ATOM 2622 C CA . PRO A 1 331 ? 6.587 16.888 57.610 1.00 46.28 331 PRO A CA 1
ATOM 2623 C C . PRO A 1 331 ? 7.317 16.376 56.314 1.00 46.28 331 PRO A C 1
ATOM 2625 O O . PRO A 1 331 ? 8.537 16.424 56.213 1.00 46.28 331 PRO A O 1
ATOM 2628 N N . SER A 1 332 ? 6.519 16.019 55.279 1.00 36.28 332 SER A N 1
ATOM 2629 C CA . SER A 1 332 ? 6.822 15.948 53.812 1.00 36.28 332 SER A CA 1
ATOM 2630 C C . SER A 1 332 ? 7.677 14.753 53.321 1.00 36.28 332 SER A C 1
ATOM 2632 O O . SER A 1 332 ? 8.526 14.285 54.058 1.00 36.28 332 SER A O 1
ATOM 2634 N N . SER A 1 333 ? 7.566 14.154 52.126 1.00 35.47 333 SER A N 1
ATOM 2635 C CA . SER A 1 333 ? 6.771 14.328 50.895 1.00 35.47 333 SER A CA 1
ATOM 2636 C C . SER A 1 333 ? 7.141 13.186 49.913 1.00 35.47 333 SER A C 1
ATOM 2638 O O . SER A 1 333 ? 8.309 12.836 49.824 1.00 35.47 333 SER A O 1
ATOM 2640 N N . GLN A 1 334 ? 6.162 12.694 49.139 1.00 33.75 334 GLN A N 1
ATOM 2641 C CA . GLN A 1 334 ? 6.239 12.403 47.688 1.00 33.75 334 GLN A CA 1
ATOM 2642 C C . GLN A 1 334 ? 7.220 11.332 47.130 1.00 33.75 334 GLN A C 1
ATOM 2644 O O . GLN A 1 334 ? 8.379 11.623 46.855 1.00 33.75 334 GLN A O 1
ATOM 2649 N N . SER A 1 335 ? 6.700 10.138 46.791 1.00 33.97 335 SER A N 1
ATOM 2650 C CA . SER A 1 335 ? 6.661 9.549 45.421 1.00 33.97 335 SER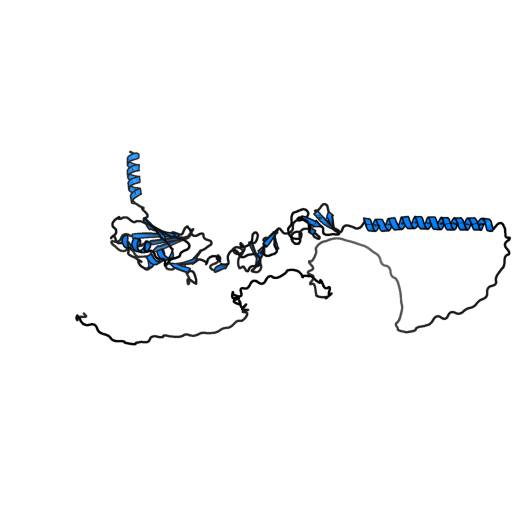 A CA 1
ATOM 2651 C C . SER A 1 335 ? 6.126 8.098 45.437 1.00 33.97 335 SER A C 1
ATOM 2653 O O . SER A 1 335 ? 6.409 7.381 46.395 1.00 33.97 335 SER A O 1
ATOM 2655 N N . PRO A 1 336 ? 5.357 7.644 44.421 1.00 43.44 336 PRO A N 1
ATOM 2656 C CA . PRO A 1 336 ? 4.834 6.279 44.359 1.00 43.44 336 PRO A CA 1
ATOM 2657 C C . PRO A 1 336 ? 5.741 5.344 43.540 1.00 43.44 336 PRO A C 1
ATOM 2659 O O . PRO A 1 336 ? 6.058 5.622 42.384 1.00 43.44 336 PRO A O 1
ATOM 2662 N N . GLU A 1 337 ? 6.103 4.204 44.126 1.00 32.09 337 GLU A N 1
ATOM 2663 C CA . GLU A 1 337 ? 6.661 3.053 43.413 1.00 32.09 337 GLU A CA 1
ATOM 2664 C C . GLU A 1 337 ? 5.534 2.219 42.785 1.00 32.09 337 GLU A C 1
ATOM 2666 O O . GLU A 1 337 ? 4.540 1.874 43.428 1.00 32.09 337 GLU A O 1
ATOM 2671 N N . TYR A 1 338 ? 5.709 1.904 41.502 1.00 31.91 338 TYR A N 1
ATOM 2672 C CA . TYR A 1 338 ? 4.880 0.994 40.718 1.00 31.91 338 TYR A CA 1
ATOM 2673 C C . TYR A 1 338 ? 4.966 -0.434 41.277 1.00 31.91 338 TYR A C 1
ATOM 2675 O O . TYR A 1 338 ? 6.028 -1.053 41.260 1.00 31.91 338 TYR A O 1
ATOM 2683 N N . GLY A 1 339 ? 3.830 -0.986 41.706 1.00 29.91 339 GLY A N 1
ATOM 2684 C CA . GLY A 1 339 ? 3.682 -2.405 42.020 1.00 29.91 339 GLY A CA 1
ATOM 2685 C C . GLY A 1 339 ? 3.063 -3.170 40.851 1.00 29.91 339 GLY A C 1
ATOM 2686 O O . GLY A 1 339 ? 1.854 -3.109 40.647 1.00 29.91 339 GLY A O 1
ATOM 2687 N N . ASN A 1 340 ? 3.883 -3.922 40.113 1.00 36.31 340 ASN A N 1
ATOM 2688 C CA . ASN A 1 340 ? 3.423 -5.036 39.283 1.00 36.31 340 ASN A CA 1
ATOM 2689 C C . ASN A 1 340 ? 3.026 -6.195 40.207 1.00 36.31 340 ASN A C 1
ATOM 2691 O O . ASN A 1 340 ? 3.882 -6.744 40.900 1.00 36.31 340 ASN A O 1
ATOM 2695 N N . ILE A 1 341 ? 1.751 -6.589 40.198 1.00 32.16 341 ILE A N 1
ATOM 2696 C CA . ILE A 1 341 ? 1.292 -7.823 40.844 1.00 32.16 341 ILE A CA 1
ATOM 2697 C C . ILE A 1 341 ? 0.897 -8.825 39.763 1.00 32.16 341 ILE A C 1
ATOM 2699 O O . ILE A 1 341 ? -0.053 -8.639 39.006 1.00 32.16 341 ILE A O 1
ATOM 2703 N N . SER A 1 342 ? 1.673 -9.902 39.738 1.00 36.56 342 SER A N 1
ATOM 2704 C CA . SER A 1 342 ? 1.404 -11.189 39.117 1.00 36.56 342 SER A CA 1
ATOM 2705 C C . SER A 1 342 ? 0.124 -11.816 39.682 1.00 36.56 342 SER A C 1
ATOM 2707 O O . SER A 1 342 ? -0.020 -11.971 40.893 1.00 36.56 342 SER A O 1
ATOM 2709 N N . GLN A 1 343 ? -0.798 -12.233 38.811 1.00 34.75 343 GLN A N 1
ATOM 2710 C CA . GLN A 1 343 ? -1.914 -13.091 39.211 1.00 34.75 343 GLN A CA 1
ATOM 2711 C C . GLN A 1 343 ? -1.544 -14.561 39.029 1.00 34.75 343 GLN A C 1
ATOM 2713 O O . GLN A 1 343 ? -1.429 -15.081 37.919 1.00 34.75 343 GLN A O 1
ATOM 2718 N N . THR A 1 344 ? -1.364 -15.222 40.166 1.00 33.59 344 THR A N 1
ATOM 2719 C CA . THR A 1 344 ? -1.382 -16.669 40.323 1.00 33.59 344 THR A CA 1
ATOM 2720 C C . THR A 1 344 ? -2.812 -17.210 40.279 1.00 33.59 344 THR A C 1
ATOM 2722 O O . THR A 1 344 ? -3.774 -16.627 40.768 1.00 33.59 344 THR A O 1
ATOM 2725 N N . SER A 1 345 ? -2.894 -18.386 39.675 1.00 38.00 345 SER A N 1
ATOM 2726 C CA . SER A 1 345 ? -4.020 -19.284 39.438 1.00 38.00 345 SER A CA 1
ATOM 2727 C C . SER A 1 345 ? -4.829 -19.745 40.661 1.00 38.00 345 SER A C 1
ATOM 2729 O O . SER A 1 345 ? -4.240 -20.194 41.645 1.00 38.00 345 SER A O 1
ATOM 2731 N N . ARG A 1 346 ? -6.160 -19.803 40.482 1.00 34.38 346 ARG A N 1
ATOM 2732 C CA . ARG A 1 346 ? -7.185 -20.808 40.901 1.00 34.38 346 ARG A CA 1
ATOM 2733 C C . ARG A 1 346 ? -8.525 -20.051 41.016 1.00 34.38 346 ARG A C 1
ATOM 2735 O O . ARG A 1 346 ? -8.547 -18.936 41.506 1.00 34.38 346 ARG A O 1
ATOM 2742 N N . THR A 1 347 ? -9.674 -20.537 40.549 1.00 33.00 347 THR A N 1
ATOM 2743 C CA . THR A 1 347 ? -10.275 -21.840 40.857 1.00 33.00 347 THR A CA 1
ATOM 2744 C C . THR A 1 347 ? -11.413 -22.128 39.867 1.00 33.00 347 THR A C 1
ATOM 2746 O O . THR A 1 347 ? -12.175 -21.228 39.529 1.00 33.00 347 THR A O 1
ATOM 2749 N N . LYS A 1 348 ? -11.532 -23.390 39.432 1.00 38.22 348 LYS A N 1
ATOM 2750 C CA . LYS A 1 348 ? -12.685 -23.948 38.708 1.00 38.22 348 LYS A CA 1
ATOM 2751 C C . LYS A 1 348 ? -13.977 -23.742 39.508 1.00 38.22 348 LYS A C 1
ATOM 2753 O O . LYS A 1 348 ? -14.057 -24.202 40.644 1.00 38.22 348 LYS A O 1
ATOM 2758 N N . GLY A 1 349 ? -14.984 -23.161 38.869 1.00 31.44 349 GLY A N 1
ATOM 2759 C CA . GLY A 1 349 ? -16.393 -23.264 39.236 1.00 31.44 349 GLY A CA 1
ATOM 2760 C C . GLY A 1 349 ? -17.174 -23.471 37.947 1.00 31.44 349 GLY A C 1
ATOM 2761 O O . GLY A 1 349 ? -17.182 -22.592 37.093 1.00 31.44 349 GLY A O 1
ATOM 2762 N N . ALA A 1 350 ? -17.711 -24.675 37.772 1.00 40.50 350 ALA A N 1
ATOM 2763 C CA . ALA A 1 350 ? -18.575 -25.032 36.660 1.00 40.50 350 ALA A CA 1
ATOM 2764 C C . ALA A 1 350 ? -19.895 -24.266 36.779 1.00 40.50 350 ALA A C 1
ATOM 2766 O O . ALA A 1 350 ? -20.469 -24.252 37.862 1.00 40.50 350 ALA A O 1
ATOM 2767 N N . ASN A 1 351 ? -20.354 -23.672 35.681 1.00 40.34 351 ASN A N 1
ATOM 2768 C CA . ASN A 1 351 ? -21.767 -23.454 35.406 1.00 40.34 351 ASN A CA 1
ATOM 2769 C C . ASN A 1 351 ? -21.970 -23.641 33.902 1.00 40.34 351 ASN A C 1
ATOM 2771 O O . ASN A 1 351 ? -21.192 -23.158 33.081 1.00 40.34 351 ASN A O 1
ATOM 2775 N N . GLU A 1 352 ? -22.962 -24.464 33.606 1.00 37.84 352 GLU A N 1
ATOM 2776 C CA . GLU A 1 352 ? -23.325 -24.998 32.308 1.00 37.84 352 GLU A CA 1
ATOM 2777 C C . GLU A 1 352 ? -24.259 -24.005 31.612 1.00 37.84 352 GLU A C 1
ATOM 2779 O O . GLU A 1 352 ? -25.391 -23.823 32.054 1.00 37.84 352 GLU A O 1
ATOM 2784 N N . ASP A 1 353 ? -23.812 -23.395 30.515 1.00 44.62 353 ASP A N 1
ATOM 2785 C CA . ASP A 1 353 ? -24.710 -22.706 29.590 1.00 44.62 353 ASP A CA 1
ATOM 2786 C C . ASP A 1 353 ? -25.083 -23.678 28.466 1.00 44.62 353 ASP A C 1
ATOM 2788 O O . ASP A 1 353 ? -24.358 -23.882 27.490 1.00 44.62 353 ASP A O 1
ATOM 2792 N N . ILE A 1 354 ? -26.235 -24.320 28.656 1.00 41.94 354 ILE A N 1
ATOM 2793 C CA . ILE A 1 354 ? -26.956 -25.098 27.650 1.00 41.94 354 ILE A CA 1
ATOM 2794 C C . ILE A 1 354 ? -27.460 -24.113 26.587 1.00 41.94 354 ILE A C 1
ATOM 2796 O O . ILE A 1 354 ? -28.475 -23.442 26.775 1.00 41.94 354 ILE A O 1
ATOM 2800 N N . TYR A 1 355 ? -26.748 -24.022 25.463 1.00 40.94 355 TYR A N 1
ATOM 2801 C CA . TYR A 1 355 ? -27.218 -23.328 24.265 1.00 40.94 355 TYR A CA 1
ATOM 2802 C C . TYR A 1 355 ? -28.008 -24.300 23.378 1.00 40.94 355 TYR A C 1
ATOM 2804 O O . TYR A 1 355 ? -2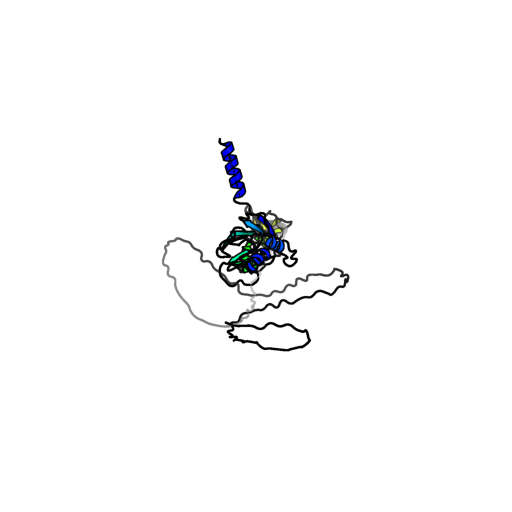7.461 -25.241 22.804 1.00 40.94 355 TYR A O 1
ATOM 2812 N N . ASN A 1 356 ? -29.317 -24.065 23.281 1.00 39.59 356 ASN A N 1
ATOM 2813 C CA . ASN A 1 356 ? -30.226 -24.764 22.376 1.00 39.59 356 ASN A CA 1
ATOM 2814 C C . ASN A 1 356 ? -30.018 -24.278 20.933 1.00 39.59 356 ASN A C 1
ATOM 2816 O O . ASN A 1 356 ? -30.437 -23.175 20.587 1.00 39.59 356 ASN A O 1
ATOM 2820 N N . HIS A 1 357 ? -29.465 -25.134 20.075 1.00 42.22 357 HIS A N 1
ATOM 2821 C CA . HIS A 1 357 ? -29.574 -25.009 18.621 1.00 42.22 357 HIS A CA 1
ATOM 2822 C C . HIS A 1 357 ? -30.291 -26.238 18.066 1.00 42.22 357 HIS A C 1
ATOM 2824 O O . HIS A 1 357 ? -29.673 -27.250 17.760 1.00 42.22 357 HIS A O 1
ATOM 2830 N N . LEU A 1 358 ? -31.611 -26.150 17.941 1.00 40.31 358 LEU A N 1
ATOM 2831 C CA . LEU A 1 358 ? -32.393 -27.029 17.081 1.00 40.31 358 LEU A CA 1
ATOM 2832 C C . LEU A 1 358 ? -33.470 -26.165 16.438 1.00 40.31 358 LEU A C 1
ATOM 2834 O O . LEU A 1 358 ? -34.386 -25.742 17.139 1.00 40.31 358 LEU A O 1
ATOM 2838 N N . ASN A 1 359 ? -33.314 -25.866 15.145 1.00 40.06 359 ASN A N 1
ATOM 2839 C CA . ASN A 1 359 ? -34.336 -26.077 14.114 1.00 40.06 359 ASN A CA 1
ATOM 2840 C C . ASN A 1 359 ? -33.955 -25.338 12.816 1.00 40.06 359 ASN A C 1
ATOM 2842 O O . ASN A 1 359 ? -34.520 -24.290 12.521 1.00 40.06 359 ASN A O 1
ATOM 2846 N N . GLU A 1 360 ? -33.055 -25.906 12.012 1.00 44.34 360 GLU A N 1
ATOM 2847 C CA . GLU A 1 360 ? -33.010 -25.609 10.576 1.00 44.34 360 GLU A CA 1
ATOM 2848 C C . GLU A 1 360 ? -32.985 -26.930 9.805 1.00 44.34 360 GLU A C 1
ATOM 2850 O O . GLU A 1 360 ? -32.233 -27.849 10.120 1.00 44.34 360 GLU A O 1
ATOM 2855 N N . LYS A 1 361 ? -33.928 -27.053 8.868 1.00 42.47 361 LYS A N 1
ATOM 2856 C CA . LYS A 1 361 ? -34.104 -28.201 7.980 1.00 42.47 361 LYS A CA 1
ATOM 2857 C C . LYS A 1 361 ? -33.061 -28.123 6.870 1.00 42.47 361 LYS A C 1
ATOM 2859 O O . LYS A 1 361 ? -33.090 -27.174 6.092 1.00 42.47 361 LYS A O 1
ATOM 2864 N N . GLU A 1 362 ? -32.217 -29.140 6.769 1.00 43.69 362 GLU A N 1
ATOM 2865 C CA . GLU A 1 362 ? -31.361 -29.388 5.609 1.00 43.69 362 GLU A CA 1
ATOM 2866 C C . GLU A 1 362 ? -32.198 -29.931 4.437 1.00 43.69 362 GLU A C 1
ATOM 2868 O O . GLU A 1 362 ? -32.966 -30.885 4.592 1.00 43.69 362 GLU A O 1
ATOM 2873 N N . ASN A 1 363 ? -32.044 -29.310 3.266 1.00 49.72 363 ASN A N 1
ATOM 2874 C CA . ASN A 1 363 ? -32.307 -29.935 1.970 1.00 49.72 363 ASN A CA 1
ATOM 2875 C C . ASN A 1 363 ? -30.984 -30.553 1.478 1.00 49.72 363 ASN A C 1
ATOM 2877 O O . ASN A 1 363 ? -29.943 -29.927 1.687 1.00 49.72 363 ASN A O 1
ATOM 2881 N N . PRO A 1 364 ? -30.996 -31.731 0.831 1.00 54.09 364 PRO A N 1
ATOM 2882 C CA . PRO A 1 364 ? -29.791 -32.336 0.291 1.00 54.09 364 PRO A CA 1
ATOM 2883 C C . PRO A 1 364 ? -29.569 -31.825 -1.133 1.00 54.09 364 PRO A C 1
ATOM 2885 O O . PRO A 1 364 ? -30.391 -32.103 -2.002 1.00 54.09 364 PRO A O 1
ATOM 2888 N N . ASP A 1 365 ? -28.470 -31.117 -1.365 1.00 52.72 365 ASP A N 1
ATOM 2889 C CA . ASP A 1 365 ? -27.932 -30.946 -2.711 1.00 52.72 365 ASP A CA 1
ATOM 2890 C C . ASP A 1 365 ? -26.499 -31.490 -2.721 1.00 52.72 365 ASP A C 1
ATOM 2892 O O . ASP A 1 365 ? -25.625 -31.027 -1.985 1.00 52.72 365 ASP A O 1
ATOM 2896 N N . ASP A 1 366 ? -26.346 -32.542 -3.525 1.00 53.59 366 ASP A N 1
ATOM 2897 C CA . ASP A 1 366 ? -25.106 -33.164 -3.972 1.00 53.59 366 ASP A CA 1
ATOM 2898 C C . ASP A 1 366 ? -24.157 -32.120 -4.583 1.00 53.59 366 ASP A C 1
ATOM 2900 O O . ASP A 1 366 ? -24.585 -31.287 -5.381 1.00 53.59 366 ASP A O 1
ATOM 2904 N N . ASP A 1 367 ? -22.870 -32.188 -4.235 1.00 54.12 367 ASP A N 1
ATOM 2905 C CA . ASP A 1 367 ? -21.779 -32.334 -5.211 1.00 54.12 367 ASP A CA 1
ATOM 2906 C C . ASP A 1 367 ? -20.419 -32.331 -4.488 1.00 54.12 367 ASP A C 1
ATOM 2908 O O . ASP A 1 367 ? -19.818 -31.301 -4.167 1.00 54.12 367 ASP A O 1
ATOM 2912 N N . ASP A 1 368 ? -19.924 -33.545 -4.255 1.00 56.97 368 ASP A N 1
ATOM 2913 C CA . ASP A 1 368 ? -18.606 -33.845 -3.711 1.00 56.97 368 ASP A CA 1
ATOM 2914 C C . ASP A 1 368 ? -17.536 -33.676 -4.797 1.00 56.97 368 ASP A C 1
ATOM 2916 O O . ASP A 1 368 ? -17.219 -34.626 -5.513 1.00 56.97 368 ASP A O 1
ATOM 2920 N N . ASN A 1 369 ? -16.938 -32.490 -4.924 1.00 53.69 369 ASN A N 1
ATOM 2921 C CA . ASN A 1 369 ? -15.611 -32.361 -5.532 1.00 53.69 369 ASN A CA 1
ATOM 2922 C C . ASN A 1 369 ? -15.005 -30.982 -5.243 1.00 53.69 369 ASN A C 1
ATOM 2924 O O . ASN A 1 369 ? -15.365 -30.032 -5.926 1.00 53.69 369 ASN A O 1
ATOM 2928 N N . TYR A 1 370 ? -14.078 -30.855 -4.286 1.00 55.19 370 TYR A N 1
ATOM 2929 C CA . TYR A 1 370 ? -12.888 -30.004 -4.459 1.00 55.19 370 TYR A CA 1
ATOM 2930 C C . TYR A 1 370 ? -11.866 -30.194 -3.324 1.00 55.19 370 TYR A C 1
ATOM 2932 O O . TYR A 1 370 ? -12.186 -30.143 -2.139 1.00 55.19 370 TYR A O 1
ATOM 2940 N N . ASP A 1 371 ? -10.616 -30.404 -3.731 1.00 53.72 371 ASP A N 1
ATOM 2941 C CA . ASP A 1 371 ? -9.464 -30.824 -2.935 1.00 53.72 371 ASP A CA 1
ATOM 2942 C C . ASP A 1 371 ? -9.051 -29.864 -1.805 1.00 53.72 371 ASP A C 1
ATOM 2944 O O . ASP A 1 371 ? -8.765 -28.683 -2.021 1.00 53.72 371 ASP A O 1
ATOM 2948 N N . HIS A 1 372 ? -8.861 -30.410 -0.601 1.00 54.00 372 HIS A N 1
ATOM 2949 C CA . HIS A 1 372 ? -8.080 -29.769 0.456 1.00 54.00 372 HIS A CA 1
ATOM 2950 C C . HIS A 1 372 ? -6.622 -30.237 0.392 1.00 54.00 372 HIS A C 1
ATOM 2952 O O . HIS A 1 372 ? -6.260 -31.289 0.918 1.00 54.00 372 HIS A O 1
ATOM 2958 N N . ALA A 1 373 ? -5.752 -29.423 -0.207 1.00 51.66 373 ALA A N 1
ATOM 2959 C CA . ALA A 1 373 ? -4.313 -29.558 -0.020 1.00 51.66 373 ALA A CA 1
ATOM 2960 C C . ALA A 1 373 ? -3.932 -29.071 1.391 1.00 51.66 373 ALA A C 1
ATOM 2962 O O . ALA A 1 373 ? -4.042 -27.889 1.718 1.00 51.66 373 ALA A O 1
ATOM 2963 N N . CYS A 1 374 ? -3.484 -30.000 2.238 1.00 45.91 374 CYS A N 1
ATOM 2964 C CA . CYS A 1 374 ? -2.919 -29.720 3.553 1.00 45.91 374 CYS A CA 1
ATOM 2965 C C . CYS A 1 374 ? -1.662 -28.841 3.449 1.00 45.91 374 CYS A C 1
ATOM 2967 O O . CYS A 1 374 ? -0.648 -29.261 2.892 1.00 45.91 374 CYS A O 1
ATOM 2969 N N . ALA A 1 375 ? -1.678 -27.666 4.080 1.00 40.66 375 ALA A N 1
ATOM 2970 C CA . ALA A 1 375 ? -0.457 -26.947 4.420 1.00 40.66 375 ALA A CA 1
ATOM 2971 C C . ALA A 1 375 ? 0.085 -27.492 5.751 1.00 40.66 375 ALA A C 1
ATOM 2973 O O . ALA A 1 375 ? -0.458 -27.219 6.822 1.00 40.66 375 ALA A O 1
ATOM 2974 N N . ALA A 1 376 ? 1.152 -28.288 5.681 1.00 39.34 376 ALA A N 1
ATOM 2975 C CA . ALA A 1 376 ? 1.919 -28.695 6.848 1.00 39.34 376 ALA A CA 1
ATOM 2976 C C . ALA A 1 376 ? 2.696 -27.490 7.403 1.00 39.34 376 ALA A C 1
ATOM 2978 O O . ALA A 1 376 ? 3.555 -26.915 6.733 1.00 39.34 376 ALA A O 1
ATOM 2979 N N . THR A 1 377 ? 2.415 -27.114 8.648 1.00 35.06 377 THR A N 1
ATOM 2980 C CA . THR A 1 377 ? 3.205 -26.157 9.425 1.00 35.06 377 THR A CA 1
ATOM 2981 C C . THR A 1 377 ? 4.535 -26.795 9.834 1.00 35.06 377 THR A C 1
ATOM 2983 O O . THR A 1 377 ? 4.642 -27.510 10.828 1.00 35.06 377 THR A O 1
ATOM 2986 N N . GLY A 1 378 ? 5.578 -26.529 9.044 1.00 37.31 378 GLY A N 1
ATOM 2987 C CA . GLY A 1 378 ? 6.961 -26.880 9.355 1.00 37.31 378 GLY A CA 1
ATOM 2988 C C . GLY A 1 378 ? 7.540 -25.980 10.447 1.00 37.31 378 GLY A C 1
ATOM 2989 O O . GLY A 1 378 ? 7.998 -24.870 10.191 1.00 37.31 378 GLY A O 1
ATOM 2990 N N . HIS A 1 379 ? 7.537 -26.484 11.676 1.00 39.31 379 HIS A N 1
ATOM 2991 C CA . HIS A 1 379 ? 8.269 -25.935 12.810 1.00 39.31 379 HIS A CA 1
ATOM 2992 C C . HIS A 1 379 ? 9.769 -26.248 12.620 1.00 39.31 379 HIS A C 1
ATOM 2994 O O . HIS A 1 379 ? 10.202 -27.365 12.880 1.00 39.31 379 HIS A O 1
ATOM 3000 N N . MET A 1 380 ? 10.580 -25.290 12.160 1.00 33.88 380 MET A N 1
ATOM 3001 C CA . MET A 1 380 ? 12.041 -25.460 12.078 1.00 33.88 380 MET A CA 1
ATOM 3002 C C . MET A 1 380 ? 12.726 -24.652 13.180 1.00 33.88 380 MET A C 1
ATOM 3004 O O . MET A 1 380 ? 12.902 -23.438 13.100 1.00 33.88 380 MET A O 1
ATOM 3008 N N . ARG A 1 381 ? 13.097 -25.369 14.242 1.00 40.22 381 ARG A N 1
ATOM 3009 C CA . ARG A 1 381 ? 14.071 -24.965 15.255 1.00 40.22 381 ARG A CA 1
ATOM 3010 C C . ARG A 1 381 ? 15.116 -26.078 15.263 1.00 40.22 381 ARG A C 1
ATOM 3012 O O . ARG A 1 381 ? 14.839 -27.152 15.783 1.00 40.22 381 ARG A O 1
ATOM 3019 N N . GLY A 1 382 ? 16.271 -25.861 14.644 1.00 35.16 382 GLY A N 1
ATOM 3020 C CA . GLY A 1 382 ? 17.302 -26.896 14.587 1.00 35.16 382 GLY A CA 1
ATOM 3021 C C . GLY A 1 382 ? 18.454 -26.556 13.656 1.00 35.16 382 GLY A C 1
ATOM 3022 O O . GLY A 1 382 ? 18.314 -26.598 12.445 1.00 35.16 382 GLY A O 1
ATOM 3023 N N . ASN A 1 383 ? 19.579 -26.226 14.275 1.00 42.41 383 ASN A N 1
ATOM 3024 C CA . ASN A 1 383 ? 20.915 -26.120 13.712 1.00 42.41 383 ASN A CA 1
ATOM 3025 C C . ASN A 1 383 ? 21.350 -27.464 13.096 1.00 42.41 383 ASN A C 1
ATOM 3027 O O . ASN A 1 383 ? 21.368 -28.455 13.825 1.00 42.41 383 ASN A O 1
ATOM 3031 N N . PHE A 1 384 ? 21.724 -27.496 11.816 1.00 36.41 384 PHE A N 1
ATOM 3032 C CA . PHE A 1 384 ? 22.476 -28.608 11.227 1.00 36.41 384 PHE A CA 1
ATOM 3033 C C . PHE A 1 384 ? 23.459 -28.092 10.174 1.00 36.41 384 PHE A C 1
ATOM 3035 O O . PHE A 1 384 ? 23.063 -27.595 9.123 1.00 36.41 384 PHE A O 1
ATOM 3042 N N . ASP A 1 385 ? 24.744 -28.242 10.495 1.00 41.59 385 ASP A N 1
ATOM 3043 C CA . ASP A 1 385 ? 25.829 -28.354 9.529 1.00 41.59 385 ASP A CA 1
ATOM 3044 C C . ASP A 1 385 ? 25.584 -29.577 8.636 1.00 41.59 385 ASP A C 1
ATOM 3046 O O . ASP A 1 385 ? 25.335 -30.677 9.139 1.00 41.59 385 ASP A O 1
ATOM 3050 N N . SER A 1 386 ? 25.717 -29.416 7.321 1.00 42.31 386 SER A N 1
ATOM 3051 C CA . SER A 1 386 ? 26.101 -30.529 6.452 1.00 42.31 386 SER A CA 1
ATOM 3052 C C . SER A 1 386 ? 26.737 -30.023 5.165 1.00 42.31 386 SER A C 1
ATOM 3054 O O . SER A 1 386 ? 26.075 -29.419 4.318 1.00 42.31 386 SER A O 1
ATOM 3056 N N . ASP A 1 387 ? 28.018 -30.344 5.024 1.00 40.00 387 ASP A N 1
ATOM 3057 C CA . ASP A 1 387 ? 28.738 -30.439 3.765 1.00 40.00 387 ASP A CA 1
ATOM 3058 C C . ASP A 1 387 ? 27.922 -31.206 2.714 1.00 40.00 387 ASP A C 1
ATOM 3060 O O . ASP A 1 387 ? 27.480 -32.332 2.959 1.00 40.00 387 ASP A O 1
ATOM 3064 N N . TYR A 1 388 ? 27.797 -30.653 1.506 1.00 36.56 388 TYR A N 1
ATOM 3065 C CA . TYR A 1 388 ? 27.539 -31.475 0.327 1.00 36.56 388 TYR A CA 1
ATOM 3066 C C . TYR A 1 388 ? 28.526 -31.130 -0.781 1.00 36.56 388 TYR A C 1
ATOM 3068 O O . TYR A 1 388 ? 28.571 -30.026 -1.321 1.00 36.56 388 TYR A O 1
ATOM 3076 N N . SER A 1 389 ? 29.364 -32.120 -1.060 1.00 38.50 389 SER A N 1
ATOM 3077 C CA . SER A 1 389 ? 30.404 -32.114 -2.073 1.00 38.50 389 SER A CA 1
ATOM 3078 C C . SER A 1 389 ? 29.821 -32.263 -3.479 1.00 38.50 389 SER A C 1
ATOM 3080 O O . SER A 1 389 ? 28.929 -33.072 -3.707 1.00 38.50 389 SER A O 1
ATOM 3082 N N . SER A 1 390 ? 30.415 -31.521 -4.415 1.00 42.09 390 SER A N 1
ATOM 3083 C CA . SER A 1 390 ? 30.929 -31.995 -5.709 1.00 42.09 390 SER A CA 1
ATOM 3084 C C . SER A 1 390 ? 30.262 -33.238 -6.323 1.00 42.09 390 SER A C 1
ATOM 3086 O O . SER A 1 390 ? 30.536 -34.368 -5.916 1.00 42.09 390 SER A O 1
ATOM 3088 N N . MET A 1 391 ? 29.523 -33.036 -7.418 1.00 34.38 391 MET A N 1
ATOM 3089 C CA . MET A 1 391 ? 29.462 -34.024 -8.496 1.00 34.38 391 MET A CA 1
ATOM 3090 C C . MET A 1 391 ? 29.923 -33.398 -9.812 1.00 34.38 391 MET A C 1
ATOM 3092 O O . MET A 1 391 ? 29.461 -32.338 -10.227 1.00 34.38 391 MET A O 1
ATOM 3096 N N . ARG A 1 392 ? 30.904 -34.089 -10.394 1.00 35.84 392 ARG A N 1
ATOM 3097 C CA . ARG A 1 392 ? 31.608 -33.831 -11.647 1.00 35.84 392 ARG A CA 1
ATOM 3098 C C . ARG A 1 392 ? 30.756 -34.167 -12.871 1.00 35.84 392 ARG A C 1
ATOM 3100 O O . ARG A 1 392 ? 29.876 -35.018 -12.795 1.00 35.84 392 ARG A O 1
ATOM 3107 N N . ASP A 1 393 ? 31.154 -33.555 -13.983 1.00 42.03 393 ASP A N 1
ATOM 3108 C CA . ASP A 1 393 ? 31.320 -34.123 -15.327 1.00 42.03 393 ASP A CA 1
ATOM 3109 C C . ASP A 1 393 ? 30.485 -35.357 -15.694 1.00 42.03 393 ASP A C 1
ATOM 3111 O O . ASP A 1 393 ? 30.787 -36.484 -15.293 1.00 42.03 393 ASP A O 1
ATOM 3115 N N . VAL A 1 394 ? 29.547 -35.159 -16.623 1.00 39.72 394 VAL A N 1
ATOM 3116 C CA . VAL A 1 394 ? 29.143 -36.205 -17.565 1.00 39.72 394 VAL A CA 1
ATOM 3117 C C . VAL A 1 394 ? 29.262 -35.641 -18.973 1.00 39.72 394 VAL A C 1
ATOM 3119 O O . VAL A 1 394 ? 28.350 -35.020 -19.509 1.00 39.72 394 VAL A O 1
ATOM 3122 N N . ASP A 1 395 ? 30.431 -35.886 -19.549 1.00 46.41 395 ASP A N 1
ATOM 3123 C CA . ASP A 1 395 ? 30.671 -35.894 -20.981 1.00 46.41 395 ASP A CA 1
ATOM 3124 C C . ASP A 1 395 ? 30.794 -37.367 -21.406 1.00 46.41 395 ASP A C 1
ATOM 3126 O O . ASP A 1 395 ? 31.578 -38.109 -20.803 1.00 46.41 395 ASP A O 1
ATOM 3130 N N . LYS A 1 396 ? 29.974 -37.804 -22.376 1.00 38.31 396 LYS A N 1
ATOM 3131 C CA . LYS A 1 396 ? 30.195 -38.953 -23.286 1.00 38.31 396 LYS A CA 1
ATOM 3132 C C . LYS A 1 396 ? 28.967 -39.225 -24.169 1.00 38.31 396 LYS A C 1
ATOM 3134 O O . LYS A 1 396 ? 27.992 -39.825 -23.738 1.00 38.31 396 LYS A O 1
ATOM 3139 N N . GLY A 1 397 ? 29.104 -38.878 -25.448 1.00 32.66 397 GLY A N 1
ATOM 3140 C CA . GLY A 1 397 ? 29.386 -39.884 -26.478 1.00 32.66 397 GLY A CA 1
ATOM 3141 C C . GLY A 1 397 ? 28.234 -40.724 -27.054 1.00 32.66 397 GLY A C 1
ATOM 3142 O O . GLY A 1 397 ? 27.784 -41.684 -26.448 1.00 32.66 397 GLY A O 1
ATOM 3143 N N . TYR A 1 398 ? 27.974 -40.460 -28.340 1.00 32.00 398 TYR A N 1
ATOM 3144 C CA . TYR A 1 398 ? 27.845 -41.433 -29.438 1.00 32.00 398 TYR A CA 1
ATOM 3145 C C . TYR A 1 398 ? 26.662 -42.428 -29.446 1.00 32.00 398 TYR A C 1
ATOM 3147 O O . TYR A 1 398 ? 26.668 -43.472 -28.797 1.00 32.00 398 TYR A O 1
ATOM 3155 N N . SER A 1 399 ? 25.734 -42.211 -30.384 1.00 33.88 399 SER A N 1
ATOM 3156 C CA . SER A 1 399 ? 25.211 -43.304 -31.213 1.00 33.88 399 SER A CA 1
ATOM 3157 C C . SER A 1 399 ? 24.812 -42.814 -32.600 1.00 33.88 399 SER A C 1
ATOM 3159 O O . SER A 1 399 ? 23.939 -41.974 -32.789 1.00 33.88 399 SER A O 1
ATOM 3161 N N . SER A 1 400 ? 25.520 -43.389 -33.562 1.00 36.66 400 SER A N 1
ATOM 3162 C CA . SER A 1 400 ? 25.310 -43.386 -34.998 1.00 36.66 400 SER A CA 1
ATOM 3163 C C . SER A 1 400 ? 23.971 -44.008 -35.400 1.00 36.66 400 SER A C 1
ATOM 3165 O O . SER A 1 400 ? 23.645 -45.106 -34.952 1.00 36.66 400 SER A O 1
ATOM 3167 N N . SER A 1 401 ? 23.287 -43.406 -36.372 1.00 41.72 401 SER A N 1
ATOM 3168 C CA . SER A 1 401 ? 22.543 -44.177 -37.371 1.00 41.72 401 SER A CA 1
ATOM 3169 C C . SER A 1 401 ? 22.683 -43.532 -38.751 1.00 41.72 401 SER A C 1
ATOM 3171 O O . SER A 1 401 ? 22.682 -42.317 -38.919 1.00 41.72 401 SER A O 1
ATOM 3173 N N . VAL A 1 402 ? 22.942 -44.411 -39.710 1.00 33.22 402 VAL A N 1
ATOM 3174 C CA . VAL A 1 402 ? 23.371 -44.194 -41.089 1.00 33.22 402 VAL A CA 1
ATOM 3175 C C . VAL A 1 402 ? 22.146 -44.104 -41.998 1.00 33.22 402 VAL A C 1
ATOM 3177 O O . VAL A 1 402 ? 21.320 -45.009 -41.939 1.00 33.22 402 VAL A O 1
ATOM 3180 N N . ALA A 1 403 ? 22.092 -43.120 -42.907 1.00 35.44 403 ALA A N 1
ATOM 3181 C CA . ALA A 1 403 ? 21.583 -43.303 -44.276 1.00 35.44 403 ALA A CA 1
ATOM 3182 C C . ALA A 1 403 ? 21.880 -42.097 -45.201 1.00 35.44 403 ALA A C 1
ATOM 3184 O O . ALA A 1 403 ? 21.248 -41.056 -45.101 1.00 35.44 403 ALA A O 1
ATOM 3185 N N . LYS A 1 404 ? 22.822 -42.328 -46.130 1.00 35.50 404 LYS A N 1
ATOM 3186 C CA . LYS A 1 404 ? 22.899 -41.915 -47.553 1.00 35.50 404 LYS A CA 1
ATOM 3187 C C . LYS A 1 404 ? 22.556 -40.476 -48.002 1.00 35.50 404 LYS A C 1
ATOM 3189 O O . LYS A 1 404 ? 21.402 -40.074 -48.012 1.00 35.50 404 LYS A O 1
ATOM 3194 N N . GLY A 1 405 ? 23.557 -39.856 -48.636 1.00 34.34 405 GLY A N 1
ATOM 3195 C CA . GLY A 1 405 ? 23.451 -38.813 -49.671 1.00 34.34 405 GLY A CA 1
ATOM 3196 C C . GLY A 1 405 ? 24.842 -38.215 -49.936 1.00 34.34 405 GLY A C 1
ATOM 3197 O O . GLY A 1 405 ? 25.310 -37.436 -49.121 1.00 34.34 405 GLY A O 1
ATOM 3198 N N . THR A 1 406 ? 25.668 -38.859 -50.769 1.00 33.94 406 THR A N 1
ATOM 3199 C CA . THR A 1 406 ? 26.064 -38.415 -52.130 1.00 33.94 406 THR A CA 1
ATOM 3200 C C . THR A 1 406 ? 26.711 -37.025 -52.192 1.00 33.94 406 THR A C 1
ATOM 3202 O O . THR A 1 406 ? 26.014 -36.022 -52.102 1.00 33.94 406 THR A O 1
ATOM 3205 N N . ASP A 1 407 ? 28.034 -37.070 -52.383 1.00 34.09 407 ASP A N 1
ATOM 3206 C CA . ASP A 1 407 ? 28.858 -36.300 -53.326 1.00 34.09 407 ASP A CA 1
ATOM 3207 C C . ASP A 1 407 ? 28.866 -34.760 -53.225 1.00 34.09 407 ASP A C 1
ATOM 3209 O O . ASP A 1 407 ? 27.891 -34.097 -53.547 1.00 34.09 407 ASP A O 1
ATOM 3213 N N . ASP A 1 408 ? 30.004 -34.172 -52.826 1.00 40.84 408 ASP A N 1
ATOM 3214 C CA . ASP A 1 408 ? 30.914 -33.514 -53.780 1.00 40.84 408 ASP A CA 1
ATOM 3215 C C . ASP A 1 408 ? 32.163 -32.892 -53.114 1.00 40.84 408 ASP A C 1
ATOM 3217 O O . ASP A 1 408 ? 32.191 -32.517 -51.944 1.00 40.84 408 ASP A O 1
ATOM 3221 N N . TYR A 1 409 ? 33.228 -32.865 -53.914 1.00 35.56 409 TYR A N 1
ATOM 3222 C CA . TYR A 1 409 ? 34.616 -32.462 -53.669 1.00 35.56 409 TYR A CA 1
ATOM 3223 C C . TYR A 1 409 ? 34.810 -31.057 -53.061 1.00 35.56 409 TYR A C 1
ATOM 3225 O O . TYR A 1 409 ? 34.085 -30.145 -53.421 1.00 35.56 409 TYR A O 1
ATOM 3233 N N . PHE A 1 410 ? 35.869 -30.855 -52.256 1.00 41.28 410 PHE A N 1
ATOM 3234 C CA . PHE A 1 410 ? 36.970 -29.897 -52.519 1.00 41.28 410 PHE A CA 1
ATOM 3235 C C . PHE A 1 410 ? 38.062 -29.988 -51.428 1.00 41.28 410 PHE A C 1
ATOM 3237 O O . PHE A 1 410 ? 37.836 -29.739 -50.247 1.00 41.28 410 PHE A O 1
ATOM 3244 N N . THR A 1 411 ? 39.267 -30.365 -51.856 1.00 39.59 411 THR A N 1
ATOM 3245 C CA . THR A 1 411 ? 40.549 -30.311 -51.134 1.00 39.59 411 THR A CA 1
ATOM 3246 C C . THR A 1 411 ? 41.300 -29.009 -51.426 1.00 39.59 411 THR A C 1
ATOM 3248 O O . THR A 1 411 ? 41.112 -28.459 -52.510 1.00 39.59 411 THR A O 1
ATOM 3251 N N . LEU A 1 412 ? 42.244 -28.681 -50.523 1.00 37.72 412 LEU A N 1
ATOM 3252 C CA . LEU A 1 412 ? 43.348 -27.689 -50.556 1.00 37.72 412 LEU A CA 1
ATOM 3253 C C . LEU A 1 412 ? 43.089 -26.460 -49.675 1.00 37.72 412 LEU A C 1
ATOM 3255 O O . LEU A 1 412 ? 42.019 -25.877 -49.732 1.00 37.72 412 LEU A O 1
ATOM 3259 N N . GLU A 1 413 ? 44.023 -25.950 -48.880 1.00 35.84 413 GLU A N 1
ATOM 3260 C CA . GLU A 1 413 ? 45.316 -26.412 -48.358 1.00 35.84 413 GLU A CA 1
ATOM 3261 C C . GLU A 1 413 ? 45.674 -25.406 -47.247 1.00 35.84 413 GLU A C 1
ATOM 3263 O O . GLU A 1 413 ? 45.297 -24.235 -47.331 1.00 35.84 413 GLU A O 1
ATOM 3268 N N . GLN A 1 414 ? 46.370 -25.848 -46.203 1.00 40.06 414 GLN A N 1
ATOM 3269 C CA . GLN A 1 414 ? 46.985 -24.958 -45.219 1.00 40.06 414 GLN A CA 1
ATOM 3270 C C . GLN A 1 414 ? 48.313 -24.425 -45.763 1.00 40.06 414 GLN A C 1
ATOM 3272 O O . GLN A 1 414 ? 49.162 -25.208 -46.183 1.00 40.06 414 GLN A O 1
ATOM 3277 N N . ASN A 1 415 ? 48.499 -23.111 -45.653 1.00 43.91 415 ASN A N 1
ATOM 3278 C CA . ASN A 1 415 ? 49.754 -22.489 -45.234 1.00 43.91 415 ASN A CA 1
ATOM 3279 C C . ASN A 1 415 ? 49.434 -21.374 -44.243 1.00 43.91 415 ASN A C 1
ATOM 3281 O O . ASN A 1 415 ? 48.538 -20.560 -44.565 1.00 43.91 415 ASN A O 1
#

Radius of gyration: 50.88 Å; chains: 1; bounding box: 114×85×158 Å

InterPro domains:
  IPR006149 EB domain [PF01683] (144-199)

pLDDT: mean 72.23, std 23.63, range [29.91, 98.62]

Foldseek 3Di:
DVVVVVVVVVVVVVQAKDKAWLDWADPVLLLVCCVVQQFKDWQVRSNCSGVPPPPVDPDPATWTKIKIPPRDPDRPAIATAQWEWEAAQPDIDIDGRDDDDPPHHYIYIYTGRNVHDPFFWDKDQADDQDPQWDDRPSITIHGEDPQWTDDPNDTHGALAFFQGFADDQRRVNVEVQFRDQDPRGTAGHPQWHDDPSYTDRALDAFQDFDDFQRRVVVAPQWGQDPRTTDHDPQWDQDPVSHTDGPPVVVVVVCVVVVVVVVVVVVVVVVVVVVVVVVVVVVVVVVPDDDDDDDDDDDDDDDDDDDDDDDDDDDDDDDDDDDDDDDDDDDDDDDDDDDDDDDDDDDDDDDDDDDDDDDDDDDDDDDDDDDDDDDDDDDDDDDDDDDDDDDDDDDDDDDDDDDDDDDDDDDDDDDD

Organism: Crassostrea virginica (NCBI:txid6565)

Sequence (415 aa):
MYAIRYIVVMFTLTWYSAAYYIGDFCLEKGVAFIEEYKCFFTKKTAKEFFNEDNKMYHCQRKCSVDLNWFHSDDQDYKYHVQELQLTIGDFTLKHNVCQYSYGTWSLILNINCLSRTQDVYTVWTEGNCDFNCTRILNTCICSCPPGYIMLNGHCLLNNVVVGGACMYEEQCKGTEHSGVCLNRTCVCETGYISIHQKCYKGNISLENRCLFHAQCSGSPNASCHDGYCTCIEGYVSDESSKCILKSSLGSTLGALFGGVVLGALITTVIGFILHKRIHQNYKRRQTQEPRVVFADNNGYGDAEIERIADNASRSNKPNQRKIVNVPPYAPSSQSPEYGNISQTSRTKGANEDIYNHLNEKENPDDDDNYDHACAATGHMRGNFDSDYSSMRDVDKGYSSSVAKGTDDYFTLEQN

Secondary structure (DSSP, 8-state):
-HHHHHHHHHHHHHHS---EEEEEE-HHHHHHHHHHSSS-EEHHHHHHHHHS--TT---SS-EEEEEET---S-TT-EEEEEEEEEEETTEEEEEE-S---TTSEEEEEEEEETT--GGGEEEESSS---TTEEEETTEEEEEPPTTEEEETTEEEESSPPTTSB-SSGGG--SSTTEEEEETTEEEEPTTEEEETTEEEE-SPPTTSB-SSGGGGGGSTTEEEETTEEEEPTTEEE-TTS-EEE--THHHHHHHHHHHHHHHHHHHHHHHHHHHHHHHHHHHHTTS------------------------------------------------PPP----------------------PPPP---------------------------------------------------